Protein AF-A0A939W8M8-F1 (afdb_monomer)

Radius of gyration: 28.04 Å; Cα contacts (8 Å, |Δi|>4): 682; chains: 1; bounding box: 58×83×92 Å

Sequence (414 aa):
MNKRRRYRLLAVLLAALLLQGCGGKKEKKETLNTEDYGNVSAYEICMSVYFDTPDFTEGGSFGAGFEETSSYFESMFYDAEVAQCMTDFYIVGGEGVVADEVIVAVTDTKEKRDRIEKAFQTRLKARTETFTGYAPVEADKLRRGRVLAEGPYVIYLVSGNIEASCQSALAAIKKGYEPRFGTPENRITPSPDPSNQEPQYHTEGYESGFNPEIVRAYREQNRALLTDPLDLELYDCCSEILADILGDREVTLPEAEKAIYVYVAGQVKYDEKHYSLEGDRVNSDNAYGALVHGHAICTGYSSAFHLLCSMVEIECIDVVGQAHYERNPHGWNMVKIGPYWYQVDPCWGWDGKKEVYFDYFNETSEFFENTEHYWQKSDYPAADTVNYETRLKNGYPDDVEAFDDPEVPKKRTP

pLDDT: mean 70.33, std 20.16, range [26.69, 98.44]

Structure (mmCIF, N/CA/C/O backbone):
data_AF-A0A939W8M8-F1
#
_entry.id   AF-A0A939W8M8-F1
#
loop_
_atom_site.group_PDB
_atom_site.id
_atom_site.type_symbol
_atom_site.label_atom_id
_atom_site.label_alt_id
_atom_site.label_comp_id
_atom_site.label_asym_id
_atom_site.label_entity_id
_atom_site.label_seq_id
_atom_site.pdbx_PDB_ins_code
_atom_site.Cartn_x
_atom_site.Cartn_y
_atom_site.Cartn_z
_atom_site.occupancy
_atom_site.B_iso_or_equiv
_atom_site.auth_seq_id
_atom_site.auth_comp_id
_atom_site.auth_asym_id
_atom_site.auth_atom_id
_atom_site.pdbx_PDB_model_num
ATOM 1 N N . MET A 1 1 ? 2.666 -55.820 -60.320 1.00 53.38 1 MET A N 1
ATOM 2 C CA . MET A 1 1 ? 3.838 -55.132 -59.722 1.00 53.38 1 MET A CA 1
ATOM 3 C C . MET A 1 1 ? 4.274 -55.885 -58.461 1.00 53.38 1 MET A C 1
ATOM 5 O O . MET A 1 1 ? 3.465 -56.034 -57.556 1.00 53.38 1 MET A O 1
ATOM 9 N N . ASN A 1 2 ? 5.492 -56.439 -58.448 1.00 63.44 2 ASN A N 1
ATOM 10 C CA . ASN A 1 2 ? 6.000 -57.388 -57.440 1.00 63.44 2 ASN A CA 1
ATOM 11 C C . ASN A 1 2 ? 6.003 -56.782 -56.011 1.00 63.44 2 ASN A C 1
ATOM 13 O O . ASN A 1 2 ? 6.352 -55.608 -55.876 1.00 63.44 2 ASN A O 1
ATOM 17 N N . LYS A 1 3 ? 5.642 -57.534 -54.951 1.00 55.72 3 LYS A N 1
ATOM 18 C CA . LYS A 1 3 ? 5.535 -57.016 -53.558 1.00 55.72 3 LYS A CA 1
ATOM 19 C C . LYS A 1 3 ? 6.807 -56.270 -53.122 1.00 55.72 3 LYS A C 1
ATOM 21 O O . LYS A 1 3 ? 6.714 -55.190 -52.552 1.00 55.72 3 LYS A O 1
ATOM 26 N N . ARG A 1 4 ? 7.992 -56.752 -53.522 1.00 58.69 4 ARG A N 1
ATOM 27 C CA . ARG A 1 4 ? 9.286 -56.071 -53.296 1.00 58.69 4 ARG A CA 1
ATOM 28 C C . ARG A 1 4 ? 9.409 -54.695 -53.967 1.00 58.69 4 ARG A C 1
ATOM 30 O O . ARG A 1 4 ? 10.052 -53.813 -53.410 1.00 58.69 4 ARG A O 1
ATOM 37 N N . ARG A 1 5 ? 8.791 -54.479 -55.135 1.00 61.12 5 ARG A N 1
ATOM 38 C CA . ARG A 1 5 ? 8.743 -53.155 -55.786 1.00 61.12 5 ARG A CA 1
ATOM 39 C C . ARG A 1 5 ? 7.803 -52.197 -55.055 1.00 61.12 5 ARG A C 1
ATOM 41 O O . ARG A 1 5 ? 8.123 -51.021 -54.995 1.00 61.12 5 ARG A O 1
ATOM 48 N N . ARG A 1 6 ? 6.703 -52.684 -54.464 1.00 61.88 6 ARG A N 1
ATOM 49 C CA . ARG A 1 6 ? 5.790 -51.850 -53.657 1.00 61.88 6 ARG A CA 1
ATOM 50 C C . ARG A 1 6 ? 6.455 -51.350 -52.375 1.00 61.88 6 ARG A C 1
ATOM 52 O O . ARG A 1 6 ? 6.372 -50.163 -52.110 1.00 61.88 6 ARG A O 1
ATOM 59 N N . TYR A 1 7 ? 7.187 -52.204 -51.655 1.00 60.53 7 TYR A N 1
ATOM 60 C CA . TYR A 1 7 ? 7.934 -51.775 -50.463 1.00 60.53 7 TYR A CA 1
ATOM 61 C C . TYR A 1 7 ? 9.107 -50.845 -50.791 1.00 60.53 7 TYR A C 1
ATOM 63 O O . TYR A 1 7 ? 9.363 -49.917 -50.038 1.00 60.53 7 TYR A O 1
ATOM 71 N N . ARG A 1 8 ? 9.778 -51.027 -51.939 1.00 65.06 8 ARG A N 1
ATOM 72 C CA . ARG A 1 8 ? 10.809 -50.080 -52.401 1.00 65.06 8 ARG A CA 1
ATOM 73 C C . ARG A 1 8 ? 10.222 -48.727 -52.806 1.00 65.06 8 ARG A C 1
ATOM 75 O O . ARG A 1 8 ? 10.804 -47.711 -52.465 1.00 65.06 8 ARG A O 1
ATOM 82 N N . LEU A 1 9 ? 9.068 -48.703 -53.475 1.00 63.97 9 LEU A N 1
ATOM 83 C CA . LEU A 1 9 ? 8.362 -47.456 -53.793 1.00 63.97 9 LEU A CA 1
ATOM 84 C C . LEU A 1 9 ? 7.844 -46.754 -52.532 1.00 63.97 9 LEU A C 1
ATOM 86 O O . LEU A 1 9 ? 7.997 -45.545 -52.429 1.00 63.97 9 LEU A O 1
ATOM 90 N N . LEU A 1 10 ? 7.309 -47.499 -51.556 1.00 62.69 10 LEU A N 1
ATOM 91 C CA . LEU A 1 10 ? 6.887 -46.931 -50.271 1.00 62.69 10 LEU A CA 1
ATOM 92 C C . LEU A 1 10 ? 8.073 -46.392 -49.461 1.00 62.69 10 LEU A C 1
ATOM 94 O O . LEU A 1 10 ? 7.961 -45.318 -48.889 1.00 62.69 10 LEU A O 1
ATOM 98 N N . ALA A 1 11 ? 9.209 -47.095 -49.444 1.00 63.31 11 ALA A N 1
ATOM 99 C CA . ALA A 1 11 ? 10.412 -46.643 -48.747 1.00 63.31 11 ALA A CA 1
ATOM 100 C C . ALA A 1 11 ? 11.035 -45.400 -49.404 1.00 63.31 11 ALA A C 1
ATOM 102 O O . ALA A 1 11 ? 11.505 -44.514 -48.701 1.00 63.31 11 ALA A O 1
ATOM 103 N N . VAL A 1 12 ? 10.996 -45.300 -50.739 1.00 68.12 12 VAL A N 1
ATOM 104 C CA . VAL A 1 12 ? 11.453 -44.104 -51.469 1.00 68.12 12 VAL A CA 1
ATOM 105 C C . VAL A 1 12 ? 10.495 -42.926 -51.264 1.00 68.12 12 VAL A C 1
ATOM 107 O O . VAL A 1 12 ? 10.961 -41.805 -51.103 1.00 68.12 12 VAL A O 1
ATOM 110 N N . LEU A 1 13 ? 9.179 -43.160 -51.196 1.00 59.59 13 LEU A N 1
ATOM 111 C CA . LEU A 1 13 ? 8.193 -42.118 -50.875 1.00 59.59 13 LEU A CA 1
ATOM 112 C C . LEU A 1 13 ? 8.293 -41.644 -49.415 1.00 59.59 13 LEU A C 1
ATOM 114 O O . LEU A 1 13 ? 8.219 -40.445 -49.175 1.00 59.59 13 LEU A O 1
ATOM 118 N N . LEU A 1 14 ? 8.535 -42.544 -48.454 1.00 57.91 14 LEU A N 1
ATOM 119 C CA . LEU A 1 14 ? 8.808 -42.171 -47.059 1.00 57.91 14 LEU A CA 1
ATOM 120 C C . LEU A 1 14 ? 10.134 -41.411 -46.918 1.00 57.91 14 LEU A C 1
ATOM 122 O O . LEU A 1 14 ? 10.189 -40.427 -46.192 1.00 57.91 14 LEU A O 1
ATOM 126 N N . ALA A 1 15 ? 11.182 -41.809 -47.644 1.00 54.69 15 ALA A N 1
ATOM 127 C CA . ALA A 1 15 ? 12.447 -41.076 -47.664 1.00 54.69 15 ALA A CA 1
ATOM 128 C C . ALA A 1 15 ? 12.306 -39.694 -48.331 1.00 54.69 15 ALA A C 1
ATOM 130 O O . ALA A 1 15 ? 12.903 -38.732 -47.864 1.00 54.69 15 ALA A O 1
ATOM 131 N N . ALA A 1 16 ? 11.478 -39.565 -49.375 1.00 51.72 16 ALA A N 1
ATOM 132 C CA . ALA A 1 16 ? 11.190 -38.283 -50.020 1.00 51.72 16 ALA A CA 1
ATOM 133 C C . ALA A 1 16 ? 10.342 -37.347 -49.137 1.00 51.72 16 ALA A C 1
ATOM 135 O O . ALA A 1 16 ? 10.553 -36.138 -49.171 1.00 51.72 16 ALA A O 1
ATOM 136 N N . LEU A 1 17 ? 9.439 -37.892 -48.313 1.00 51.53 17 LEU A N 1
ATOM 137 C CA . LEU A 1 17 ? 8.678 -37.126 -47.316 1.00 51.53 17 LEU A CA 1
ATOM 138 C C . LEU A 1 17 ? 9.547 -36.706 -46.118 1.00 51.53 17 LEU A C 1
ATOM 140 O O . LEU A 1 17 ? 9.374 -35.609 -45.599 1.00 51.53 17 LEU A O 1
ATOM 144 N N . LEU A 1 18 ? 10.531 -37.521 -45.725 1.00 48.38 18 LEU A N 1
ATOM 145 C CA . LEU A 1 18 ? 11.503 -37.168 -44.680 1.00 48.38 18 LEU A CA 1
ATOM 146 C C . LEU A 1 18 ? 12.556 -36.150 -45.160 1.00 48.38 18 LEU A C 1
ATOM 148 O O . LEU A 1 18 ? 13.078 -35.382 -44.357 1.00 48.38 18 LEU A O 1
ATOM 152 N N . LEU A 1 19 ? 12.830 -36.077 -46.468 1.00 46.34 19 LEU A N 1
ATOM 153 C CA . LEU A 1 19 ? 13.755 -35.099 -47.060 1.00 46.34 19 LEU A CA 1
ATOM 154 C C . LEU A 1 19 ? 13.134 -33.712 -47.307 1.00 46.34 19 LEU A C 1
ATOM 156 O O . LEU A 1 19 ? 13.864 -32.776 -47.627 1.00 46.34 19 LEU A O 1
ATOM 160 N N . GLN A 1 20 ? 11.823 -33.538 -47.102 1.00 46.94 20 GLN A N 1
ATOM 161 C CA . GLN A 1 20 ? 11.190 -32.211 -47.048 1.00 46.94 20 GLN A CA 1
ATOM 162 C C . GLN A 1 20 ? 11.267 -31.562 -45.650 1.00 46.94 20 GLN A C 1
ATOM 164 O O . GLN A 1 20 ? 10.859 -30.415 -45.490 1.00 46.94 20 GLN A O 1
ATOM 169 N N . GLY A 1 21 ? 11.840 -32.253 -44.653 1.00 45.75 21 GLY A N 1
ATOM 170 C CA . GLY A 1 21 ? 11.968 -31.785 -43.266 1.00 45.75 21 GLY A CA 1
ATOM 171 C C . GLY A 1 21 ? 13.317 -31.166 -42.872 1.00 45.75 21 GLY A C 1
ATOM 172 O O . GLY A 1 21 ? 13.484 -30.774 -41.723 1.00 45.75 21 GLY A O 1
ATOM 173 N N . CYS A 1 22 ? 14.290 -31.047 -43.784 1.00 43.56 22 CYS A N 1
ATOM 174 C CA . CYS A 1 22 ? 15.608 -30.453 -43.489 1.00 43.56 22 CYS 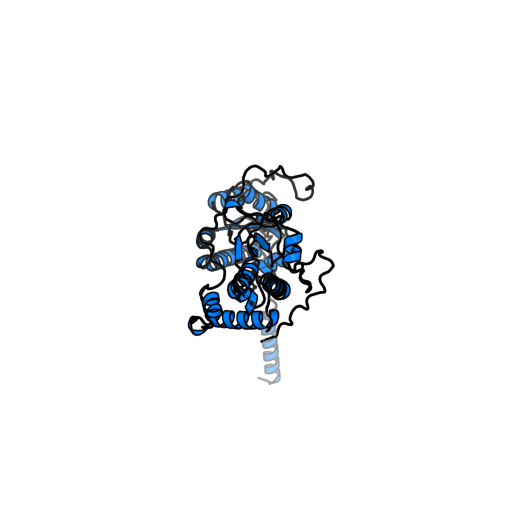A CA 1
ATOM 175 C C . CYS A 1 22 ? 15.962 -29.300 -44.439 1.00 43.56 22 CYS A C 1
ATOM 177 O O . CYS A 1 22 ? 17.097 -29.164 -44.887 1.00 43.56 22 CYS A O 1
ATOM 179 N N . GLY A 1 23 ? 14.970 -28.471 -44.756 1.00 38.22 23 GLY A N 1
ATOM 180 C CA . GLY A 1 23 ? 15.125 -27.242 -45.528 1.00 38.22 23 GLY A CA 1
ATOM 181 C C . GLY A 1 23 ? 14.693 -26.026 -44.722 1.00 38.22 23 GLY A C 1
ATOM 182 O O . GLY A 1 23 ? 13.900 -25.229 -45.213 1.00 38.22 23 GLY A O 1
ATOM 183 N N . GLY A 1 24 ? 15.168 -25.894 -43.480 1.00 36.38 24 GLY A N 1
ATOM 184 C CA . GLY A 1 24 ? 15.057 -24.634 -42.755 1.00 36.38 24 GLY A CA 1
ATOM 185 C C . GLY A 1 24 ? 15.800 -23.568 -43.550 1.00 36.38 24 GLY A C 1
ATOM 186 O O . GLY A 1 24 ? 17.028 -23.490 -43.492 1.00 36.38 24 GLY A O 1
ATOM 187 N N . LYS A 1 25 ? 15.073 -22.763 -44.333 1.00 36.59 25 LYS A N 1
ATOM 188 C CA . LYS A 1 25 ? 15.568 -21.448 -44.731 1.00 36.59 25 LYS A CA 1
ATOM 189 C C . LYS A 1 25 ? 15.920 -20.761 -43.418 1.00 36.59 25 LYS A C 1
ATOM 191 O O . LYS A 1 25 ? 15.024 -20.400 -42.668 1.00 36.59 25 LYS A O 1
ATOM 196 N N . LYS A 1 26 ? 17.214 -20.625 -43.120 1.00 39.97 26 LYS A N 1
ATOM 197 C CA . LYS A 1 26 ? 17.660 -19.595 -42.188 1.00 39.97 26 LYS A CA 1
ATOM 198 C C . LYS A 1 26 ? 17.156 -18.294 -42.795 1.00 39.97 26 LYS A C 1
ATOM 200 O O . LYS A 1 26 ? 17.706 -17.846 -43.803 1.00 39.97 26 LYS A O 1
ATOM 205 N N . GLU A 1 27 ? 16.057 -17.765 -42.270 1.00 39.44 27 GLU A N 1
ATOM 206 C CA . GLU A 1 27 ? 15.681 -16.386 -42.532 1.00 39.44 27 GLU A CA 1
ATOM 207 C C . GLU A 1 27 ? 16.921 -15.551 -42.220 1.00 39.44 27 GLU A C 1
ATOM 209 O O . GLU A 1 27 ? 17.513 -15.657 -41.142 1.00 39.44 27 GLU A O 1
ATOM 214 N N . LYS A 1 28 ? 17.415 -14.823 -43.224 1.00 41.72 28 LYS A N 1
ATOM 215 C CA . LYS A 1 28 ? 18.476 -13.848 -42.999 1.00 41.72 28 LYS A CA 1
ATOM 216 C C . LYS A 1 28 ? 17.874 -12.809 -42.062 1.00 41.72 28 LYS A C 1
ATOM 218 O O . LYS A 1 28 ? 17.055 -12.015 -42.512 1.00 41.72 28 LYS A O 1
ATOM 223 N N . LYS A 1 29 ? 18.254 -12.847 -40.785 1.00 52.44 29 LYS A N 1
ATOM 224 C CA . LYS A 1 29 ? 17.920 -11.791 -39.831 1.00 52.44 29 LYS A CA 1
ATOM 225 C C . LYS A 1 29 ? 18.444 -10.474 -40.397 1.00 52.44 29 LYS A C 1
ATOM 227 O O . LYS A 1 29 ? 19.643 -10.341 -40.636 1.00 52.44 29 LYS A O 1
ATOM 232 N N . GLU A 1 30 ? 17.530 -9.561 -40.703 1.00 72.62 30 GLU A N 1
ATOM 233 C CA . GLU A 1 30 ? 17.846 -8.225 -41.202 1.00 72.62 30 GLU A CA 1
ATOM 234 C C . GLU A 1 30 ? 18.459 -7.432 -40.038 1.00 72.62 30 GLU A C 1
ATOM 236 O O . GLU A 1 30 ? 17.779 -7.116 -39.057 1.00 72.62 30 GLU A O 1
ATOM 241 N N . THR A 1 31 ? 19.774 -7.215 -40.101 1.00 69.00 31 THR A N 1
ATOM 242 C CA . THR A 1 31 ? 20.534 -6.421 -39.129 1.00 69.00 31 THR A CA 1
ATOM 243 C C . THR A 1 31 ? 20.167 -4.950 -39.269 1.00 69.00 31 THR A C 1
ATOM 245 O O . THR A 1 31 ? 20.058 -4.450 -40.390 1.00 69.00 31 THR A O 1
ATOM 248 N N . LEU A 1 32 ? 19.974 -4.262 -38.146 1.00 71.62 32 LEU A N 1
ATOM 249 C CA . LEU A 1 32 ? 19.638 -2.838 -38.142 1.00 71.62 32 LEU A CA 1
ATOM 250 C C . LEU A 1 32 ? 20.880 -2.007 -38.499 1.00 71.62 32 LEU A C 1
ATOM 252 O O . LEU A 1 32 ? 21.983 -2.320 -38.058 1.00 71.62 32 LEU A O 1
ATOM 256 N N . ASN A 1 33 ? 20.710 -0.967 -39.324 1.00 64.06 33 ASN A N 1
ATOM 257 C CA . ASN A 1 33 ? 21.794 -0.031 -39.617 1.00 64.06 33 ASN A CA 1
ATOM 258 C C . ASN A 1 33 ? 22.005 0.884 -38.405 1.00 64.06 33 ASN A C 1
ATOM 260 O O . ASN A 1 33 ? 21.104 1.642 -38.053 1.00 64.06 33 ASN A O 1
ATOM 264 N N . THR A 1 34 ? 23.176 0.808 -37.778 1.00 61.56 34 THR A N 1
ATOM 265 C CA . THR A 1 34 ? 23.548 1.634 -36.622 1.00 61.56 34 THR A CA 1
ATOM 266 C C . THR A 1 34 ? 24.439 2.819 -37.003 1.00 61.56 34 THR A C 1
ATOM 268 O O . THR A 1 34 ? 24.698 3.661 -36.154 1.00 61.56 34 THR A O 1
ATOM 271 N N . GLU A 1 35 ? 24.905 2.911 -38.258 1.00 57.91 35 GLU A N 1
ATOM 272 C CA . GLU A 1 35 ? 25.875 3.932 -38.703 1.00 57.91 35 GLU A CA 1
ATOM 273 C C . GLU A 1 35 ? 25.304 5.362 -38.711 1.00 57.91 35 GLU A C 1
ATOM 275 O O . GLU A 1 35 ? 26.063 6.323 -38.607 1.00 57.91 35 GLU A O 1
ATOM 280 N N . ASP A 1 36 ? 23.977 5.505 -38.791 1.00 57.69 36 ASP A N 1
ATOM 281 C CA . ASP A 1 36 ? 23.276 6.798 -38.796 1.00 57.69 36 ASP A CA 1
ATOM 282 C C . ASP A 1 36 ? 22.921 7.310 -37.383 1.00 57.69 36 ASP A C 1
ATOM 284 O O . ASP A 1 36 ? 22.367 8.403 -37.238 1.00 57.69 36 ASP A O 1
ATOM 288 N N . TYR A 1 37 ? 23.219 6.532 -36.338 1.00 60.28 37 TYR A N 1
ATOM 289 C CA . TYR A 1 37 ? 22.838 6.826 -34.959 1.00 60.28 37 TYR A CA 1
ATOM 290 C C . TYR A 1 37 ? 24.072 7.142 -34.114 1.00 60.28 37 TYR A C 1
ATOM 292 O O . TYR A 1 37 ? 25.095 6.461 -34.203 1.00 60.28 37 TYR A O 1
ATOM 300 N N . GLY A 1 38 ? 23.974 8.170 -33.263 1.00 56.38 38 GLY A N 1
ATOM 301 C CA . GLY A 1 38 ? 24.945 8.336 -32.186 1.00 56.38 38 GLY A CA 1
ATOM 302 C C . GLY A 1 38 ? 24.900 7.057 -31.358 1.00 56.38 38 GLY A C 1
ATOM 303 O O . GLY A 1 38 ? 23.814 6.552 -31.087 1.00 56.38 38 GLY A O 1
ATOM 304 N N . ASN A 1 39 ? 26.044 6.472 -31.032 1.00 68.06 39 ASN A N 1
ATOM 305 C CA . ASN A 1 39 ? 26.125 5.260 -30.222 1.00 68.06 39 ASN A CA 1
ATOM 306 C C . ASN A 1 39 ? 25.712 5.584 -28.768 1.00 68.06 39 ASN A C 1
ATOM 308 O O . ASN A 1 39 ? 26.570 5.668 -27.896 1.00 68.06 39 ASN A O 1
ATOM 312 N N . VAL A 1 40 ? 24.425 5.883 -28.564 1.00 79.00 40 VAL A N 1
ATOM 313 C CA . VAL A 1 40 ? 23.813 6.392 -27.334 1.00 79.00 40 VAL A CA 1
ATOM 314 C C . VAL A 1 40 ? 23.223 5.218 -26.565 1.00 79.00 40 VAL A C 1
ATOM 316 O O . VAL A 1 40 ? 22.486 4.408 -27.119 1.00 79.00 40 VAL A O 1
ATOM 319 N N . SER A 1 41 ? 23.545 5.124 -25.284 1.00 80.00 41 SER A N 1
ATOM 320 C CA . SER A 1 41 ? 23.009 4.103 -24.386 1.00 80.00 41 SER A CA 1
ATOM 321 C C . SER A 1 41 ? 21.521 4.311 -24.094 1.00 80.00 41 SER A C 1
ATOM 323 O O . SER A 1 41 ? 20.988 5.424 -24.176 1.00 80.00 41 SER A O 1
ATOM 325 N N . ALA A 1 42 ? 20.845 3.240 -23.679 1.00 78.88 42 ALA A N 1
ATOM 326 C CA . ALA A 1 42 ? 19.475 3.321 -23.184 1.00 78.88 42 ALA A CA 1
ATOM 327 C C . ALA A 1 42 ? 19.353 4.305 -22.006 1.00 78.88 42 ALA A C 1
ATOM 329 O O . ALA A 1 42 ? 18.401 5.084 -21.947 1.00 78.88 42 ALA A O 1
ATOM 330 N N . TYR A 1 43 ? 20.360 4.326 -21.124 1.00 73.94 43 TYR A N 1
ATOM 331 C CA . TYR A 1 43 ? 20.464 5.264 -20.005 1.00 73.94 43 TYR A CA 1
ATOM 332 C C . TYR A 1 43 ? 20.426 6.722 -20.465 1.00 73.94 43 TYR A C 1
ATOM 334 O O . TYR A 1 43 ? 19.606 7.501 -19.988 1.00 73.94 43 TYR A O 1
ATOM 342 N N . GLU A 1 44 ? 21.282 7.099 -21.414 1.00 75.19 44 GLU A N 1
ATOM 343 C CA . GLU A 1 44 ? 21.373 8.476 -21.908 1.00 75.19 44 GLU A CA 1
ATOM 344 C C . GLU A 1 44 ? 20.059 8.945 -22.546 1.00 75.19 44 GLU A C 1
ATOM 346 O O . GLU A 1 44 ? 19.647 10.089 -22.349 1.00 75.19 44 GLU A O 1
ATOM 351 N N . ILE A 1 45 ? 19.354 8.058 -23.255 1.00 82.06 45 ILE A N 1
ATOM 352 C CA . ILE A 1 45 ? 18.043 8.375 -23.834 1.00 82.06 45 ILE A CA 1
ATOM 353 C C . ILE A 1 45 ? 16.999 8.552 -22.722 1.00 82.06 45 ILE A C 1
ATOM 355 O O . ILE A 1 45 ? 16.277 9.550 -22.739 1.00 82.06 45 ILE A O 1
ATOM 359 N N . CYS A 1 46 ? 16.943 7.659 -21.729 1.00 79.88 46 CYS A N 1
ATOM 360 C CA . CYS A 1 46 ? 16.045 7.814 -20.581 1.00 79.88 46 CYS A CA 1
ATOM 361 C C . CYS A 1 46 ? 16.319 9.110 -19.807 1.00 79.88 46 CYS A C 1
ATOM 363 O O . CYS A 1 46 ? 15.387 9.846 -19.493 1.00 79.88 46 CYS A O 1
ATOM 365 N N . MET A 1 47 ? 17.590 9.437 -19.561 1.00 73.12 47 MET A N 1
ATOM 366 C CA . MET A 1 47 ? 17.990 10.662 -18.865 1.00 73.12 47 MET A CA 1
ATOM 367 C C . MET A 1 47 ? 17.654 11.926 -19.656 1.00 73.12 47 MET A C 1
ATOM 369 O O . MET A 1 47 ? 17.257 12.922 -19.057 1.00 73.12 47 MET A O 1
ATOM 373 N N . SER A 1 48 ? 17.740 11.895 -20.989 1.00 81.06 48 SER A N 1
ATOM 374 C CA . SER A 1 48 ? 17.298 13.025 -21.818 1.00 81.06 48 SER A CA 1
ATOM 375 C C . SER A 1 48 ? 15.813 13.329 -21.634 1.00 81.06 48 SER A C 1
ATOM 377 O O . SER A 1 48 ? 15.405 14.487 -21.569 1.00 81.06 48 SER A O 1
ATOM 379 N N . VAL A 1 49 ? 14.987 12.294 -21.498 1.00 80.88 49 VAL A N 1
ATOM 380 C CA . VAL A 1 49 ? 13.560 12.463 -21.231 1.00 80.88 49 VAL A CA 1
ATOM 381 C C . VAL A 1 49 ? 13.362 12.945 -19.798 1.00 80.88 49 VAL A C 1
ATOM 383 O O . VAL A 1 49 ? 12.703 13.958 -19.589 1.00 80.88 49 VAL A O 1
ATOM 386 N N . TYR A 1 50 ? 13.991 12.279 -18.834 1.00 73.06 50 TYR A N 1
ATOM 387 C CA . TYR A 1 50 ? 13.861 12.583 -17.413 1.00 73.06 50 TYR A CA 1
ATOM 388 C C . TYR A 1 50 ? 14.259 14.026 -17.059 1.00 73.06 50 TYR A C 1
ATOM 390 O O . TYR A 1 50 ? 13.521 14.722 -16.372 1.00 73.06 50 TYR A O 1
ATOM 398 N N . PHE A 1 51 ? 15.403 14.511 -17.553 1.00 69.06 51 PHE A N 1
ATOM 399 C CA . PHE A 1 51 ? 15.915 15.836 -17.187 1.00 69.06 51 PHE A CA 1
ATOM 400 C C . PHE A 1 51 ? 15.386 16.980 -18.050 1.00 69.06 51 PHE A C 1
ATOM 402 O O . PHE A 1 51 ? 15.311 18.112 -17.569 1.00 69.06 51 PHE A O 1
ATOM 409 N N . ASP A 1 52 ? 15.069 16.728 -19.323 1.00 69.31 52 ASP A N 1
ATOM 410 C CA . ASP A 1 52 ? 14.616 17.790 -20.227 1.00 69.31 52 ASP A CA 1
ATOM 411 C C . ASP A 1 52 ? 13.083 17.859 -20.341 1.00 69.31 52 ASP A C 1
ATOM 413 O O . ASP A 1 52 ? 12.566 18.782 -20.978 1.00 69.31 52 ASP A O 1
ATOM 417 N N . THR A 1 53 ? 12.344 16.945 -19.693 1.00 66.25 53 THR A N 1
ATOM 418 C CA . THR A 1 53 ? 10.888 17.056 -19.518 1.00 66.25 53 THR A CA 1
ATOM 419 C C . THR A 1 53 ? 10.513 17.126 -18.029 1.00 66.25 53 THR A C 1
ATOM 421 O O . THR A 1 53 ? 10.670 16.139 -17.319 1.00 66.25 53 THR A O 1
ATOM 424 N N . PRO A 1 54 ? 10.027 18.281 -17.530 1.00 51.94 54 PRO A N 1
ATOM 425 C CA . PRO A 1 54 ? 9.845 18.550 -16.095 1.00 51.94 54 PRO A CA 1
ATOM 426 C C . PRO A 1 54 ? 8.694 17.778 -15.426 1.00 51.94 54 PRO A C 1
ATOM 428 O O . PRO A 1 54 ? 8.413 17.998 -14.256 1.00 51.94 54 PRO A O 1
ATOM 431 N N . ASP A 1 55 ? 8.022 16.874 -16.139 1.00 53.59 55 ASP A N 1
ATOM 432 C CA . ASP A 1 55 ? 6.902 16.106 -15.581 1.00 53.59 55 ASP A CA 1
ATOM 433 C C . ASP A 1 55 ? 7.370 14.907 -14.738 1.00 53.59 55 ASP A C 1
ATOM 435 O O . ASP A 1 55 ? 6.609 14.396 -13.926 1.00 53.59 55 ASP A O 1
ATOM 439 N N . PHE A 1 56 ? 8.627 14.472 -14.890 1.00 52.50 56 PHE A N 1
ATOM 440 C CA . PHE A 1 56 ? 9.194 13.360 -14.116 1.00 52.50 56 PHE A CA 1
ATOM 441 C C . PHE A 1 56 ? 9.715 13.780 -12.725 1.00 52.50 56 PHE A C 1
ATOM 443 O O . PHE A 1 56 ? 10.208 12.941 -11.978 1.00 52.50 56 PHE A O 1
ATOM 450 N N . THR A 1 57 ? 9.633 15.068 -12.361 1.00 41.84 57 THR A N 1
ATOM 451 C CA . THR A 1 57 ? 10.281 15.619 -11.153 1.00 41.84 57 THR A CA 1
ATOM 452 C C . THR A 1 57 ? 9.379 15.806 -9.926 1.00 41.84 57 THR A C 1
ATOM 454 O O . THR A 1 57 ? 9.864 16.313 -8.920 1.00 41.84 57 THR A O 1
ATOM 457 N N . GLU A 1 58 ? 8.106 15.393 -9.956 1.00 38.56 58 GLU A N 1
ATOM 458 C CA . GLU A 1 58 ? 7.184 15.549 -8.804 1.00 38.56 58 GLU A CA 1
ATOM 459 C C . GLU A 1 58 ? 6.756 14.234 -8.116 1.00 38.56 58 GLU A C 1
ATOM 461 O O . GLU A 1 58 ? 6.047 14.263 -7.110 1.00 38.56 58 GLU A O 1
ATOM 466 N N . GLY A 1 59 ? 7.266 13.085 -8.562 1.00 37.12 59 GLY A N 1
ATOM 467 C CA . GLY A 1 59 ? 7.098 11.793 -7.892 1.00 37.12 59 GLY A CA 1
ATOM 468 C C . GLY A 1 59 ? 8.345 10.944 -8.095 1.00 37.12 59 GLY A C 1
ATOM 469 O O . GLY A 1 59 ? 8.852 10.883 -9.216 1.00 37.12 59 GLY A O 1
ATOM 470 N N . GLY A 1 60 ? 8.860 10.355 -7.010 1.00 40.34 60 GLY A N 1
ATOM 471 C CA . GLY A 1 60 ? 10.078 9.542 -6.986 1.00 40.34 60 GLY A CA 1
ATOM 472 C C . GLY A 1 60 ? 10.194 8.652 -8.222 1.00 40.34 60 GLY A C 1
ATOM 473 O O . GLY A 1 60 ? 9.265 7.924 -8.571 1.00 40.34 60 GLY A O 1
ATOM 474 N N . SER A 1 61 ? 11.308 8.802 -8.936 1.00 42.00 61 SER A N 1
ATOM 475 C CA . SER A 1 61 ? 11.593 8.036 -10.141 1.00 42.00 61 SER A CA 1
ATOM 476 C C . SER A 1 61 ? 12.637 6.977 -9.830 1.00 42.00 61 SER A C 1
ATOM 478 O O . SER A 1 61 ? 13.784 7.310 -9.532 1.00 42.00 61 SER A O 1
ATOM 480 N N . PHE A 1 62 ? 12.251 5.710 -9.946 1.00 43.78 62 PHE A N 1
ATOM 481 C CA . PHE A 1 62 ? 13.181 4.588 -9.897 1.00 43.78 62 PHE A CA 1
ATOM 482 C C . PHE A 1 62 ? 13.927 4.495 -11.230 1.00 43.78 62 PHE A C 1
ATOM 484 O O . PHE A 1 62 ? 13.304 4.569 -12.291 1.00 43.78 62 PHE A O 1
ATOM 491 N N . GLY A 1 63 ? 15.254 4.348 -11.194 1.00 45.44 63 GLY A N 1
ATOM 492 C CA . GLY A 1 63 ? 16.100 4.223 -12.381 1.00 45.44 63 GLY A CA 1
ATOM 493 C C . GLY A 1 63 ? 16.988 2.992 -12.291 1.00 45.44 63 GLY A C 1
ATOM 494 O O . GLY A 1 63 ? 17.808 2.911 -11.382 1.00 45.44 63 GLY A O 1
ATOM 495 N N . ALA A 1 64 ? 16.865 2.050 -13.230 1.00 47.09 64 ALA A N 1
ATOM 496 C CA . ALA A 1 64 ? 17.626 0.804 -13.157 1.00 47.09 64 ALA A CA 1
ATOM 497 C C . ALA A 1 64 ? 18.055 0.252 -14.525 1.00 47.09 64 ALA A C 1
ATOM 499 O O . ALA A 1 64 ? 17.348 0.381 -15.531 1.00 47.09 64 ALA A O 1
ATOM 500 N N . GLY A 1 65 ? 19.260 -0.331 -14.553 1.00 43.19 65 GLY A N 1
ATOM 501 C CA . GLY A 1 65 ? 19.957 -0.782 -15.764 1.00 43.19 65 GLY A CA 1
ATOM 502 C C . GLY A 1 65 ? 20.013 -2.304 -15.948 1.00 43.19 65 GLY A C 1
ATOM 503 O O . GLY A 1 65 ? 19.595 -3.074 -15.084 1.00 43.19 65 GLY A O 1
ATOM 504 N N . PHE A 1 66 ? 20.549 -2.734 -17.096 1.00 39.22 66 PHE A N 1
ATOM 505 C CA . PHE A 1 66 ? 20.522 -4.117 -17.608 1.00 39.22 66 PHE A CA 1
ATOM 506 C C . PHE A 1 66 ? 21.077 -5.199 -16.650 1.00 39.22 66 PHE A C 1
ATOM 508 O O . PHE A 1 66 ? 20.558 -6.313 -16.635 1.00 39.22 66 PHE A O 1
ATOM 515 N N . GLU A 1 67 ? 22.094 -4.902 -15.829 1.00 38.31 67 GLU A N 1
ATOM 516 C CA . GLU A 1 67 ? 22.686 -5.882 -14.891 1.00 38.31 67 GLU A CA 1
ATOM 517 C C . GLU A 1 67 ? 21.943 -5.983 -13.544 1.00 38.31 67 GLU A C 1
ATOM 519 O O . GLU A 1 67 ? 21.989 -7.029 -12.899 1.00 38.31 67 GLU A O 1
ATOM 524 N N . GLU A 1 68 ? 21.193 -4.949 -13.148 1.00 38.34 68 GLU A N 1
ATOM 525 C CA . GLU A 1 68 ? 20.496 -4.872 -11.850 1.00 38.34 68 GLU A CA 1
ATOM 526 C C . GLU A 1 68 ? 19.033 -5.356 -11.914 1.00 38.34 68 GLU A C 1
ATOM 528 O O . GLU A 1 68 ? 18.389 -5.516 -10.882 1.00 38.34 68 GLU A O 1
ATOM 533 N N . THR A 1 69 ? 18.492 -5.626 -13.112 1.00 46.28 69 THR A N 1
ATOM 534 C CA . THR A 1 69 ? 17.032 -5.746 -13.327 1.00 46.28 69 THR A CA 1
ATOM 535 C C . THR A 1 69 ? 16.560 -6.974 -14.099 1.00 46.28 69 THR A C 1
ATOM 537 O O . THR A 1 69 ? 15.388 -7.042 -14.456 1.00 46.28 69 THR A O 1
ATOM 540 N N . SER A 1 70 ? 17.405 -7.978 -14.350 1.00 41.72 70 SER A N 1
ATOM 541 C CA . SER A 1 70 ? 16.992 -9.161 -15.137 1.00 41.72 70 SER A CA 1
ATOM 542 C C . SER A 1 70 ? 15.713 -9.843 -14.608 1.00 41.72 70 SER A C 1
ATOM 544 O O . SER A 1 70 ? 14.826 -10.168 -15.396 1.00 41.72 70 SER A O 1
ATOM 546 N N . SER A 1 71 ? 15.543 -9.946 -13.285 1.00 42.94 71 SER A N 1
ATOM 547 C CA . SER A 1 71 ? 14.319 -10.450 -12.638 1.00 42.94 71 SER A CA 1
ATOM 548 C C . SER A 1 71 ? 13.126 -9.483 -12.715 1.00 42.94 71 SER A C 1
ATOM 550 O O . SER A 1 71 ? 11.984 -9.922 -12.845 1.00 42.94 71 SER A O 1
ATOM 552 N N . TYR A 1 72 ? 13.375 -8.171 -12.664 1.00 41.50 72 TYR A N 1
ATOM 553 C CA . TYR A 1 72 ? 12.364 -7.113 -12.792 1.00 41.50 72 TYR A CA 1
ATOM 554 C C . TYR A 1 72 ? 11.844 -6.991 -14.235 1.00 41.50 72 TYR A C 1
ATOM 556 O O . TYR A 1 72 ? 10.667 -6.749 -14.476 1.00 41.50 72 TYR A O 1
ATOM 564 N N . PHE A 1 73 ? 12.701 -7.241 -15.225 1.00 49.22 73 PHE A N 1
ATOM 565 C CA . PHE A 1 73 ? 12.330 -7.255 -16.635 1.00 49.22 73 PHE A CA 1
ATOM 566 C C . PHE A 1 73 ? 11.483 -8.487 -16.995 1.00 49.22 73 PHE A C 1
ATOM 568 O O . PHE A 1 73 ? 10.446 -8.356 -17.653 1.00 49.22 73 PHE A O 1
ATOM 575 N N . GLU A 1 74 ? 11.896 -9.683 -16.552 1.00 47.59 74 GLU A N 1
ATOM 576 C CA . GLU A 1 74 ? 11.118 -10.921 -16.727 1.00 47.59 74 GLU A CA 1
ATOM 577 C C . GLU A 1 74 ? 9.713 -10.775 -16.127 1.00 47.59 74 GLU A C 1
ATOM 579 O O . GLU A 1 74 ? 8.721 -11.164 -16.750 1.00 47.59 74 GLU A O 1
ATOM 584 N N . SER A 1 75 ? 9.621 -10.101 -14.978 1.00 47.44 75 SER A N 1
ATOM 585 C CA . SER A 1 75 ? 8.358 -9.793 -14.316 1.00 47.44 75 SER A CA 1
ATOM 586 C C . SER A 1 75 ? 7.589 -8.616 -14.936 1.00 47.44 75 SER A C 1
ATOM 588 O O . SER A 1 75 ? 6.408 -8.470 -14.645 1.00 47.44 75 SER A O 1
ATOM 590 N N . MET A 1 76 ? 8.176 -7.798 -15.818 1.00 50.97 76 MET A N 1
ATOM 591 C CA . MET A 1 76 ? 7.521 -6.637 -16.447 1.00 50.97 76 MET A CA 1
ATOM 592 C C . MET A 1 76 ? 6.884 -6.904 -17.816 1.00 50.97 76 MET A C 1
ATOM 594 O O . MET A 1 76 ? 6.037 -6.112 -18.244 1.00 50.97 76 MET A O 1
ATOM 598 N N . PHE A 1 77 ? 7.303 -7.954 -18.528 1.00 52.31 77 PHE A N 1
ATOM 599 C CA . PHE A 1 77 ? 6.882 -8.202 -19.917 1.00 52.31 77 PHE A CA 1
ATOM 600 C C . PHE A 1 77 ? 6.324 -9.606 -20.188 1.00 52.31 77 PHE A C 1
ATOM 602 O O . PHE A 1 77 ? 5.830 -9.840 -21.290 1.00 52.31 77 PHE A O 1
ATOM 609 N N . TYR A 1 78 ? 6.368 -10.525 -19.218 1.00 47.50 78 TYR A N 1
ATOM 610 C CA . TYR A 1 78 ? 5.944 -11.935 -19.370 1.00 47.50 78 TYR A CA 1
ATOM 611 C C . TYR A 1 78 ? 6.533 -12.706 -20.506 1.00 47.50 78 TYR A C 1
ATOM 613 O O . TYR A 1 78 ? 5.941 -13.660 -21.014 1.00 47.50 78 TYR A O 1
ATOM 621 N N . ASP A 1 79 ? 7.725 -12.301 -20.897 1.00 61.62 79 ASP A N 1
ATOM 622 C CA . ASP A 1 79 ? 8.369 -12.929 -22.010 1.00 61.62 79 ASP A CA 1
ATOM 623 C C . ASP A 1 79 ? 9.877 -12.845 -21.820 1.00 61.62 79 ASP A C 1
ATOM 625 O O . ASP A 1 79 ? 10.542 -11.883 -22.212 1.00 61.62 79 ASP A O 1
ATOM 629 N N . ALA A 1 80 ? 10.422 -13.892 -21.200 1.00 61.59 80 ALA A N 1
ATOM 630 C CA . ALA A 1 80 ? 11.861 -14.092 -21.103 1.00 61.59 80 ALA A CA 1
ATOM 631 C C . ALA A 1 80 ? 12.524 -14.123 -22.498 1.00 61.59 80 ALA A C 1
ATOM 633 O O . ALA A 1 80 ? 13.716 -13.836 -22.614 1.00 61.59 80 ALA A O 1
ATOM 634 N N . GLU A 1 81 ? 11.778 -14.410 -23.578 1.00 68.75 81 GLU A N 1
ATOM 635 C CA . GLU A 1 81 ? 12.298 -14.297 -24.945 1.00 68.75 81 GLU A CA 1
ATOM 636 C C . GLU A 1 81 ? 12.423 -12.834 -25.398 1.00 68.75 81 GLU A C 1
ATOM 638 O O . GLU A 1 81 ? 13.317 -12.523 -26.187 1.00 68.75 81 GLU A O 1
ATOM 643 N N . VAL A 1 82 ? 11.588 -11.914 -24.897 1.00 74.81 82 VAL A N 1
ATOM 644 C CA . VAL A 1 82 ? 11.710 -10.469 -25.175 1.00 74.81 82 VAL A CA 1
ATOM 645 C C . VAL A 1 82 ? 12.939 -9.884 -24.478 1.00 74.81 82 VAL A C 1
ATOM 647 O O . VAL A 1 82 ? 13.635 -9.074 -25.083 1.00 74.81 82 VAL A O 1
ATOM 650 N N . ALA A 1 83 ? 13.286 -10.346 -23.273 1.00 68.56 83 ALA A N 1
ATOM 651 C CA . ALA A 1 83 ? 14.523 -9.936 -22.594 1.00 68.56 83 ALA A CA 1
ATOM 652 C C . ALA A 1 83 ? 15.763 -10.282 -23.437 1.00 68.56 83 ALA A C 1
ATOM 654 O O . ALA A 1 83 ? 16.643 -9.457 -23.672 1.00 68.56 83 ALA A O 1
ATOM 655 N N . GLN A 1 84 ? 15.773 -11.492 -24.006 1.00 77.06 84 GLN A N 1
ATOM 656 C CA . GLN A 1 84 ? 16.831 -11.983 -24.898 1.00 77.06 84 GLN A CA 1
ATOM 657 C C . GLN A 1 84 ? 16.895 -11.237 -26.244 1.00 77.06 84 GLN A C 1
ATOM 659 O O . GLN A 1 84 ? 17.840 -11.415 -27.023 1.00 77.06 84 GLN A O 1
ATOM 664 N N . CYS A 1 85 ? 15.887 -10.418 -26.555 1.00 81.56 85 CYS A N 1
ATOM 665 C CA . CYS A 1 85 ? 15.890 -9.562 -27.732 1.00 81.56 85 CYS A CA 1
ATOM 666 C C . CYS A 1 85 ? 16.715 -8.281 -27.523 1.00 81.56 85 CYS A C 1
ATOM 668 O O . CYS A 1 85 ? 17.048 -7.629 -28.514 1.00 81.56 85 CYS A O 1
ATOM 670 N N . MET A 1 86 ? 17.059 -7.923 -26.286 1.00 83.19 86 MET A N 1
ATOM 671 C CA . MET A 1 86 ? 17.712 -6.658 -25.951 1.00 83.19 86 MET A CA 1
ATOM 672 C C . MET A 1 86 ? 19.227 -6.814 -25.813 1.00 83.19 86 MET A C 1
ATOM 674 O O . MET A 1 86 ? 19.727 -7.841 -25.362 1.00 83.19 86 MET A O 1
ATOM 678 N N . THR A 1 87 ? 19.959 -5.787 -26.227 1.00 80.88 87 THR A N 1
ATOM 679 C CA . THR A 1 87 ? 21.414 -5.667 -26.057 1.00 80.88 87 THR A CA 1
ATOM 680 C C . THR A 1 87 ? 21.796 -4.597 -25.039 1.00 80.88 87 THR A C 1
ATOM 682 O O . THR A 1 87 ? 22.911 -4.629 -24.538 1.00 80.88 87 THR A O 1
ATOM 685 N N . ASP A 1 88 ? 20.892 -3.655 -24.768 1.00 76.06 88 ASP A N 1
ATOM 686 C CA . ASP A 1 88 ? 20.992 -2.635 -23.722 1.00 76.06 88 ASP A CA 1
ATOM 687 C C . ASP A 1 88 ? 19.566 -2.221 -23.313 1.00 76.06 88 ASP A C 1
ATOM 689 O O . ASP A 1 88 ? 18.625 -2.348 -24.108 1.00 76.06 88 ASP A O 1
ATOM 693 N N . PHE A 1 89 ? 19.398 -1.780 -22.071 1.00 79.50 89 PHE A N 1
ATOM 694 C CA . PHE A 1 89 ? 18.107 -1.456 -21.475 1.00 79.50 89 PHE A CA 1
ATOM 695 C C . PHE A 1 89 ? 18.266 -0.462 -20.333 1.00 79.50 89 PHE A C 1
ATOM 697 O O . PHE A 1 89 ? 19.171 -0.582 -19.504 1.00 79.50 89 PHE A O 1
ATOM 704 N N . TYR A 1 90 ? 17.318 0.462 -20.244 1.00 72.12 90 TYR A N 1
ATOM 705 C CA . TYR A 1 90 ? 17.160 1.300 -19.073 1.00 72.12 90 TYR A CA 1
ATOM 706 C C . TYR A 1 90 ? 15.699 1.689 -18.903 1.00 72.12 90 TYR A C 1
ATOM 708 O O . TYR A 1 90 ? 14.990 1.941 -19.883 1.00 72.12 90 TYR A O 1
ATOM 716 N N . ILE A 1 91 ? 15.261 1.775 -17.656 1.00 72.19 91 ILE A N 1
ATOM 717 C CA . ILE A 1 91 ? 13.931 2.245 -17.290 1.00 72.19 91 ILE A CA 1
ATOM 718 C C . ILE A 1 91 ? 14.049 3.382 -16.289 1.00 72.19 91 ILE A C 1
ATOM 720 O O . ILE A 1 91 ? 14.891 3.339 -15.396 1.00 72.19 91 ILE A O 1
ATOM 724 N N . VAL A 1 92 ? 13.197 4.386 -16.460 1.00 69.75 92 VAL A N 1
ATOM 725 C CA . VAL A 1 92 ? 12.885 5.379 -15.438 1.00 69.75 92 VAL A CA 1
ATOM 726 C C . VAL A 1 92 ? 11.377 5.466 -15.335 1.00 69.75 92 VAL A C 1
ATOM 728 O O . VAL A 1 92 ? 10.715 5.678 -16.347 1.00 69.75 92 VAL A O 1
ATOM 731 N N . GLY A 1 93 ? 10.812 5.308 -14.149 1.00 65.12 93 GLY A N 1
ATOM 732 C CA . GLY A 1 93 ? 9.369 5.424 -13.972 1.00 65.12 93 GLY A CA 1
ATOM 733 C C . GLY A 1 93 ? 8.990 5.861 -12.573 1.00 65.12 93 GLY A C 1
ATOM 734 O O . GLY A 1 93 ? 9.767 5.685 -11.639 1.00 65.12 93 GLY A O 1
ATOM 735 N N . GLY A 1 94 ? 7.803 6.448 -12.465 1.00 51.91 94 GLY A N 1
ATOM 736 C CA . GLY A 1 94 ? 7.178 6.761 -11.191 1.00 51.91 94 GLY A CA 1
ATOM 737 C C . GLY A 1 94 ? 6.673 5.499 -10.497 1.00 51.91 94 GLY A C 1
ATOM 738 O O . GLY A 1 94 ? 6.301 4.516 -11.144 1.00 51.91 94 GLY A O 1
ATOM 739 N N . GLU A 1 95 ? 6.658 5.535 -9.172 1.00 46.47 95 GLU A N 1
ATOM 740 C CA . GLU A 1 95 ? 6.151 4.445 -8.340 1.00 46.47 95 GLU A CA 1
ATOM 741 C C . GLU A 1 95 ? 4.671 4.631 -7.947 1.00 46.47 95 GLU A C 1
ATOM 743 O O . GLU A 1 95 ? 4.080 5.706 -8.095 1.00 46.47 95 GLU A O 1
ATOM 748 N N . GLY A 1 96 ? 4.042 3.562 -7.446 1.00 50.91 96 GLY A N 1
ATOM 749 C CA . GLY A 1 96 ? 2.652 3.582 -6.982 1.00 50.91 96 GLY A CA 1
ATOM 750 C C . GLY A 1 96 ? 1.642 3.866 -8.101 1.00 50.91 96 GLY A C 1
ATOM 751 O O . GLY A 1 96 ? 1.575 3.148 -9.101 1.00 50.91 96 GLY A O 1
ATOM 752 N N . VAL A 1 97 ? 0.822 4.908 -7.924 1.00 54.09 97 VAL A N 1
ATOM 753 C CA . VAL A 1 97 ? -0.244 5.280 -8.874 1.00 54.09 97 VAL A CA 1
ATOM 754 C C . VAL A 1 97 ? 0.240 6.164 -10.023 1.00 54.09 97 VAL A C 1
ATOM 756 O O . VAL A 1 97 ? -0.566 6.542 -10.865 1.00 54.09 97 VAL A O 1
ATOM 759 N N . VAL A 1 98 ? 1.530 6.491 -10.098 1.00 64.00 98 VAL A N 1
ATOM 760 C CA . VAL A 1 98 ? 2.082 7.354 -11.149 1.00 64.00 98 VAL A CA 1
ATOM 761 C C . VAL A 1 98 ? 2.335 6.538 -12.417 1.00 64.00 98 VAL A C 1
ATOM 763 O O . VAL A 1 98 ? 3.041 5.530 -12.414 1.00 64.00 98 VAL A O 1
ATOM 766 N N . ALA A 1 99 ? 1.742 6.947 -13.540 1.00 72.88 99 ALA A N 1
ATOM 767 C CA . ALA A 1 99 ? 1.916 6.230 -14.795 1.00 72.88 99 ALA A CA 1
ATOM 768 C C . ALA A 1 99 ? 3.172 6.634 -15.579 1.00 72.88 99 ALA A C 1
ATOM 770 O O . ALA A 1 99 ? 3.540 5.887 -16.493 1.00 72.88 99 ALA A O 1
ATOM 771 N N . ASP A 1 100 ? 3.796 7.773 -15.246 1.00 82.06 100 ASP A N 1
ATOM 772 C CA . ASP A 1 100 ? 4.989 8.303 -15.911 1.00 82.06 100 ASP A CA 1
ATOM 773 C C . ASP A 1 100 ? 6.094 7.250 -15.950 1.00 82.06 100 ASP A C 1
ATOM 775 O O . ASP A 1 100 ? 6.488 6.683 -14.937 1.00 82.06 100 ASP A O 1
ATOM 779 N N . GLU A 1 101 ? 6.555 6.928 -17.150 1.00 83.31 101 GLU A N 1
ATOM 780 C CA . GLU A 1 101 ? 7.487 5.833 -17.379 1.00 83.31 101 GLU A CA 1
ATOM 781 C C . GLU A 1 101 ? 8.148 6.038 -18.745 1.00 83.31 101 GLU A C 1
ATOM 783 O O . GLU A 1 101 ? 7.476 6.186 -19.770 1.00 83.31 101 GLU A O 1
ATOM 788 N N . VAL A 1 102 ? 9.476 6.030 -18.765 1.00 86.75 102 VAL A N 1
ATOM 789 C CA . VAL A 1 102 ? 10.301 5.919 -19.960 1.00 86.75 102 VAL A CA 1
ATOM 790 C C . VAL A 1 102 ? 11.089 4.620 -19.893 1.00 86.75 102 VAL A C 1
ATOM 792 O O . VAL A 1 102 ? 11.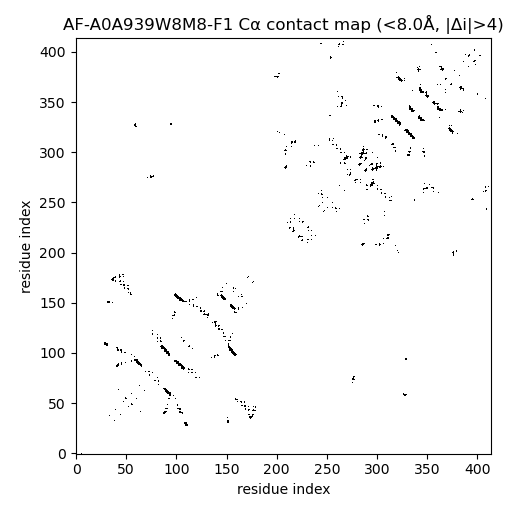857 4.377 -18.968 1.00 86.75 102 VAL A O 1
ATOM 795 N N . ILE A 1 103 ? 10.902 3.776 -20.901 1.00 86.94 103 ILE A N 1
ATOM 796 C CA . ILE A 1 103 ? 11.662 2.538 -21.063 1.00 86.94 103 ILE A CA 1
ATOM 797 C C . ILE A 1 103 ? 12.365 2.611 -22.401 1.00 86.94 103 ILE A C 1
ATOM 799 O O . ILE A 1 103 ? 11.713 2.812 -23.426 1.00 86.94 103 ILE A O 1
ATOM 803 N N . VAL A 1 104 ? 13.676 2.412 -22.410 1.00 88.69 104 VAL A N 1
ATOM 804 C CA . VAL A 1 104 ? 14.462 2.332 -23.638 1.00 88.69 104 VAL A CA 1
ATOM 805 C C . VAL A 1 104 ? 15.090 0.955 -23.723 1.00 88.69 104 VAL A C 1
ATOM 807 O O . VAL A 1 104 ? 15.778 0.513 -22.808 1.00 88.69 104 VAL A O 1
ATOM 810 N N . ALA A 1 105 ? 14.864 0.287 -24.848 1.00 88.31 105 ALA A N 1
ATOM 811 C CA . ALA A 1 105 ? 15.485 -0.979 -25.192 1.00 88.31 105 ALA A CA 1
ATOM 812 C C . ALA A 1 105 ? 16.268 -0.841 -26.499 1.00 88.31 105 ALA A C 1
ATOM 814 O O . ALA A 1 105 ? 15.767 -0.278 -27.475 1.00 88.31 105 ALA A O 1
ATOM 815 N N . VAL A 1 106 ? 17.476 -1.395 -26.530 1.00 88.06 106 VAL A N 1
ATOM 816 C CA . VAL A 1 106 ? 18.341 -1.442 -27.715 1.00 88.06 106 VAL A CA 1
ATOM 817 C C . VAL A 1 106 ? 18.395 -2.870 -28.240 1.00 88.06 106 VAL A C 1
ATOM 819 O O . VAL A 1 106 ? 18.418 -3.820 -27.460 1.00 88.06 106 VAL A O 1
ATOM 822 N N . THR A 1 107 ? 18.412 -3.051 -29.559 1.00 89.38 107 THR A N 1
ATOM 823 C CA . THR A 1 107 ? 18.483 -4.371 -30.199 1.00 89.38 107 THR A CA 1
ATOM 824 C C . THR A 1 107 ? 19.293 -4.358 -31.499 1.00 89.38 107 THR A C 1
ATOM 826 O O . THR A 1 107 ? 19.592 -3.310 -32.063 1.00 89.38 107 THR A O 1
ATOM 829 N N . ASP A 1 108 ? 19.645 -5.541 -32.003 1.00 86.00 108 ASP A N 1
ATOM 830 C CA . ASP A 1 108 ? 20.547 -5.739 -33.147 1.00 86.00 108 ASP A CA 1
ATOM 831 C C . ASP A 1 108 ? 19.826 -6.100 -34.463 1.00 86.00 108 ASP A C 1
ATOM 833 O O . ASP A 1 108 ? 20.390 -5.974 -35.556 1.00 86.00 108 ASP A O 1
ATOM 837 N N . THR A 1 109 ? 18.575 -6.561 -34.395 1.00 86.88 109 THR A N 1
ATOM 838 C CA . THR A 1 109 ? 17.836 -7.061 -35.563 1.00 86.88 109 THR A CA 1
ATOM 839 C C . THR A 1 109 ? 16.401 -6.577 -35.574 1.00 86.88 109 THR A C 1
ATOM 841 O O . THR A 1 109 ? 15.759 -6.420 -34.536 1.00 86.88 109 THR A O 1
ATOM 844 N N . LYS A 1 110 ? 15.862 -6.399 -36.780 1.00 88.44 110 LYS A N 1
ATOM 845 C CA . LYS A 1 110 ? 14.483 -5.946 -36.970 1.00 88.44 110 LYS A CA 1
ATOM 846 C C . LYS A 1 110 ? 13.453 -6.893 -36.350 1.00 88.44 110 LYS A C 1
ATOM 848 O O . LYS A 1 110 ? 12.511 -6.433 -35.727 1.00 88.44 110 LYS A O 1
ATOM 853 N N . GLU A 1 111 ? 13.668 -8.206 -36.450 1.00 89.62 111 GLU A N 1
ATOM 854 C CA . GLU A 1 111 ? 12.773 -9.208 -35.851 1.00 89.62 111 GLU A CA 1
ATOM 855 C C . GLU A 1 111 ? 12.662 -9.034 -34.328 1.00 89.62 111 GLU A C 1
ATOM 857 O O . GLU A 1 111 ? 11.564 -9.038 -33.777 1.00 89.62 111 GLU A O 1
ATOM 862 N N . LYS A 1 112 ? 13.798 -8.853 -33.644 1.00 89.38 112 LYS A N 1
ATOM 863 C CA . LYS A 1 112 ? 13.835 -8.616 -32.198 1.00 89.38 112 LYS A CA 1
ATOM 864 C C . LYS A 1 112 ? 13.202 -7.272 -31.833 1.00 89.38 112 LYS A C 1
ATOM 866 O O . LYS A 1 112 ? 12.439 -7.207 -30.877 1.00 89.38 112 LYS A O 1
ATOM 871 N N . ARG A 1 113 ? 13.450 -6.229 -32.629 1.00 91.81 113 ARG A N 1
ATOM 872 C CA . ARG A 1 113 ? 12.823 -4.911 -32.459 1.00 91.81 113 ARG A CA 1
ATOM 873 C C . ARG A 1 113 ? 11.302 -4.983 -32.540 1.00 91.81 113 ARG A C 1
ATOM 875 O O . ARG A 1 113 ? 10.631 -4.482 -31.649 1.00 91.81 113 ARG A O 1
ATOM 882 N N . ASP A 1 114 ? 10.772 -5.653 -33.560 1.00 90.25 114 ASP A N 1
ATOM 883 C CA . ASP A 1 114 ? 9.329 -5.793 -33.767 1.00 90.25 114 ASP A CA 1
ATOM 884 C C . ASP A 1 114 ? 8.677 -6.593 -32.613 1.00 90.25 114 ASP A C 1
ATOM 886 O O . ASP A 1 114 ? 7.548 -6.305 -32.208 1.00 90.25 114 ASP A O 1
ATOM 890 N N . ARG A 1 115 ? 9.395 -7.570 -32.027 1.00 87.69 115 ARG A N 1
ATOM 891 C CA . ARG A 1 115 ? 8.954 -8.271 -30.804 1.00 87.69 115 ARG A CA 1
ATOM 892 C C . ARG A 1 115 ? 8.901 -7.341 -29.591 1.00 87.69 115 ARG A C 1
ATOM 894 O O . ARG A 1 115 ? 7.889 -7.336 -28.892 1.00 87.69 115 ARG A O 1
ATOM 901 N N . ILE A 1 116 ? 9.951 -6.551 -29.361 1.00 87.81 116 ILE A N 1
ATOM 902 C CA . ILE A 1 116 ? 10.012 -5.588 -28.251 1.00 87.81 116 ILE A CA 1
ATOM 903 C C . ILE A 1 116 ? 8.910 -4.530 -28.399 1.00 87.81 116 ILE A C 1
ATOM 905 O O . ILE A 1 116 ? 8.179 -4.268 -27.449 1.00 87.81 116 ILE A O 1
ATOM 909 N N . GLU A 1 117 ? 8.727 -3.973 -29.599 1.00 92.69 117 GLU A N 1
ATOM 910 C CA . GLU A 1 117 ? 7.683 -2.981 -29.880 1.00 92.69 117 GLU A CA 1
ATOM 911 C C . GLU A 1 117 ? 6.289 -3.532 -29.557 1.00 92.69 117 GLU A C 1
ATOM 913 O O . GLU A 1 117 ? 5.498 -2.883 -28.867 1.00 92.69 117 GLU A O 1
ATOM 918 N N . LYS A 1 118 ? 6.001 -4.769 -29.977 1.00 87.81 118 LYS A N 1
ATOM 919 C CA . LYS A 1 118 ? 4.741 -5.443 -29.653 1.00 87.81 118 LYS A CA 1
ATOM 920 C C . LYS A 1 118 ? 4.564 -5.651 -28.144 1.00 87.81 118 LYS A C 1
ATOM 922 O O . LYS A 1 118 ? 3.452 -5.476 -27.637 1.00 87.81 118 LYS A O 1
ATOM 927 N N . ALA A 1 119 ? 5.625 -6.020 -27.427 1.00 84.31 119 ALA A N 1
ATOM 928 C CA . ALA A 1 119 ? 5.585 -6.184 -25.975 1.00 84.31 119 ALA A CA 1
ATOM 929 C C . ALA A 1 119 ? 5.278 -4.849 -25.276 1.00 84.31 119 ALA A C 1
ATOM 931 O O . ALA A 1 119 ? 4.384 -4.779 -24.433 1.00 84.31 119 ALA A O 1
ATOM 932 N N . PHE A 1 120 ? 5.928 -3.765 -25.701 1.00 89.75 120 PHE A N 1
ATOM 933 C CA . PHE A 1 120 ? 5.714 -2.421 -25.162 1.00 89.75 120 PHE A CA 1
ATOM 934 C C . PHE A 1 120 ? 4.290 -1.916 -25.442 1.00 89.75 120 PHE A C 1
ATOM 936 O O . PHE A 1 120 ? 3.641 -1.368 -24.553 1.00 89.75 120 PHE A O 1
ATOM 943 N N . GLN A 1 121 ? 3.750 -2.163 -26.641 1.00 89.69 121 GLN A N 1
ATOM 944 C CA . GLN A 1 121 ? 2.358 -1.828 -26.978 1.00 89.69 121 GLN A CA 1
ATOM 945 C C . GLN A 1 121 ? 1.354 -2.625 -26.134 1.00 89.69 121 GLN A C 1
ATOM 947 O O . GLN A 1 121 ? 0.337 -2.088 -25.691 1.00 89.69 121 GLN A O 1
ATOM 952 N N . THR A 1 122 ? 1.648 -3.905 -25.889 1.00 82.69 122 THR A N 1
ATOM 953 C CA . THR A 1 122 ? 0.824 -4.772 -25.037 1.00 82.69 122 THR A CA 1
ATOM 954 C C . THR A 1 122 ? 0.818 -4.263 -23.597 1.00 82.69 122 THR A C 1
ATOM 956 O O . THR A 1 122 ? -0.257 -4.129 -23.011 1.00 82.69 122 THR A O 1
ATOM 959 N N . ARG A 1 123 ? 1.988 -3.887 -23.060 1.00 81.50 123 ARG A N 1
ATOM 960 C CA . ARG A 1 123 ? 2.121 -3.258 -21.737 1.00 81.50 123 ARG A CA 1
ATOM 961 C C . ARG A 1 123 ? 1.314 -1.967 -21.647 1.00 81.50 123 ARG A C 1
ATOM 963 O O . ARG A 1 123 ? 0.528 -1.822 -20.716 1.00 81.50 123 ARG A O 1
ATOM 970 N N . LEU A 1 124 ? 1.454 -1.066 -22.622 1.00 84.81 124 LEU A N 1
ATOM 971 C CA . LEU A 1 124 ? 0.757 0.224 -22.615 1.00 84.81 124 LEU A CA 1
ATOM 972 C C . LEU A 1 124 ? -0.763 0.035 -22.541 1.00 84.81 124 LEU A C 1
ATOM 974 O O . LEU A 1 124 ? -1.447 0.681 -21.743 1.00 84.81 124 LEU A O 1
ATOM 978 N N . LYS A 1 125 ? -1.290 -0.902 -23.337 1.00 83.38 125 LYS A N 1
ATOM 979 C CA . LYS A 1 125 ? -2.709 -1.259 -23.325 1.00 83.38 125 LYS A CA 1
ATOM 980 C C . LYS A 1 125 ? -3.135 -1.858 -21.980 1.00 83.38 125 LYS A C 1
ATOM 982 O O . LYS A 1 125 ? -4.113 -1.394 -21.403 1.00 83.38 125 LYS A O 1
ATOM 987 N N . ALA A 1 126 ? -2.397 -2.843 -21.469 1.00 74.81 126 ALA A N 1
ATOM 988 C CA . ALA A 1 126 ? -2.719 -3.511 -20.208 1.00 74.81 126 ALA A CA 1
ATOM 989 C C . ALA A 1 126 ? -2.694 -2.544 -19.010 1.00 74.81 126 ALA A C 1
ATOM 991 O O . ALA A 1 126 ? -3.593 -2.576 -18.167 1.00 74.81 126 ALA A O 1
ATOM 992 N N . ARG A 1 127 ? -1.706 -1.638 -18.955 1.00 77.06 127 ARG A N 1
ATOM 993 C CA . ARG A 1 127 ? -1.648 -0.577 -17.938 1.00 77.06 127 ARG A CA 1
ATOM 994 C C . ARG A 1 127 ? -2.826 0.384 -18.081 1.00 77.06 127 ARG A C 1
ATOM 996 O O . ARG A 1 127 ? -3.475 0.676 -17.085 1.00 77.06 127 ARG A O 1
ATOM 1003 N N . THR A 1 128 ? -3.168 0.807 -19.302 1.00 77.38 128 THR A N 1
ATOM 1004 C CA . THR A 1 128 ? -4.341 1.670 -19.550 1.00 77.38 128 THR A CA 1
ATOM 1005 C C . THR A 1 128 ? -5.634 1.051 -19.008 1.00 77.38 128 THR A C 1
ATOM 1007 O O . THR A 1 128 ? -6.432 1.734 -18.365 1.00 77.38 128 THR A O 1
ATOM 1010 N N . GLU A 1 129 ? -5.850 -0.241 -19.264 1.00 71.50 129 GLU A N 1
ATOM 1011 C CA . GLU A 1 129 ? -7.027 -0.975 -18.785 1.00 71.50 129 GLU A CA 1
ATOM 1012 C C . GLU A 1 129 ? -7.036 -1.068 -17.254 1.00 71.50 129 GLU A C 1
ATOM 1014 O O . GLU A 1 129 ? -8.049 -0.746 -16.638 1.00 71.50 129 GLU A O 1
ATOM 1019 N N . THR A 1 130 ? -5.890 -1.399 -16.648 1.00 66.38 130 THR A N 1
ATOM 1020 C CA . THR A 1 130 ? -5.728 -1.497 -15.185 1.00 66.38 130 THR A CA 1
ATOM 1021 C C . THR A 1 130 ? -6.046 -0.166 -14.493 1.00 66.38 130 THR A C 1
ATOM 1023 O O . THR A 1 130 ? -6.811 -0.119 -13.537 1.00 66.38 130 THR A O 1
ATOM 1026 N N . PHE A 1 131 ? -5.517 0.942 -15.014 1.00 66.56 131 PHE A N 1
ATOM 1027 C CA . PHE A 1 131 ? -5.648 2.255 -14.385 1.00 66.56 131 PHE A CA 1
ATOM 1028 C C . PHE A 1 131 ? -7.044 2.868 -14.557 1.00 66.56 131 PHE A C 1
ATOM 1030 O O . PHE A 1 131 ? -7.429 3.746 -13.794 1.00 66.56 131 PHE A O 1
ATOM 1037 N N . THR A 1 132 ? -7.838 2.415 -15.534 1.00 64.56 132 THR A N 1
ATOM 1038 C CA . THR A 1 132 ? -9.146 3.023 -15.840 1.00 64.56 132 THR A CA 1
ATOM 1039 C C . THR A 1 132 ? -10.137 2.942 -14.668 1.00 64.56 132 THR A C 1
ATOM 1041 O O . THR A 1 132 ? -10.966 3.839 -14.534 1.00 64.56 132 THR A O 1
ATOM 1044 N N . GLY A 1 133 ? -10.062 1.898 -13.836 1.00 48.41 133 GLY A N 1
ATOM 1045 C CA . GLY A 1 133 ? -10.971 1.704 -12.698 1.00 48.41 133 GLY A CA 1
ATOM 1046 C C . GLY A 1 133 ? -10.511 2.330 -11.379 1.00 48.41 133 GLY A C 1
ATOM 1047 O O . GLY A 1 133 ? -11.343 2.539 -10.506 1.00 48.41 133 GLY A O 1
ATOM 1048 N N . TYR A 1 134 ? -9.217 2.631 -11.247 1.00 48.81 134 TYR A N 1
ATOM 1049 C CA . TYR A 1 134 ? -8.576 2.970 -9.969 1.00 48.81 134 TYR A CA 1
ATOM 1050 C C . TYR A 1 134 ? -7.836 4.322 -9.996 1.00 48.81 134 TYR A C 1
ATOM 1052 O O . TYR A 1 134 ? -7.878 5.067 -9.026 1.00 48.81 134 TYR A O 1
ATOM 1060 N N . ALA A 1 135 ? -7.234 4.699 -11.130 1.00 57.22 135 ALA A N 1
ATOM 1061 C CA . ALA A 1 135 ? -6.498 5.953 -11.308 1.00 57.22 135 ALA A CA 1
ATOM 1062 C C . ALA A 1 135 ? -6.822 6.592 -12.680 1.00 57.22 135 ALA A C 1
ATOM 1064 O O . ALA A 1 135 ? -5.998 6.582 -13.599 1.00 57.22 135 ALA A O 1
ATOM 1065 N N . PRO A 1 136 ? -8.039 7.139 -12.875 1.00 70.19 136 PRO A N 1
ATOM 1066 C CA . PRO A 1 136 ? -8.526 7.573 -14.188 1.00 70.19 136 PRO A CA 1
ATOM 1067 C C . PRO A 1 136 ? -7.715 8.715 -14.828 1.00 70.19 136 PRO A C 1
ATOM 1069 O O . PRO A 1 136 ? -7.575 8.734 -16.052 1.00 70.19 136 PRO A O 1
ATOM 1072 N N . VAL A 1 137 ? -7.129 9.619 -14.031 1.00 72.81 137 VAL A N 1
ATOM 1073 C CA . VAL A 1 137 ? -6.218 10.680 -14.519 1.00 72.81 137 VAL A CA 1
ATOM 1074 C C . VAL A 1 137 ? -4.956 10.078 -15.150 1.00 72.81 137 VAL A C 1
ATOM 1076 O O . VAL A 1 137 ? -4.503 10.487 -16.221 1.00 72.81 137 VAL A O 1
ATOM 1079 N N . GLU A 1 138 ? -4.427 9.038 -14.522 1.00 77.75 138 GLU A N 1
ATOM 1080 C CA . GLU A 1 138 ? -3.229 8.325 -14.953 1.00 77.75 138 GLU A CA 1
ATOM 1081 C C . GLU A 1 138 ? -3.549 7.365 -16.113 1.00 77.75 138 GLU A C 1
ATOM 1083 O O . GLU A 1 138 ? -2.770 7.228 -17.057 1.00 77.75 138 GLU A O 1
ATOM 1088 N N . ALA A 1 139 ? -4.767 6.815 -16.158 1.00 73.31 139 ALA A N 1
ATOM 1089 C CA . ALA A 1 139 ? -5.290 6.105 -17.325 1.00 73.31 139 ALA A CA 1
ATOM 1090 C C . ALA A 1 139 ? -5.361 7.007 -18.570 1.00 73.31 139 ALA A C 1
ATOM 1092 O O . ALA A 1 139 ? -5.025 6.566 -19.669 1.00 73.31 139 ALA A O 1
ATOM 1093 N N . ASP A 1 140 ? -5.759 8.275 -18.425 1.00 83.44 140 ASP A N 1
ATOM 1094 C CA . ASP A 1 140 ? -5.744 9.253 -19.521 1.00 83.44 140 ASP A CA 1
ATOM 1095 C C . ASP A 1 140 ? -4.323 9.604 -19.982 1.00 83.44 140 ASP A C 1
ATOM 1097 O O . ASP A 1 140 ? -4.091 9.856 -21.171 1.00 83.44 140 ASP A O 1
ATOM 1101 N N . LYS A 1 141 ? -3.347 9.583 -19.070 1.00 85.50 141 LYS A N 1
ATOM 1102 C CA . LYS A 1 141 ? -1.921 9.686 -19.408 1.00 85.50 141 LYS A CA 1
ATOM 1103 C C . LYS A 1 141 ? -1.464 8.468 -20.219 1.00 85.50 141 LYS A C 1
ATOM 1105 O O . LYS A 1 141 ? -0.895 8.635 -21.297 1.00 85.50 141 LYS A O 1
ATOM 1110 N N . LEU A 1 142 ? -1.827 7.258 -19.794 1.00 85.69 142 LEU A N 1
ATOM 1111 C CA . LEU A 1 142 ? -1.520 6.001 -20.489 1.00 85.69 142 LEU A CA 1
ATOM 1112 C C . LEU A 1 142 ? -2.165 5.902 -21.879 1.00 85.69 142 LEU A C 1
ATOM 1114 O O . LEU A 1 142 ? -1.497 5.516 -22.836 1.00 85.69 142 LEU A O 1
ATOM 1118 N N . ARG A 1 143 ? -3.417 6.354 -22.050 1.00 89.06 143 ARG A N 1
ATOM 1119 C CA . ARG A 1 143 ? -4.080 6.447 -23.373 1.00 89.06 143 ARG A CA 1
ATOM 1120 C C . ARG A 1 143 ? -3.308 7.330 -24.351 1.00 89.06 143 ARG A C 1
ATOM 1122 O O . ARG A 1 143 ? -3.358 7.115 -25.564 1.00 89.06 143 ARG A O 1
ATOM 1129 N N . ARG A 1 144 ? -2.614 8.345 -23.831 1.00 92.12 144 ARG A N 1
ATOM 1130 C CA . ARG A 1 144 ? -1.761 9.250 -24.606 1.00 92.12 144 ARG A CA 1
ATOM 1131 C C . ARG A 1 144 ? -0.328 8.752 -24.740 1.00 92.12 144 ARG A C 1
ATOM 1133 O O . ARG A 1 144 ? 0.388 9.342 -25.543 1.00 92.12 144 ARG A O 1
ATOM 1140 N N . GLY A 1 145 ? 0.071 7.692 -24.040 1.00 92.75 145 GLY A N 1
ATOM 1141 C CA . GLY A 1 145 ? 1.407 7.116 -24.131 1.00 92.75 145 GLY A CA 1
ATOM 1142 C C . GLY A 1 145 ? 1.780 6.690 -25.553 1.00 92.75 145 GLY A C 1
ATOM 1143 O O . GLY A 1 145 ? 0.941 6.585 -26.461 1.00 92.75 145 GLY A O 1
ATOM 1144 N N . ARG A 1 146 ? 3.077 6.500 -25.781 1.00 95.31 146 ARG A N 1
ATOM 1145 C CA . ARG A 1 146 ? 3.643 6.185 -27.094 1.00 95.31 146 ARG A CA 1
ATOM 1146 C C . ARG A 1 146 ? 4.647 5.056 -26.986 1.00 95.31 146 ARG A C 1
ATOM 1148 O O . ARG A 1 146 ? 5.407 4.972 -26.031 1.00 95.31 146 ARG A O 1
ATOM 1155 N N . VAL A 1 147 ? 4.668 4.230 -28.025 1.00 95.75 147 VAL A N 1
ATOM 1156 C CA . VAL A 1 147 ? 5.772 3.318 -28.302 1.00 95.75 147 VAL A CA 1
ATOM 1157 C C . VAL A 1 147 ? 6.390 3.765 -29.617 1.00 95.75 147 VAL A C 1
ATOM 1159 O O . VAL A 1 147 ? 5.679 3.905 -30.612 1.00 95.75 147 VAL A O 1
ATOM 1162 N N . LEU A 1 148 ? 7.686 4.054 -29.603 1.00 94.50 148 LEU A N 1
ATOM 1163 C CA . LEU A 1 148 ? 8.448 4.522 -30.755 1.00 94.50 148 LEU A CA 1
ATOM 1164 C C . LEU A 1 148 ? 9.501 3.478 -31.121 1.00 94.50 148 LEU A C 1
ATOM 1166 O O . LEU A 1 148 ? 10.120 2.895 -30.235 1.00 94.50 148 LEU A O 1
ATOM 1170 N N . ALA A 1 149 ? 9.741 3.290 -32.414 1.00 92.88 149 ALA A N 1
ATOM 1171 C CA . ALA A 1 149 ? 10.843 2.483 -32.921 1.00 92.88 149 ALA A CA 1
ATOM 1172 C C . ALA A 1 149 ? 11.680 3.331 -33.885 1.00 92.88 149 ALA A C 1
ATOM 1174 O O . ALA A 1 149 ? 11.183 3.776 -34.919 1.00 92.88 149 ALA A O 1
ATOM 1175 N N . GLU A 1 150 ? 12.949 3.551 -33.550 1.00 89.81 150 GLU A N 1
ATOM 1176 C CA . GLU A 1 150 ? 13.881 4.371 -34.327 1.00 89.81 150 GLU A CA 1
ATOM 1177 C C . GLU A 1 150 ? 15.238 3.664 -34.349 1.00 89.81 150 GLU A C 1
ATOM 1179 O O . GLU A 1 150 ? 15.872 3.481 -33.313 1.00 89.81 150 GLU A O 1
ATOM 1184 N N . GLY A 1 151 ? 15.679 3.213 -35.525 1.00 88.50 151 GLY A N 1
ATOM 1185 C CA . GLY A 1 151 ? 16.923 2.450 -35.639 1.00 88.50 151 GLY A CA 1
ATOM 1186 C C . GLY A 1 151 ? 16.930 1.191 -34.755 1.00 88.50 151 GLY A C 1
ATOM 1187 O O . GLY A 1 151 ? 15.988 0.392 -34.871 1.00 88.50 151 GLY A O 1
ATOM 1188 N N . PRO A 1 152 ? 17.967 1.000 -33.909 1.00 90.12 152 PRO A N 1
ATOM 1189 C CA . PRO A 1 152 ? 18.055 -0.088 -32.932 1.00 90.12 152 PRO A CA 1
ATOM 1190 C C . PRO A 1 152 ? 17.228 0.141 -31.659 1.00 90.12 152 PRO A C 1
ATOM 1192 O O . PRO A 1 152 ? 17.160 -0.761 -30.830 1.00 90.12 152 PRO A O 1
ATOM 1195 N N . TYR A 1 153 ? 16.608 1.310 -31.491 1.00 92.31 153 TYR A N 1
ATOM 1196 C CA . TYR A 1 153 ? 15.931 1.699 -30.259 1.00 92.31 153 TYR A CA 1
ATOM 1197 C C . TYR A 1 153 ? 14.429 1.425 -30.330 1.00 92.31 153 TYR A C 1
ATOM 1199 O O . TYR A 1 153 ? 13.768 1.747 -31.324 1.00 92.31 153 TYR A O 1
ATOM 1207 N N . VAL A 1 154 ? 13.880 0.887 -29.243 1.00 94.25 154 VAL A N 1
ATOM 1208 C CA . VAL A 1 154 ? 12.444 0.865 -28.956 1.00 94.25 154 VAL A CA 1
ATOM 1209 C C . VAL A 1 154 ? 12.211 1.617 -27.656 1.00 94.25 154 VAL A C 1
ATOM 1211 O O . VAL A 1 154 ? 12.840 1.315 -26.645 1.00 94.25 154 VAL A O 1
ATOM 1214 N N . ILE A 1 155 ? 11.322 2.604 -27.692 1.00 94.06 155 ILE A N 1
ATOM 1215 C CA . ILE A 1 155 ? 11.083 3.526 -26.584 1.00 94.06 155 ILE A CA 1
ATOM 1216 C C . ILE A 1 155 ? 9.616 3.434 -26.181 1.00 94.06 155 ILE A C 1
ATOM 1218 O O . ILE A 1 155 ? 8.736 3.687 -27.000 1.00 94.06 155 ILE A O 1
ATOM 1222 N N . TYR A 1 156 ? 9.351 3.094 -24.927 1.00 93.06 156 TYR A N 1
ATOM 1223 C CA . TYR A 1 156 ? 8.054 3.246 -24.277 1.00 93.06 156 TYR A CA 1
ATOM 1224 C C . TYR A 1 156 ? 8.037 4.587 -23.548 1.00 93.06 156 TYR A C 1
ATOM 1226 O O . TYR A 1 156 ? 8.973 4.881 -22.811 1.00 93.06 156 TYR A O 1
ATOM 1234 N N . LEU A 1 157 ? 6.996 5.391 -23.747 1.00 92.25 157 LEU A N 1
ATOM 1235 C CA . LEU A 1 157 ? 6.847 6.697 -23.113 1.00 92.25 157 LEU A CA 1
ATOM 1236 C C . LEU A 1 157 ? 5.434 6.892 -22.584 1.00 92.25 157 LEU A C 1
ATOM 1238 O O . LEU A 1 157 ? 4.455 6.838 -23.333 1.00 92.25 157 LEU A O 1
ATOM 1242 N N . VAL A 1 158 ? 5.353 7.224 -21.307 1.00 88.88 158 VAL A N 1
ATOM 1243 C CA . VAL A 1 158 ? 4.174 7.762 -20.642 1.00 88.88 158 VAL A CA 1
ATOM 1244 C C . VAL A 1 158 ? 4.653 8.970 -19.858 1.00 88.88 158 VAL A C 1
ATOM 1246 O O . VAL A 1 158 ? 5.591 8.860 -19.077 1.00 88.88 158 VAL A O 1
ATOM 1249 N N . SER A 1 159 ? 4.060 10.130 -20.116 1.00 85.38 159 SER A N 1
ATOM 1250 C CA . SER A 1 159 ? 4.384 11.362 -19.400 1.00 85.38 159 SER A CA 1
ATOM 1251 C C . SER A 1 159 ? 3.242 12.371 -19.496 1.00 85.38 159 SER A C 1
ATOM 1253 O O . SER A 1 159 ? 2.370 12.260 -20.372 1.00 85.38 159 SER A O 1
ATOM 1255 N N . GLY A 1 160 ? 3.244 13.376 -18.615 1.00 77.81 160 GLY A N 1
ATOM 1256 C CA . GLY A 1 160 ? 2.341 14.532 -18.695 1.00 77.81 160 GLY A CA 1
ATOM 1257 C C . GLY A 1 160 ? 2.341 15.193 -20.083 1.00 77.81 160 GLY A C 1
ATOM 1258 O O . GLY A 1 160 ? 1.276 15.370 -20.695 1.00 77.81 160 GLY A O 1
ATOM 1259 N N . ASN A 1 161 ? 3.535 15.454 -20.619 1.00 83.69 161 ASN A N 1
ATOM 1260 C CA . ASN A 1 161 ? 3.809 16.063 -21.914 1.00 83.69 161 ASN A CA 1
ATOM 1261 C C . ASN A 1 161 ? 4.496 15.083 -22.877 1.00 83.69 161 ASN A C 1
ATOM 1263 O O . ASN A 1 161 ? 5.683 15.183 -23.205 1.00 83.69 161 ASN A O 1
ATOM 1267 N N . ILE A 1 162 ? 3.694 14.150 -23.390 1.00 89.12 162 ILE A N 1
ATOM 1268 C CA . ILE A 1 162 ? 4.169 13.086 -24.276 1.00 89.12 162 ILE A CA 1
ATOM 1269 C C . ILE A 1 162 ? 4.881 13.594 -25.538 1.00 89.12 162 ILE A C 1
ATOM 1271 O O . ILE A 1 162 ? 5.813 12.954 -26.024 1.00 89.12 162 ILE A O 1
ATOM 1275 N N . GLU A 1 163 ? 4.474 14.743 -26.080 1.00 88.50 163 GLU A N 1
ATOM 1276 C CA . GLU A 1 163 ? 5.076 15.305 -27.292 1.00 88.50 163 GLU A CA 1
ATOM 1277 C C . GLU A 1 163 ? 6.502 15.793 -27.032 1.00 88.50 163 GLU A C 1
ATOM 1279 O O . GLU A 1 163 ? 7.404 15.476 -27.813 1.00 88.50 163 GLU A O 1
ATOM 1284 N N . ALA A 1 164 ? 6.722 16.501 -25.920 1.00 83.81 164 ALA A N 1
ATOM 1285 C CA . ALA A 1 164 ? 8.053 16.933 -25.508 1.00 83.81 164 ALA A CA 1
A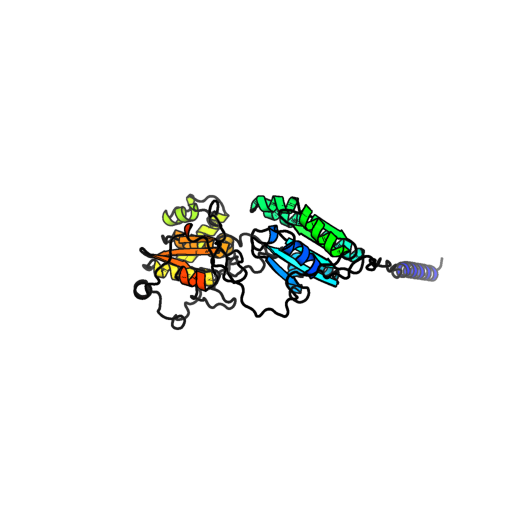TOM 1286 C C . ALA A 1 164 ? 8.960 15.733 -25.200 1.00 83.81 164 ALA A C 1
ATOM 1288 O O . ALA A 1 164 ? 10.101 15.699 -25.663 1.00 83.81 164 ALA A O 1
ATOM 1289 N N . SER A 1 165 ? 8.446 14.708 -24.509 1.00 88.38 165 SER A N 1
ATOM 1290 C CA . SER A 1 165 ? 9.223 13.501 -24.189 1.00 88.38 165 SER A CA 1
ATOM 1291 C C . SER A 1 165 ? 9.628 12.729 -25.449 1.00 88.38 165 SER A C 1
ATOM 1293 O O . SER A 1 165 ? 10.787 12.338 -25.585 1.00 88.38 165 SER A O 1
ATOM 1295 N N . CYS A 1 166 ? 8.724 12.589 -26.428 1.00 90.19 166 CYS A N 1
ATOM 1296 C CA . CYS A 1 166 ? 9.051 11.988 -27.725 1.00 90.19 166 CYS A CA 1
ATOM 1297 C C . CYS A 1 166 ? 10.129 12.793 -28.468 1.00 90.19 166 CYS A C 1
ATOM 1299 O O . CYS A 1 166 ? 11.047 12.215 -29.051 1.00 90.19 166 CYS A O 1
ATOM 1301 N N . GLN A 1 167 ? 10.028 14.126 -28.462 1.00 88.88 167 GLN A N 1
ATOM 1302 C CA . GLN A 1 167 ? 11.014 14.994 -29.109 1.00 88.88 167 GLN A CA 1
ATOM 1303 C C . GLN A 1 167 ? 12.389 14.893 -28.446 1.00 88.88 167 GLN A C 1
ATOM 1305 O O . GLN A 1 167 ? 13.383 14.815 -29.170 1.00 88.88 167 GLN A O 1
ATOM 1310 N N . SER A 1 168 ? 12.445 14.855 -27.111 1.00 86.94 168 SER A N 1
ATOM 1311 C CA . SER A 1 168 ? 13.698 14.717 -26.362 1.00 86.94 168 SER A CA 1
ATOM 1312 C C . SER A 1 168 ? 14.392 13.392 -26.689 1.00 86.94 168 SER A C 1
ATOM 1314 O O . SER A 1 168 ? 15.520 13.393 -27.187 1.00 86.94 168 SER A O 1
ATOM 1316 N N . ALA A 1 169 ? 13.670 12.271 -26.575 1.00 89.31 169 ALA A N 1
ATOM 1317 C CA . ALA A 1 169 ? 14.212 10.943 -26.860 1.00 89.31 169 ALA A CA 1
ATOM 1318 C C . ALA A 1 169 ? 14.744 10.817 -28.302 1.00 89.31 169 ALA A C 1
ATOM 1320 O O . ALA A 1 169 ? 15.861 10.354 -28.536 1.00 89.31 169 ALA A O 1
ATOM 1321 N N . LEU A 1 170 ? 13.973 11.281 -29.295 1.00 90.31 170 LEU A N 1
ATOM 1322 C CA . LEU A 1 170 ? 14.385 11.238 -30.703 1.00 90.31 170 LEU A CA 1
ATOM 1323 C C . LEU A 1 170 ? 15.546 12.196 -31.012 1.00 90.31 170 LEU A C 1
ATOM 1325 O O . LEU A 1 170 ? 16.333 11.935 -31.926 1.00 90.31 170 LEU A O 1
ATOM 1329 N N . ALA A 1 171 ? 15.656 13.316 -30.293 1.00 87.19 171 ALA A N 1
ATOM 1330 C CA . ALA A 1 171 ? 16.786 14.228 -30.423 1.00 87.19 171 ALA A CA 1
ATOM 1331 C C . ALA A 1 171 ? 18.068 13.609 -29.851 1.00 87.19 171 ALA A C 1
ATOM 1333 O O . ALA A 1 171 ? 19.098 13.683 -30.523 1.00 87.19 171 ALA A O 1
ATOM 1334 N N . ALA A 1 172 ? 17.986 12.958 -28.685 1.00 86.75 172 ALA A N 1
ATOM 1335 C CA . ALA A 1 172 ? 19.097 12.244 -28.060 1.00 86.75 172 ALA A CA 1
ATOM 1336 C C . ALA A 1 172 ? 19.648 11.150 -28.983 1.00 86.75 172 ALA A C 1
ATOM 1338 O O . ALA A 1 172 ? 20.842 11.137 -29.272 1.00 86.75 172 ALA A O 1
ATOM 1339 N N . ILE A 1 173 ? 18.772 10.327 -29.571 1.00 86.56 173 ILE A N 1
ATOM 1340 C CA . ILE A 1 173 ? 19.149 9.288 -30.550 1.00 86.56 173 ILE A CA 1
ATOM 1341 C C . ILE A 1 173 ? 19.973 9.854 -31.722 1.00 86.56 173 ILE A C 1
ATOM 1343 O O . ILE A 1 173 ? 20.914 9.222 -32.205 1.00 86.56 173 ILE A O 1
ATOM 1347 N N . LYS A 1 174 ? 19.624 11.052 -32.203 1.00 83.19 174 LYS A N 1
ATOM 1348 C CA . LYS A 1 174 ? 20.251 11.659 -33.389 1.00 83.19 174 LYS A CA 1
ATOM 1349 C C . LYS A 1 174 ? 21.512 12.456 -33.082 1.00 83.19 174 LYS A C 1
ATOM 1351 O O . LYS A 1 174 ? 22.365 12.587 -33.955 1.00 83.19 174 LYS A O 1
ATOM 1356 N N . LYS A 1 175 ? 21.593 13.070 -31.903 1.00 79.44 175 LYS A N 1
ATOM 1357 C CA . LYS A 1 175 ? 22.624 14.068 -31.575 1.00 79.44 175 LYS A CA 1
ATOM 1358 C C . LYS A 1 175 ? 23.568 13.630 -30.458 1.00 79.44 175 LYS A C 1
ATOM 1360 O O . LYS A 1 175 ? 24.546 14.332 -30.221 1.00 79.44 175 LYS A O 1
ATOM 1365 N N . GLY A 1 176 ? 23.296 12.502 -29.805 1.00 72.50 176 GLY A N 1
ATOM 1366 C CA . GLY A 1 176 ? 23.877 12.205 -28.502 1.00 72.50 176 GLY A CA 1
ATOM 1367 C C . GLY A 1 176 ? 23.175 12.982 -27.391 1.00 72.50 176 GLY A C 1
ATOM 1368 O O . GLY A 1 176 ? 22.407 13.915 -27.644 1.00 72.50 176 GLY A O 1
ATOM 1369 N N . TYR A 1 177 ? 23.456 12.598 -26.154 1.00 68.56 177 TYR A N 1
ATOM 1370 C CA . TYR A 1 177 ? 23.017 13.310 -24.965 1.00 68.56 177 TYR A CA 1
ATOM 1371 C C . TYR A 1 177 ? 24.192 13.397 -23.996 1.00 68.56 177 TYR A C 1
ATOM 1373 O O . TYR A 1 177 ? 24.802 12.379 -23.692 1.00 68.56 177 TYR A O 1
ATOM 1381 N N . GLU A 1 178 ? 24.524 14.603 -23.532 1.00 58.31 178 GLU A N 1
ATOM 1382 C CA . GLU A 1 178 ? 25.478 14.776 -22.435 1.00 58.31 178 GLU A CA 1
ATOM 1383 C C . GLU A 1 178 ? 24.695 14.977 -21.129 1.00 58.31 178 GLU A C 1
ATOM 1385 O O . GLU A 1 178 ? 23.999 15.990 -20.989 1.00 58.31 178 GLU A O 1
ATOM 1390 N N . PRO A 1 179 ? 24.777 14.036 -20.171 1.00 51.59 179 PRO A N 1
ATOM 1391 C CA . PRO A 1 179 ? 24.079 14.153 -18.898 1.00 51.59 179 PRO A CA 1
ATOM 1392 C C . PRO A 1 179 ? 24.529 15.395 -18.127 1.00 51.59 179 PRO A C 1
ATOM 1394 O O . PRO A 1 179 ? 25.724 15.629 -17.944 1.00 51.59 179 PRO A O 1
ATOM 1397 N N . ARG A 1 180 ? 23.574 16.175 -17.601 1.00 46.38 180 ARG A N 1
ATOM 1398 C CA . ARG A 1 180 ? 23.882 17.344 -16.749 1.00 46.38 180 ARG A CA 1
ATOM 1399 C C . ARG A 1 180 ? 24.556 16.957 -15.423 1.00 46.38 180 ARG A C 1
ATOM 1401 O O . ARG A 1 180 ? 25.189 17.802 -14.795 1.00 46.38 180 ARG A O 1
ATOM 1408 N N . PHE A 1 181 ? 24.451 15.687 -15.028 1.00 38.50 181 PHE A N 1
ATOM 1409 C CA . PHE A 1 181 ? 25.067 15.084 -13.848 1.00 38.50 181 PHE A CA 1
ATOM 1410 C C . PHE A 1 181 ? 25.682 13.738 -14.276 1.00 38.50 181 PHE A C 1
ATOM 1412 O O . PHE A 1 181 ? 25.011 12.967 -14.956 1.00 38.50 181 PHE A O 1
ATOM 1419 N N . GLY A 1 182 ? 26.963 13.499 -13.968 1.00 38.44 182 GLY A N 1
ATOM 1420 C CA . GLY A 1 182 ? 27.767 12.386 -14.511 1.00 38.44 182 GLY A CA 1
ATOM 1421 C C . GLY A 1 182 ? 27.279 10.961 -14.183 1.00 38.44 182 GLY A C 1
ATOM 1422 O O . GLY A 1 182 ? 26.212 10.759 -13.610 1.00 38.44 182 GLY A O 1
ATOM 1423 N N . THR A 1 183 ? 28.073 9.952 -14.562 1.00 36.84 183 THR A N 1
ATOM 1424 C CA . THR A 1 183 ? 27.742 8.521 -14.404 1.00 36.84 183 THR A CA 1
ATOM 1425 C C . THR A 1 183 ? 27.606 8.073 -12.932 1.00 36.84 183 THR A C 1
ATOM 1427 O O . THR A 1 183 ? 28.180 8.710 -12.042 1.00 36.84 183 THR A O 1
ATOM 1430 N N . PRO A 1 184 ? 26.878 6.968 -12.648 1.00 36.97 184 PRO A N 1
ATOM 1431 C CA . PRO A 1 184 ? 26.517 6.541 -11.284 1.00 36.97 184 PRO A CA 1
ATOM 1432 C C . PRO A 1 184 ? 27.685 6.236 -10.325 1.00 36.97 184 PRO A C 1
ATOM 1434 O O . PRO A 1 184 ? 27.489 6.229 -9.114 1.00 36.97 184 PRO A O 1
ATOM 1437 N N . GLU A 1 185 ? 28.905 6.032 -10.827 1.00 32.06 185 GLU A N 1
ATOM 1438 C CA . GLU A 1 185 ? 30.059 5.549 -10.045 1.00 32.06 185 GLU A CA 1
ATOM 1439 C C . GLU A 1 185 ? 30.668 6.575 -9.064 1.00 32.06 185 GLU A C 1
ATOM 1441 O O . GLU A 1 185 ? 31.558 6.228 -8.294 1.00 32.06 185 GLU A O 1
ATOM 1446 N N . ASN A 1 186 ? 30.197 7.828 -9.040 1.00 30.11 186 ASN A N 1
ATOM 1447 C CA . ASN A 1 186 ? 30.755 8.893 -8.190 1.00 30.11 186 ASN A CA 1
ATOM 1448 C C . ASN A 1 186 ? 29.723 9.573 -7.270 1.00 30.11 186 ASN A C 1
ATOM 1450 O O . ASN A 1 186 ? 29.739 10.793 -7.099 1.00 30.11 186 ASN A O 1
ATOM 1454 N N . ARG A 1 187 ? 28.836 8.807 -6.624 1.00 29.95 187 ARG A N 1
ATOM 1455 C CA . ARG A 1 187 ? 27.936 9.341 -5.583 1.00 29.95 187 ARG A CA 1
ATOM 1456 C C . ARG A 1 187 ? 28.468 9.105 -4.164 1.00 29.95 187 ARG A C 1
ATOM 1458 O O . ARG A 1 187 ? 28.009 8.217 -3.462 1.00 29.95 187 ARG A O 1
ATOM 1465 N N . ILE A 1 188 ? 29.391 9.961 -3.718 1.00 31.70 188 ILE A N 1
ATOM 1466 C CA . ILE A 1 188 ? 29.450 10.411 -2.314 1.00 31.70 188 ILE A CA 1
ATOM 1467 C C . ILE A 1 188 ? 29.694 11.921 -2.328 1.00 31.70 188 ILE A C 1
ATOM 1469 O O . ILE A 1 188 ? 30.836 12.366 -2.265 1.00 31.70 188 ILE A O 1
ATOM 1473 N N . THR A 1 189 ? 28.623 12.710 -2.388 1.00 26.69 189 THR A N 1
ATOM 1474 C CA . THR A 1 189 ? 28.585 14.071 -1.830 1.00 26.69 189 THR A CA 1
ATOM 1475 C C . THR A 1 189 ? 27.149 14.429 -1.431 1.00 26.69 189 THR A C 1
ATOM 1477 O O . THR A 1 189 ? 26.204 13.941 -2.050 1.00 26.69 189 THR A O 1
ATOM 1480 N N . PRO A 1 190 ? 26.972 15.239 -0.370 1.00 29.67 190 PRO A N 1
ATOM 1481 C CA . PRO A 1 190 ? 25.676 15.455 0.257 1.00 29.67 190 PRO A CA 1
ATOM 1482 C C . PRO A 1 190 ? 24.770 16.319 -0.624 1.00 29.67 190 PRO A C 1
ATOM 1484 O O . PRO A 1 190 ? 25.200 17.348 -1.151 1.00 29.67 190 PRO A O 1
ATOM 1487 N N . SER A 1 191 ? 23.516 15.887 -0.764 1.00 31.77 191 SER A N 1
ATOM 1488 C CA . SER A 1 191 ? 22.452 16.655 -1.413 1.00 31.77 191 SER A CA 1
ATOM 1489 C C . SER A 1 191 ? 22.216 17.979 -0.667 1.00 31.77 191 SER A C 1
ATOM 1491 O O . SER A 1 191 ? 22.305 17.993 0.565 1.00 31.77 191 SER A O 1
ATOM 1493 N N . PRO A 1 192 ? 21.945 19.097 -1.366 1.00 29.39 192 PRO A N 1
ATOM 1494 C CA . PRO A 1 192 ? 21.586 20.349 -0.715 1.00 29.39 192 PRO A CA 1
ATOM 1495 C C . PRO A 1 192 ? 20.289 20.202 0.095 1.00 29.39 192 PRO A C 1
ATOM 1497 O O . PRO A 1 192 ? 19.336 19.556 -0.331 1.00 29.39 192 PRO A O 1
ATOM 1500 N N . ASP A 1 193 ? 20.314 20.821 1.273 1.00 31.16 193 ASP A N 1
ATOM 1501 C CA . ASP A 1 193 ? 19.262 20.896 2.288 1.00 31.16 193 ASP A CA 1
ATOM 1502 C C . ASP A 1 193 ? 17.853 21.152 1.690 1.00 31.16 193 ASP A C 1
ATOM 1504 O O . ASP A 1 193 ? 17.648 22.196 1.060 1.00 31.16 193 ASP A O 1
ATOM 1508 N N . PRO A 1 194 ? 16.880 20.232 1.874 1.00 36.34 194 PRO A N 1
ATOM 1509 C CA . PRO A 1 194 ? 15.526 20.343 1.331 1.00 36.34 194 PRO A CA 1
ATOM 1510 C C . PRO A 1 194 ? 14.607 21.278 2.139 1.00 36.34 194 PRO A C 1
ATOM 1512 O O . PRO A 1 194 ? 13.400 21.292 1.906 1.00 36.34 194 PRO A O 1
ATOM 1515 N N . SER A 1 195 ? 15.138 22.088 3.058 1.00 31.38 195 SER A N 1
ATOM 1516 C CA . SER A 1 195 ? 14.378 22.939 3.986 1.00 31.38 195 SER A CA 1
ATOM 1517 C C . SER A 1 195 ? 13.546 24.081 3.375 1.00 31.38 195 SER A C 1
ATOM 1519 O O . SER A 1 195 ? 13.230 25.030 4.091 1.00 31.38 195 SER A O 1
ATOM 1521 N N . ASN A 1 196 ? 13.152 24.050 2.092 1.00 34.62 196 ASN A N 1
ATOM 1522 C CA . ASN A 1 196 ? 12.402 25.182 1.541 1.00 34.62 196 ASN A CA 1
ATOM 1523 C C . ASN A 1 196 ? 11.207 24.943 0.622 1.00 34.62 196 ASN A C 1
ATOM 1525 O O . ASN A 1 196 ? 10.587 25.945 0.275 1.00 34.62 196 ASN A O 1
ATOM 1529 N N . GLN A 1 197 ? 10.810 23.711 0.285 1.00 34.56 197 GLN A N 1
ATOM 1530 C CA . GLN A 1 197 ? 9.470 23.452 -0.274 1.00 34.56 197 GLN A CA 1
ATOM 1531 C C . GLN A 1 197 ? 8.977 22.057 0.134 1.00 34.56 197 GLN A C 1
ATOM 1533 O O . GLN A 1 197 ? 9.469 21.053 -0.374 1.00 34.56 197 GLN A O 1
ATOM 1538 N N . GLU A 1 198 ? 8.013 22.001 1.059 1.00 34.59 198 GLU A N 1
ATOM 1539 C CA . GLU A 1 198 ? 7.253 20.778 1.351 1.00 34.59 198 GLU A CA 1
ATOM 1540 C C . GLU A 1 198 ? 6.390 20.409 0.123 1.00 34.59 198 GLU A C 1
ATOM 1542 O O . GLU A 1 198 ? 5.680 21.282 -0.390 1.00 34.59 198 GLU A O 1
ATOM 1547 N N . PRO A 1 199 ? 6.431 19.159 -0.377 1.00 36.16 199 PRO A N 1
ATOM 1548 C CA . PRO A 1 199 ? 5.520 18.704 -1.423 1.00 36.16 199 PRO A CA 1
ATOM 1549 C C . PRO A 1 199 ? 4.077 18.699 -0.900 1.00 36.16 199 PRO A C 1
ATOM 1551 O O . PRO A 1 199 ? 3.788 18.055 0.105 1.00 36.16 199 PRO A O 1
ATOM 1554 N N . GLN A 1 200 ? 3.166 19.385 -1.592 1.00 33.34 200 GLN A N 1
ATOM 1555 C CA . GLN A 1 200 ? 1.749 19.429 -1.227 1.00 33.34 200 GLN A CA 1
ATOM 1556 C C . GLN A 1 200 ? 1.026 18.178 -1.746 1.00 33.34 200 GLN A C 1
ATOM 1558 O O . GLN A 1 200 ? 0.689 18.100 -2.925 1.00 33.34 200 GLN A O 1
ATOM 1563 N N . TYR A 1 201 ? 0.772 17.211 -0.864 1.00 40.88 201 TYR A N 1
ATOM 1564 C CA . TYR A 1 201 ? -0.153 16.099 -1.108 1.00 40.88 201 TYR A CA 1
ATOM 1565 C C . TYR A 1 201 ? -1.404 16.317 -0.265 1.00 40.88 201 TYR A C 1
ATOM 1567 O O . TYR A 1 201 ? -1.305 16.467 0.949 1.00 40.88 201 TYR A O 1
ATOM 1575 N N . HIS A 1 202 ? -2.568 16.354 -0.911 1.00 38.44 202 HIS A N 1
ATOM 1576 C CA . HIS A 1 202 ? -3.851 16.540 -0.240 1.00 38.44 202 HIS A CA 1
ATOM 1577 C C . HIS A 1 202 ? -4.579 15.206 -0.093 1.00 38.44 202 HIS A C 1
ATOM 1579 O O . HIS 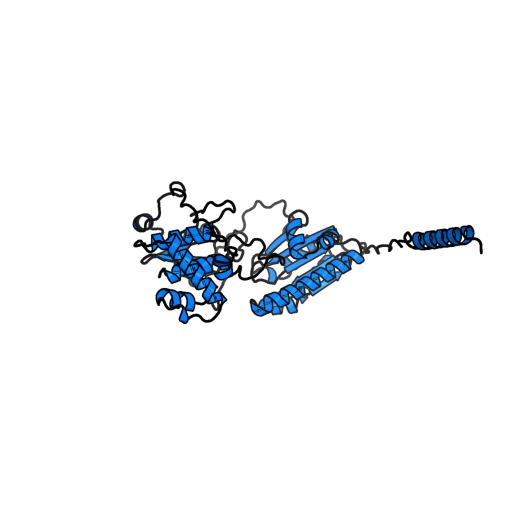A 1 202 ? -4.673 14.430 -1.041 1.00 38.44 202 HIS A O 1
ATOM 1585 N N . THR A 1 203 ? -5.141 14.980 1.091 1.00 40.97 203 THR A N 1
ATOM 1586 C CA . THR A 1 203 ? -5.956 13.804 1.457 1.00 40.97 203 THR A CA 1
ATOM 1587 C C . THR A 1 203 ? -7.353 13.766 0.819 1.00 40.97 203 THR A C 1
ATOM 1589 O O . THR A 1 203 ? -8.121 12.834 1.066 1.00 40.97 203 THR A O 1
ATOM 1592 N N . GLU A 1 204 ? -7.720 14.760 -0.000 1.00 35.31 204 GLU A N 1
ATOM 1593 C CA . GLU A 1 204 ? -9.049 14.841 -0.613 1.00 35.31 204 GLU A CA 1
ATOM 1594 C C . GLU A 1 204 ? -9.311 13.649 -1.553 1.00 35.31 204 GLU A C 1
ATOM 1596 O O . GLU A 1 204 ? -8.838 13.607 -2.687 1.00 35.31 204 GLU A O 1
ATOM 1601 N N . GLY A 1 205 ? -10.114 12.690 -1.077 1.00 36.25 205 GLY A N 1
ATOM 1602 C CA . GLY A 1 205 ? -10.586 11.541 -1.855 1.00 36.25 205 GLY A CA 1
ATOM 1603 C C . GLY A 1 205 ? -9.901 10.203 -1.560 1.00 36.25 205 GLY A C 1
ATOM 1604 O O . GLY A 1 205 ? -10.193 9.239 -2.264 1.00 36.25 205 GLY A O 1
ATOM 1605 N N . TYR A 1 206 ? -9.031 10.108 -0.547 1.00 45.16 206 TYR A N 1
ATOM 1606 C CA . TYR A 1 206 ? -8.543 8.807 -0.077 1.00 45.16 206 TYR A CA 1
ATOM 1607 C C . TYR A 1 206 ? -9.654 8.077 0.695 1.00 45.16 206 TYR A C 1
ATOM 1609 O O . TYR A 1 206 ? -10.067 8.510 1.772 1.00 45.16 206 TYR A O 1
ATOM 1617 N N . GLU A 1 207 ? -10.157 6.982 0.128 1.00 58.38 207 GLU A N 1
ATOM 1618 C CA . GLU A 1 207 ? -11.075 6.064 0.802 1.00 58.38 207 GLU A CA 1
ATOM 1619 C C . GLU A 1 207 ? -10.261 4.916 1.409 1.00 58.38 207 GLU A C 1
ATOM 1621 O O . GLU A 1 207 ? -9.471 4.276 0.714 1.00 58.38 207 GLU A O 1
ATOM 1626 N N . SER A 1 208 ? -10.442 4.657 2.707 1.00 67.12 208 SER A N 1
ATOM 1627 C CA . SER A 1 208 ? -9.838 3.496 3.367 1.00 67.12 208 SER A CA 1
ATOM 1628 C C . SER A 1 208 ? -10.210 2.213 2.621 1.00 67.12 208 SER A C 1
ATOM 1630 O O . SER A 1 208 ? -11.349 2.061 2.178 1.00 67.12 208 SER A O 1
ATOM 1632 N N . GLY A 1 209 ? -9.267 1.275 2.493 1.00 74.62 209 GLY A N 1
ATOM 1633 C CA . GLY A 1 209 ? -9.418 0.041 1.711 1.00 74.62 209 GLY A CA 1
ATOM 1634 C C . GLY A 1 209 ? -10.353 -1.004 2.338 1.00 74.62 209 GLY A C 1
ATOM 1635 O O . GLY A 1 209 ? -10.032 -2.191 2.349 1.00 74.62 209 GLY A O 1
ATOM 1636 N N . PHE A 1 210 ? -11.480 -0.590 2.916 1.00 80.88 210 PHE A N 1
ATOM 1637 C CA . PHE A 1 210 ? -12.531 -1.455 3.446 1.00 80.88 210 PHE A CA 1
ATOM 1638 C C . PHE A 1 210 ? -13.883 -0.726 3.502 1.00 80.88 210 PHE A C 1
ATOM 1640 O O . PHE A 1 210 ? -13.953 0.493 3.648 1.00 80.88 210 PHE A O 1
ATOM 1647 N N . ASN A 1 211 ? -14.982 -1.484 3.454 1.00 83.12 211 ASN A N 1
ATOM 1648 C CA . ASN A 1 211 ? -16.324 -0.943 3.657 1.00 83.12 211 ASN A CA 1
ATOM 1649 C C . ASN A 1 211 ? -16.565 -0.619 5.153 1.00 83.12 211 ASN A C 1
ATOM 1651 O O . ASN A 1 211 ? -16.546 -1.537 5.981 1.00 83.12 211 ASN A O 1
ATOM 1655 N N . PRO A 1 212 ? -16.862 0.639 5.540 1.00 84.00 212 PRO A N 1
ATOM 1656 C CA . PRO A 1 212 ? -17.083 1.009 6.942 1.00 84.00 212 PRO A CA 1
ATOM 1657 C C . PRO A 1 212 ? -18.305 0.331 7.587 1.00 84.00 212 PRO A C 1
ATOM 1659 O O . PRO A 1 212 ? -18.368 0.221 8.815 1.00 84.00 212 PRO A O 1
ATOM 1662 N N . GLU A 1 213 ? -19.260 -0.185 6.804 1.00 88.25 213 GLU A N 1
ATOM 1663 C CA . GLU A 1 213 ? -20.378 -0.964 7.354 1.00 88.25 213 GLU A CA 1
ATOM 1664 C C . GLU A 1 213 ? -19.912 -2.285 7.994 1.00 88.25 213 GLU A C 1
ATOM 1666 O O . GLU A 1 213 ? -20.623 -2.808 8.850 1.00 88.25 213 GLU A O 1
ATOM 1671 N N . ILE A 1 214 ? -18.710 -2.796 7.679 1.00 90.56 214 ILE A N 1
ATOM 1672 C CA . ILE A 1 214 ? -18.113 -3.963 8.359 1.00 90.56 214 ILE A CA 1
ATOM 1673 C C . ILE A 1 214 ? -17.860 -3.647 9.836 1.00 90.56 214 ILE A C 1
ATOM 1675 O O . ILE A 1 214 ? -18.259 -4.410 10.719 1.00 90.56 214 ILE A O 1
ATOM 1679 N N . VAL A 1 215 ? -17.265 -2.483 10.117 1.00 93.81 215 VAL A N 1
ATOM 1680 C CA . VAL A 1 215 ? -17.025 -2.002 11.487 1.00 93.81 215 VAL A CA 1
ATOM 1681 C C . VAL A 1 215 ? -18.349 -1.870 12.231 1.00 93.81 215 VAL A C 1
ATOM 1683 O O . VAL A 1 215 ? -18.484 -2.325 13.370 1.00 93.81 215 VAL A O 1
ATOM 1686 N N . ARG A 1 216 ? -19.356 -1.285 11.576 1.00 91.25 216 ARG A N 1
ATOM 1687 C CA . ARG A 1 216 ? -20.689 -1.115 12.153 1.00 91.25 216 ARG A CA 1
ATOM 1688 C C . ARG A 1 216 ? -21.363 -2.456 12.446 1.00 91.25 216 ARG A C 1
ATOM 1690 O O . ARG A 1 216 ? -21.854 -2.648 13.555 1.00 91.25 216 ARG A O 1
ATOM 1697 N N . ALA A 1 217 ? -21.343 -3.393 11.500 1.00 93.69 217 ALA A N 1
ATOM 1698 C CA . ALA A 1 217 ? -21.876 -4.742 11.676 1.00 93.69 217 ALA A CA 1
ATOM 1699 C C . ALA A 1 217 ? -21.216 -5.470 12.849 1.00 93.69 217 ALA A C 1
ATOM 1701 O O . ALA A 1 217 ? -21.896 -6.187 13.584 1.00 93.69 217 ALA A O 1
ATOM 1702 N N . TYR A 1 218 ? -19.913 -5.270 13.059 1.00 96.56 218 TYR A N 1
ATOM 1703 C CA . TYR A 1 218 ? -19.186 -5.910 14.154 1.00 96.56 218 TYR A CA 1
ATOM 1704 C C . TYR A 1 218 ? -19.570 -5.309 15.497 1.00 96.56 218 TYR A C 1
ATOM 1706 O O . TYR A 1 218 ? -19.994 -6.025 16.402 1.00 96.56 218 TYR A O 1
ATOM 1714 N N . ARG A 1 219 ? -19.522 -3.982 15.609 1.00 93.06 219 ARG A N 1
ATOM 1715 C CA . ARG A 1 219 ? -19.867 -3.284 16.851 1.00 93.06 219 ARG A CA 1
ATOM 1716 C C . ARG A 1 219 ? -21.333 -3.483 17.247 1.00 93.06 219 ARG A C 1
ATOM 1718 O O . ARG A 1 219 ? -21.631 -3.665 18.423 1.00 93.06 219 ARG A O 1
ATOM 1725 N N . GLU A 1 220 ? -22.251 -3.505 16.279 1.00 95.75 220 GLU A N 1
ATOM 1726 C CA . GLU A 1 220 ? -23.678 -3.768 16.519 1.00 95.75 220 GLU A CA 1
ATOM 1727 C C . GLU A 1 220 ? -24.008 -5.263 16.678 1.00 95.75 220 GLU A C 1
ATOM 1729 O O . GLU A 1 220 ? -25.158 -5.598 16.966 1.00 95.75 220 GLU A O 1
ATOM 1734 N N . GLN A 1 221 ? -23.036 -6.165 16.481 1.00 95.38 221 GLN A N 1
ATOM 1735 C CA . GLN A 1 221 ? -23.250 -7.618 16.460 1.00 95.38 221 GLN A CA 1
ATOM 1736 C C . GLN A 1 221 ? -24.359 -8.020 15.469 1.00 95.38 221 GLN A C 1
ATOM 1738 O O . GLN A 1 221 ? -25.196 -8.889 15.727 1.00 95.38 221 GLN A O 1
ATOM 1743 N N . ASN A 1 222 ? -24.381 -7.346 14.317 1.00 95.31 222 ASN A N 1
ATOM 1744 C CA . ASN A 1 222 ? -25.431 -7.438 13.315 1.00 95.31 222 ASN A CA 1
ATOM 1745 C C . ASN A 1 222 ? -24.847 -7.693 11.921 1.00 95.31 222 ASN A C 1
ATOM 1747 O O . ASN A 1 222 ? -24.867 -6.833 11.039 1.00 95.31 222 ASN A O 1
ATOM 1751 N N . ARG A 1 223 ? -24.383 -8.929 11.703 1.00 92.38 223 ARG A N 1
ATOM 1752 C CA . ARG A 1 223 ? -23.874 -9.416 10.407 1.00 92.38 223 ARG A CA 1
ATOM 1753 C C . ARG A 1 223 ? -24.856 -9.203 9.243 1.00 92.38 223 ARG A C 1
ATOM 1755 O O . ARG A 1 223 ? -24.434 -9.115 8.099 1.00 92.38 223 ARG A O 1
ATOM 1762 N N . ALA A 1 224 ? -26.162 -9.090 9.512 1.00 92.75 224 ALA A N 1
ATOM 1763 C CA . ALA A 1 224 ? -27.186 -8.876 8.487 1.00 92.75 224 ALA A CA 1
ATOM 1764 C C . ALA A 1 224 ? -27.171 -7.469 7.855 1.00 92.75 224 ALA A C 1
ATOM 1766 O O . ALA A 1 224 ? -27.898 -7.245 6.888 1.00 92.75 224 ALA A O 1
ATOM 1767 N N . LEU A 1 225 ? -26.369 -6.531 8.377 1.00 84.94 225 LEU A N 1
ATOM 1768 C CA . LEU A 1 225 ? -26.106 -5.247 7.714 1.00 84.94 225 LEU A CA 1
ATOM 1769 C C . LEU A 1 225 ? -25.300 -5.412 6.419 1.00 84.94 225 LEU A C 1
ATOM 1771 O O . LEU A 1 225 ? -25.387 -4.568 5.531 1.00 84.94 225 LEU A O 1
ATOM 1775 N N . LEU A 1 226 ? -24.549 -6.507 6.298 1.00 82.62 226 LEU A N 1
ATOM 1776 C CA . LEU A 1 226 ? -23.718 -6.800 5.141 1.00 82.62 226 LEU A CA 1
ATOM 1777 C C . LEU A 1 226 ? -24.474 -7.697 4.159 1.00 82.62 226 LEU A C 1
ATOM 1779 O O . LEU A 1 226 ? -25.171 -8.638 4.544 1.00 82.62 226 LEU A O 1
ATOM 1783 N N . THR A 1 227 ? -24.332 -7.396 2.870 1.00 81.56 227 THR A N 1
ATOM 1784 C CA . THR A 1 227 ? -24.968 -8.167 1.787 1.00 81.56 227 THR A CA 1
ATOM 1785 C C . THR A 1 227 ? -23.995 -8.576 0.691 1.00 81.56 227 THR A C 1
ATOM 1787 O O . THR A 1 227 ? -24.270 -9.546 -0.017 1.00 81.56 227 THR A O 1
ATOM 1790 N N . ASP A 1 228 ? -22.865 -7.879 0.569 1.00 82.25 228 ASP A N 1
ATOM 1791 C CA . ASP A 1 228 ? -21.806 -8.239 -0.361 1.00 82.25 228 ASP A CA 1
ATOM 1792 C C . ASP A 1 228 ? -21.025 -9.469 0.151 1.00 82.25 228 ASP A C 1
ATOM 1794 O O . ASP A 1 228 ? -20.670 -9.515 1.332 1.00 82.25 228 ASP A O 1
ATOM 1798 N N . PRO A 1 229 ? -20.772 -10.490 -0.691 1.00 77.56 229 PRO A N 1
ATOM 1799 C CA . PRO A 1 229 ? -20.040 -11.684 -0.276 1.00 77.56 229 PRO A CA 1
ATOM 1800 C C . PRO A 1 229 ? -18.609 -11.426 0.210 1.00 77.56 229 PRO A C 1
ATOM 1802 O O . PRO A 1 229 ? -18.182 -12.115 1.133 1.00 77.56 229 PRO A O 1
ATOM 1805 N N . LEU A 1 230 ? -17.886 -10.459 -0.369 1.00 80.00 230 LEU A N 1
ATOM 1806 C CA . LEU A 1 230 ? -16.517 -10.140 0.044 1.00 80.00 230 LEU A CA 1
ATOM 1807 C C . LEU A 1 230 ? -16.518 -9.429 1.399 1.00 80.00 230 LEU A C 1
ATOM 1809 O O . LEU A 1 230 ? -15.718 -9.770 2.266 1.00 80.00 230 LEU A O 1
ATOM 1813 N N . ASP A 1 231 ? -17.460 -8.509 1.622 1.00 84.62 231 ASP A N 1
ATOM 1814 C CA . ASP A 1 231 ? -17.621 -7.860 2.929 1.00 84.62 231 ASP A CA 1
ATOM 1815 C C . ASP A 1 231 ? -17.986 -8.870 4.025 1.00 84.62 231 ASP A C 1
ATOM 1817 O O . ASP A 1 231 ? -17.509 -8.769 5.153 1.00 84.62 231 ASP A O 1
ATOM 1821 N N . LEU A 1 232 ? -18.833 -9.853 3.701 1.00 85.44 232 LEU A N 1
ATOM 1822 C CA . LEU A 1 232 ? -19.214 -10.925 4.622 1.00 85.44 232 LEU A CA 1
ATOM 1823 C C . LEU A 1 232 ? -18.028 -11.829 4.977 1.00 85.44 232 LEU A C 1
ATOM 1825 O O . LEU A 1 232 ? -17.862 -12.172 6.144 1.00 85.44 232 LEU A O 1
ATOM 1829 N N . GLU A 1 233 ? -17.212 -12.202 3.991 1.00 89.69 233 GLU A N 1
ATOM 1830 C CA . GLU A 1 233 ? -16.013 -13.019 4.202 1.00 89.69 233 GLU A CA 1
ATOM 1831 C C . GLU A 1 233 ? -14.947 -12.262 5.003 1.00 89.69 233 GLU A C 1
ATOM 1833 O O . GLU A 1 233 ? -14.402 -12.803 5.965 1.00 89.69 233 GLU A O 1
ATOM 1838 N N . LEU A 1 234 ? -14.711 -10.986 4.682 1.00 91.44 234 LEU A N 1
ATOM 1839 C CA . LEU A 1 234 ? -13.805 -10.126 5.442 1.00 91.44 234 LEU A CA 1
ATOM 1840 C C . LEU A 1 234 ? -14.296 -9.919 6.878 1.00 91.44 234 LEU A C 1
ATOM 1842 O O . LEU A 1 234 ? -13.505 -10.012 7.811 1.00 91.44 234 LEU A O 1
ATOM 1846 N N . TYR A 1 235 ? -15.598 -9.698 7.078 1.00 95.69 235 TYR A N 1
ATOM 1847 C CA . TYR A 1 235 ? -16.202 -9.608 8.407 1.00 95.69 235 TYR A CA 1
ATOM 1848 C C . TYR A 1 235 ? -15.971 -10.876 9.236 1.00 95.69 235 TYR A C 1
ATOM 1850 O O . TYR A 1 235 ? -15.571 -10.781 10.401 1.00 95.69 235 TYR A O 1
ATOM 1858 N N . ASP A 1 236 ? -16.235 -12.050 8.654 1.00 95.06 236 ASP A N 1
ATOM 1859 C CA . ASP A 1 236 ? -16.069 -13.334 9.339 1.00 95.06 236 ASP A CA 1
ATOM 1860 C C . ASP A 1 236 ? -14.585 -13.551 9.685 1.00 95.06 236 ASP A C 1
ATOM 1862 O O . ASP A 1 236 ? -14.259 -13.848 10.834 1.00 95.06 236 ASP A O 1
ATOM 1866 N N . CYS A 1 237 ? -13.682 -13.275 8.736 1.00 96.38 237 CYS A N 1
ATOM 1867 C CA . CYS A 1 237 ? -12.234 -13.337 8.930 1.00 96.38 237 CYS A CA 1
ATOM 1868 C C . CYS A 1 237 ? -11.760 -12.416 10.066 1.00 96.38 237 CYS A C 1
ATOM 1870 O O . CYS A 1 237 ? -11.114 -12.878 11.005 1.00 96.38 237 CYS A O 1
ATOM 1872 N N . CYS A 1 238 ? -12.128 -11.131 10.046 1.00 97.75 238 CYS A N 1
ATOM 1873 C CA . CYS A 1 238 ? -11.764 -10.192 11.105 1.00 97.75 238 CYS A CA 1
ATOM 1874 C C . CYS A 1 238 ? -12.318 -10.617 12.471 1.00 97.75 238 CYS A C 1
ATOM 1876 O O . CYS A 1 238 ? -11.622 -10.506 13.478 1.00 97.75 238 CYS A O 1
ATOM 1878 N N . SER A 1 239 ? -13.558 -11.112 12.517 1.00 96.81 239 SER A N 1
ATOM 1879 C CA . SER A 1 239 ? -14.189 -11.564 13.762 1.00 96.81 239 SER A CA 1
ATOM 1880 C C . SER A 1 239 ? -13.444 -12.755 14.370 1.00 96.81 239 SER A C 1
ATOM 1882 O O . SER A 1 239 ? -13.228 -12.791 15.581 1.00 96.81 239 SER A O 1
ATOM 1884 N N . GLU A 1 240 ? -13.011 -13.705 13.539 1.00 96.50 240 GLU A N 1
ATOM 1885 C CA . GLU A 1 240 ? -12.193 -14.842 13.969 1.00 96.50 240 GLU A CA 1
ATOM 1886 C C . GLU A 1 240 ? -10.801 -14.409 14.439 1.00 96.50 240 GLU A C 1
ATOM 1888 O O . GLU A 1 240 ? -10.349 -14.859 15.491 1.00 96.50 240 GLU A O 1
ATOM 1893 N N . ILE A 1 241 ? -10.145 -13.506 13.703 1.00 96.50 241 ILE A N 1
ATOM 1894 C CA . ILE A 1 241 ? -8.834 -12.953 14.069 1.00 96.50 241 ILE A CA 1
ATOM 1895 C C . ILE A 1 241 ? -8.903 -12.273 15.435 1.00 96.50 241 ILE A C 1
ATOM 1897 O O . ILE A 1 241 ? -8.107 -12.585 16.317 1.00 96.50 241 ILE A O 1
ATOM 1901 N N . LEU A 1 242 ? -9.867 -11.370 15.634 1.00 96.31 242 LEU A N 1
ATOM 1902 C CA . LEU A 1 242 ? -10.021 -10.645 16.895 1.00 96.31 242 LEU A CA 1
ATOM 1903 C C . LEU A 1 242 ? -10.327 -11.594 18.058 1.00 96.31 242 LEU A C 1
ATOM 1905 O O . LEU A 1 242 ? -9.768 -11.424 19.140 1.00 96.31 242 LEU A O 1
ATOM 1909 N N . ALA A 1 243 ? -11.157 -12.619 17.840 1.00 94.75 243 ALA A N 1
ATOM 1910 C CA . ALA A 1 243 ? -11.426 -13.633 18.856 1.00 94.75 243 ALA A CA 1
ATOM 1911 C C . ALA A 1 243 ? -10.163 -14.427 19.243 1.00 94.75 243 ALA A C 1
ATOM 1913 O O . ALA A 1 243 ? -9.964 -14.711 20.423 1.00 94.75 243 ALA A O 1
ATOM 1914 N N . ASP A 1 244 ? -9.301 -14.758 18.277 1.00 93.81 244 ASP A N 1
ATOM 1915 C CA . ASP A 1 244 ? -8.055 -15.498 18.515 1.00 93.81 244 ASP A CA 1
ATOM 1916 C C . ASP A 1 244 ? -7.013 -14.652 19.262 1.00 93.81 244 ASP A C 1
ATOM 1918 O O . ASP A 1 244 ? -6.451 -15.099 20.264 1.00 93.81 244 ASP A O 1
ATOM 1922 N N . ILE A 1 245 ? -6.783 -13.411 18.819 1.00 92.94 245 ILE A N 1
ATOM 1923 C CA . ILE A 1 245 ? -5.700 -12.572 19.357 1.00 92.94 245 ILE A CA 1
ATOM 1924 C C . ILE A 1 245 ? -6.068 -11.861 20.667 1.00 92.94 245 ILE A C 1
ATOM 1926 O O . ILE A 1 245 ? -5.173 -11.518 21.442 1.00 92.94 245 ILE A O 1
ATOM 1930 N N . LEU A 1 246 ? -7.360 -11.631 20.935 1.00 92.00 246 LEU A N 1
ATOM 1931 C CA . LEU A 1 246 ? -7.826 -10.959 22.159 1.00 92.00 246 LEU A CA 1
ATOM 1932 C C . LEU A 1 246 ? -8.346 -11.947 23.214 1.00 92.00 246 LEU A C 1
ATOM 1934 O O . LEU A 1 246 ? -8.194 -11.701 24.414 1.00 92.00 246 LEU A O 1
ATOM 1938 N N . GLY A 1 247 ? -8.900 -13.084 22.784 1.00 87.62 247 GLY A N 1
ATOM 1939 C CA . GLY A 1 247 ? -9.504 -14.087 23.659 1.00 87.62 247 GLY A CA 1
ATOM 1940 C C . GLY A 1 247 ? -10.714 -13.573 24.452 1.00 87.62 247 GLY A C 1
ATOM 1941 O O . GLY A 1 247 ? -11.251 -12.498 24.203 1.00 87.62 247 GLY A O 1
ATOM 1942 N N . ASP A 1 248 ? -11.130 -14.343 25.462 1.00 83.44 248 ASP A N 1
ATOM 1943 C CA . ASP A 1 248 ? -12.318 -14.047 26.287 1.00 83.44 248 ASP A CA 1
ATOM 1944 C C . ASP A 1 248 ? -12.036 -13.101 27.476 1.00 83.44 248 ASP A C 1
ATOM 1946 O O . ASP A 1 248 ? -12.861 -12.963 28.385 1.00 83.44 248 ASP A O 1
ATOM 1950 N N . ARG A 1 249 ? -10.843 -12.497 27.539 1.00 80.81 249 ARG A N 1
ATOM 1951 C CA . ARG A 1 249 ? -10.429 -11.655 28.671 1.00 80.81 249 ARG A CA 1
ATOM 1952 C C . ARG A 1 249 ? -10.737 -10.185 28.417 1.00 80.81 249 ARG A C 1
ATOM 1954 O O . ARG A 1 249 ? -10.803 -9.730 27.282 1.00 80.81 249 ARG A O 1
ATOM 1961 N N . GLU A 1 250 ? -10.833 -9.422 29.500 1.00 81.62 250 GLU A N 1
ATOM 1962 C CA . GLU A 1 250 ? -10.782 -7.967 29.400 1.00 81.62 250 GLU A CA 1
ATOM 1963 C C . GLU A 1 250 ? -9.390 -7.565 28.881 1.00 81.62 250 GLU A C 1
ATOM 1965 O O . GLU A 1 250 ? -8.361 -7.920 29.470 1.00 81.62 250 GLU A O 1
ATOM 1970 N N . VAL A 1 251 ? -9.374 -6.895 27.730 1.00 84.12 251 VAL A N 1
ATOM 1971 C CA . VAL A 1 251 ? -8.181 -6.360 27.069 1.00 84.12 251 VAL A CA 1
ATOM 1972 C C . VAL A 1 251 ? -8.246 -4.843 27.110 1.00 84.12 251 VAL A C 1
ATOM 1974 O O . VAL A 1 251 ? -9.295 -4.244 26.872 1.00 84.12 251 VAL A O 1
ATOM 1977 N N . THR A 1 252 ? -7.128 -4.203 27.427 1.00 85.12 252 THR A N 1
ATOM 1978 C CA . THR A 1 252 ? -7.038 -2.742 27.300 1.00 85.12 252 THR A CA 1
ATOM 1979 C C . THR A 1 252 ? -6.851 -2.347 25.829 1.00 85.12 252 THR A C 1
ATOM 1981 O O . THR A 1 252 ? -6.367 -3.152 25.035 1.00 85.12 252 THR A O 1
ATOM 1984 N N . LEU A 1 253 ? -7.197 -1.109 25.446 1.00 86.25 253 LEU A N 1
ATOM 1985 C CA . LEU A 1 253 ? -6.982 -0.631 24.068 1.00 86.25 253 LEU A CA 1
ATOM 1986 C C . LEU A 1 253 ? -5.517 -0.777 23.597 1.00 86.25 253 LEU A C 1
ATOM 1988 O O . LEU A 1 253 ? -5.326 -1.274 22.493 1.00 86.25 253 LEU A O 1
ATOM 1992 N N . PRO A 1 254 ? -4.486 -0.449 24.406 1.00 83.56 254 PRO A N 1
ATOM 1993 C CA . PRO A 1 254 ? -3.091 -0.699 24.029 1.00 83.56 254 PRO A CA 1
ATOM 1994 C C . PRO A 1 254 ? -2.749 -2.180 23.815 1.00 83.56 254 PRO A C 1
ATOM 1996 O O . PRO A 1 254 ? -2.017 -2.533 22.893 1.00 83.56 254 PRO A O 1
ATOM 1999 N N . GLU A 1 255 ? -3.274 -3.068 24.668 1.00 82.50 255 GLU A N 1
ATOM 2000 C CA . GLU A 1 255 ? -3.072 -4.513 24.515 1.00 82.50 255 GLU A CA 1
ATOM 2001 C C . GLU A 1 255 ? -3.723 -5.023 23.228 1.00 82.50 255 GLU A C 1
ATOM 2003 O O . GLU A 1 255 ? -3.126 -5.836 22.523 1.00 82.50 255 GLU A O 1
ATOM 2008 N N . ALA A 1 256 ? -4.926 -4.531 22.918 1.00 89.38 256 ALA A N 1
ATOM 2009 C CA . ALA A 1 256 ? -5.637 -4.875 21.697 1.00 89.38 256 ALA A CA 1
ATOM 2010 C C . ALA A 1 256 ? -4.902 -4.359 20.454 1.00 89.38 256 ALA A C 1
ATOM 2012 O O . ALA A 1 256 ? -4.670 -5.126 19.524 1.00 89.38 256 ALA A O 1
ATOM 2013 N N . GLU A 1 257 ? -4.461 -3.100 20.464 1.00 92.75 257 GLU A N 1
ATOM 2014 C CA . GLU A 1 257 ? -3.671 -2.502 19.387 1.00 92.75 257 GLU A CA 1
ATOM 2015 C C . GLU A 1 257 ? -2.395 -3.305 19.109 1.00 92.75 257 GLU A C 1
ATOM 2017 O O . GLU A 1 257 ? -2.112 -3.651 17.965 1.00 92.75 257 GLU A O 1
ATOM 2022 N N . LYS A 1 258 ? -1.641 -3.652 20.158 1.00 86.31 258 LYS A N 1
ATOM 2023 C CA . LYS A 1 258 ? -0.413 -4.441 20.029 1.00 86.31 258 LYS A CA 1
ATOM 2024 C C . LYS A 1 258 ? -0.690 -5.824 19.447 1.00 86.31 258 LYS A C 1
ATOM 2026 O O . LYS A 1 258 ? 0.055 -6.275 18.582 1.00 86.31 258 LYS A O 1
ATOM 2031 N N . ALA A 1 259 ? -1.740 -6.504 19.909 1.00 88.62 259 ALA A N 1
ATOM 2032 C CA . ALA A 1 259 ? -2.120 -7.810 19.377 1.00 88.62 259 ALA A CA 1
ATOM 2033 C C . ALA A 1 259 ? -2.485 -7.723 17.885 1.00 88.62 259 ALA A C 1
ATOM 2035 O O . ALA A 1 259 ? -2.050 -8.561 17.095 1.00 88.62 259 ALA A O 1
ATOM 2036 N N . ILE A 1 260 ? -3.215 -6.673 17.494 1.00 95.56 260 ILE A N 1
ATOM 2037 C CA . ILE A 1 260 ? -3.548 -6.380 16.095 1.00 95.56 260 ILE A CA 1
ATOM 2038 C C . ILE A 1 260 ? -2.277 -6.100 15.284 1.00 95.56 260 ILE A C 1
ATOM 2040 O O . ILE A 1 260 ? -2.109 -6.688 14.219 1.00 95.56 260 ILE A O 1
ATOM 2044 N N . TYR A 1 261 ? -1.360 -5.268 15.788 1.00 93.12 261 TYR A N 1
ATOM 2045 C CA . TYR A 1 261 ? -0.088 -4.962 15.126 1.00 93.12 261 TYR A CA 1
ATOM 2046 C C . TYR A 1 261 ? 0.726 -6.228 14.863 1.00 93.12 261 TYR A C 1
ATOM 2048 O O . TYR A 1 261 ? 1.099 -6.493 13.725 1.00 93.12 261 TYR A O 1
ATOM 2056 N N . VAL A 1 262 ? 0.934 -7.050 15.898 1.00 87.19 262 VAL A N 1
ATOM 2057 C CA . VAL A 1 262 ? 1.670 -8.320 15.793 1.00 87.19 262 VAL A CA 1
ATOM 2058 C C . VAL A 1 262 ? 1.021 -9.253 14.778 1.00 87.19 262 VAL A C 1
ATOM 2060 O O . VAL A 1 262 ? 1.720 -9.903 14.002 1.00 87.19 262 VAL A O 1
ATOM 2063 N N . TYR A 1 263 ? -0.311 -9.315 14.754 1.00 92.38 263 TYR A N 1
ATOM 2064 C CA . TYR A 1 263 ? -1.017 -10.122 13.770 1.00 92.38 263 TYR A CA 1
ATOM 2065 C C . TYR A 1 263 ? -0.790 -9.599 12.348 1.00 92.38 263 TYR A C 1
ATOM 2067 O O . TYR A 1 263 ? -0.369 -10.363 11.482 1.00 92.38 263 TYR A O 1
ATOM 2075 N N . VAL A 1 264 ? -1.037 -8.310 12.097 1.00 93.38 264 VAL A N 1
ATOM 2076 C CA . VAL A 1 264 ? -0.929 -7.732 10.750 1.00 93.38 264 VAL A CA 1
ATOM 2077 C C . VAL A 1 264 ? 0.517 -7.796 10.251 1.00 93.38 264 VAL A C 1
ATOM 2079 O O . VAL A 1 264 ? 0.761 -8.358 9.185 1.00 93.38 264 VAL A O 1
ATOM 2082 N N . ALA A 1 265 ? 1.477 -7.324 11.048 1.00 86.81 265 ALA A N 1
ATOM 2083 C CA . ALA A 1 265 ? 2.896 -7.344 10.703 1.00 86.81 265 ALA A CA 1
ATOM 2084 C C . ALA A 1 265 ? 3.461 -8.772 10.592 1.00 86.81 265 ALA A C 1
ATOM 2086 O O . ALA A 1 265 ? 4.364 -9.009 9.803 1.00 86.81 265 ALA A O 1
ATOM 2087 N N . GLY A 1 266 ? 2.939 -9.746 11.344 1.00 84.44 266 GLY A N 1
ATOM 2088 C CA . GLY A 1 266 ? 3.459 -11.119 11.341 1.00 84.44 266 GLY A CA 1
ATOM 2089 C C . GLY A 1 266 ? 2.804 -12.079 10.336 1.00 84.44 266 GLY A C 1
ATOM 2090 O O . GLY A 1 266 ? 3.404 -13.101 9.994 1.00 84.44 266 GLY A O 1
ATOM 2091 N N . GLN A 1 267 ? 1.569 -11.811 9.886 1.00 83.94 267 GLN A N 1
ATOM 2092 C CA . GLN A 1 267 ? 0.771 -12.754 9.074 1.00 83.94 267 GLN A CA 1
ATOM 2093 C C . GLN A 1 267 ? 0.530 -12.316 7.632 1.00 83.94 267 GLN A C 1
ATOM 2095 O O . GLN A 1 267 ? 0.404 -13.178 6.752 1.00 83.94 267 GLN A O 1
ATOM 2100 N N . VAL A 1 268 ? 0.467 -11.008 7.375 1.00 85.38 268 VAL A N 1
ATOM 2101 C CA . VAL A 1 268 ? 0.262 -10.447 6.034 1.00 85.38 268 VAL A CA 1
ATOM 2102 C C . VAL A 1 268 ? 1.589 -10.371 5.304 1.00 85.38 268 VAL A C 1
ATOM 2104 O O . VAL A 1 268 ? 2.439 -9.621 5.740 1.00 85.38 268 VAL A O 1
ATOM 2107 N N . L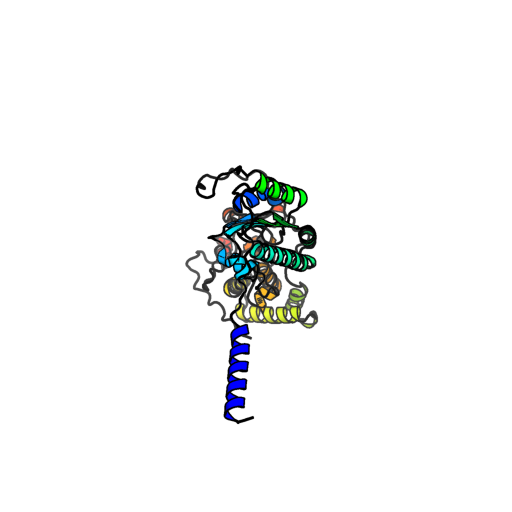YS A 1 269 ? 1.807 -11.129 4.227 1.00 83.06 269 LYS A N 1
ATOM 2108 C CA . LYS A 1 269 ? 3.073 -11.090 3.474 1.00 83.06 269 LYS A CA 1
ATOM 2109 C C . LYS A 1 269 ? 3.132 -9.884 2.550 1.00 83.06 269 LYS A C 1
ATOM 2111 O O . LYS A 1 269 ? 2.148 -9.605 1.868 1.00 83.06 269 LYS A O 1
ATOM 2116 N N . TYR A 1 270 ? 4.303 -9.266 2.430 1.00 76.56 270 TYR A N 1
ATOM 2117 C CA . TYR A 1 270 ? 4.455 -8.191 1.463 1.00 76.56 270 TYR A CA 1
ATOM 2118 C C . TYR A 1 270 ? 4.351 -8.759 0.048 1.00 76.56 270 TYR A C 1
ATOM 2120 O O . TYR A 1 270 ? 5.062 -9.699 -0.322 1.00 76.56 270 TYR A O 1
ATOM 2128 N N . ASP A 1 271 ? 3.422 -8.221 -0.734 1.00 71.50 271 ASP A N 1
ATOM 2129 C CA . ASP A 1 271 ? 3.221 -8.608 -2.119 1.00 71.50 271 ASP A CA 1
ATOM 2130 C C . ASP A 1 271 ? 4.226 -7.867 -3.004 1.00 71.50 271 ASP A C 1
ATOM 2132 O O . ASP A 1 271 ? 3.898 -6.931 -3.727 1.00 71.50 271 ASP A O 1
ATOM 2136 N N . GLU A 1 272 ? 5.482 -8.322 -2.970 1.00 63.91 272 GLU A N 1
ATOM 2137 C CA . GLU A 1 272 ? 6.552 -7.841 -3.860 1.00 63.91 272 GLU A CA 1
ATOM 2138 C C . GLU A 1 272 ? 6.167 -7.980 -5.346 1.00 63.91 272 GLU A C 1
ATOM 2140 O O . GLU A 1 272 ? 6.704 -7.297 -6.219 1.00 63.91 272 GLU A O 1
ATOM 2145 N N . LYS A 1 273 ? 5.215 -8.875 -5.640 1.00 53.94 273 LYS A N 1
ATOM 2146 C CA . LYS A 1 273 ? 4.694 -9.147 -6.976 1.00 53.94 273 LYS A CA 1
ATOM 2147 C C . LYS A 1 273 ? 3.471 -8.309 -7.320 1.00 53.94 273 LYS A C 1
ATOM 2149 O O . LYS A 1 273 ? 3.051 -8.387 -8.470 1.00 53.94 273 LYS A O 1
ATOM 2154 N N . HIS A 1 274 ? 2.945 -7.490 -6.414 1.00 49.66 274 HIS A N 1
ATOM 2155 C CA . HIS A 1 274 ? 1.808 -6.606 -6.675 1.00 49.66 274 HIS A CA 1
ATOM 2156 C C . HIS A 1 274 ? 2.076 -5.681 -7.868 1.00 49.66 274 HIS A C 1
ATOM 2158 O O . HIS A 1 274 ? 1.220 -5.476 -8.728 1.00 49.66 274 HIS A O 1
ATOM 2164 N N . TYR A 1 275 ? 3.313 -5.188 -7.963 1.00 45.44 275 TYR A N 1
ATOM 2165 C CA . TYR A 1 275 ? 3.784 -4.355 -9.070 1.00 45.44 275 TYR A CA 1
ATOM 2166 C C . TYR A 1 275 ? 4.278 -5.169 -10.276 1.00 45.44 275 TYR A C 1
ATOM 2168 O O . TYR A 1 275 ? 4.525 -4.613 -11.349 1.00 45.44 275 TYR A O 1
ATOM 2176 N N . SER A 1 276 ? 4.367 -6.495 -10.133 1.00 42.06 276 SER A N 1
ATOM 2177 C CA . SER A 1 276 ? 4.528 -7.403 -11.259 1.00 42.06 276 SER A CA 1
ATOM 2178 C C . SER A 1 276 ? 3.157 -7.688 -11.869 1.00 42.06 276 SER A C 1
ATOM 2180 O O . SER A 1 276 ? 2.169 -7.984 -11.204 1.00 42.06 276 SER A O 1
ATOM 2182 N N . LEU A 1 277 ? 3.068 -7.632 -13.182 1.00 34.75 277 LEU A N 1
ATOM 2183 C CA . LEU A 1 277 ? 1.869 -8.037 -13.906 1.00 34.75 277 LEU A CA 1
ATOM 2184 C C . LEU A 1 277 ? 1.479 -9.586 -13.749 1.00 34.75 277 LEU A C 1
ATOM 2186 O O . LEU A 1 277 ? 0.431 -9.921 -14.299 1.00 34.75 277 LEU A O 1
ATOM 2190 N N . GLU A 1 278 ? 2.235 -10.495 -13.056 1.00 36.12 278 GLU A N 1
ATOM 2191 C CA . GLU A 1 278 ? 1.954 -11.948 -12.764 1.00 36.12 278 GLU A CA 1
ATOM 2192 C C . GLU A 1 278 ? 1.346 -12.134 -11.378 1.00 36.12 278 GLU A C 1
ATOM 2194 O O . GLU A 1 278 ? 0.889 -13.232 -11.051 1.00 36.12 278 GLU A O 1
ATOM 2199 N N . GLY A 1 279 ? 1.408 -11.097 -10.537 1.00 40.69 279 GLY A N 1
ATOM 2200 C CA . GLY A 1 279 ? 0.760 -11.122 -9.240 1.00 40.69 279 GLY A CA 1
ATOM 2201 C C . GLY A 1 279 ? -0.718 -11.428 -9.442 1.00 40.69 279 GLY A C 1
ATOM 2202 O O . GLY A 1 279 ? -1.359 -10.864 -10.334 1.00 40.69 279 GLY A O 1
ATOM 2203 N N . ASP A 1 280 ? -1.260 -12.334 -8.637 1.00 40.09 280 ASP A N 1
ATOM 2204 C CA . ASP A 1 280 ? -2.704 -12.458 -8.505 1.00 40.09 280 ASP A CA 1
ATOM 2205 C C . ASP A 1 280 ? -3.151 -11.166 -7.810 1.00 40.09 280 ASP A C 1
ATOM 2207 O O . ASP A 1 280 ? -3.087 -11.045 -6.594 1.00 40.09 280 ASP A O 1
ATOM 2211 N N . ARG A 1 281 ? -3.465 -10.132 -8.604 1.00 51.38 281 ARG A N 1
ATOM 2212 C CA . ARG A 1 281 ? -3.637 -8.733 -8.154 1.00 51.38 281 ARG A CA 1
ATOM 2213 C C . ARG A 1 281 ? -4.886 -8.513 -7.310 1.00 51.38 281 ARG A C 1
ATOM 2215 O O . ARG A 1 281 ? -5.353 -7.384 -7.166 1.00 51.38 281 ARG A O 1
ATOM 2222 N N . VAL A 1 282 ? -5.518 -9.590 -6.870 1.00 56.31 282 VAL A N 1
ATOM 2223 C CA . VAL A 1 282 ? -6.822 -9.530 -6.242 1.00 56.31 282 VAL A CA 1
ATOM 2224 C C . VAL A 1 282 ? -6.615 -9.011 -4.828 1.00 56.31 282 VAL A C 1
ATOM 2226 O O . VAL A 1 282 ? -6.276 -9.763 -3.917 1.00 56.31 282 VAL A O 1
ATOM 2229 N N . ASN A 1 283 ? -6.881 -7.716 -4.669 1.00 59.75 283 ASN A N 1
ATOM 2230 C CA . ASN A 1 283 ? -7.054 -7.037 -3.393 1.00 59.75 283 ASN A CA 1
ATOM 2231 C C . ASN A 1 283 ? -5.783 -6.767 -2.562 1.00 59.75 283 ASN A C 1
ATOM 2233 O O . ASN A 1 283 ? -5.917 -6.449 -1.383 1.00 59.75 283 ASN A O 1
ATOM 2237 N N . SER A 1 284 ? -4.562 -6.840 -3.118 1.00 72.62 284 SER A N 1
ATOM 2238 C CA . SER A 1 284 ? -3.336 -6.575 -2.330 1.00 72.62 284 SER A CA 1
ATOM 2239 C C . SER A 1 284 ? -3.204 -5.121 -1.833 1.00 72.62 284 SER A C 1
ATOM 2241 O O . SER A 1 284 ? -2.347 -4.833 -1.005 1.00 72.62 284 SER A O 1
ATOM 2243 N N . ASP A 1 285 ? -4.026 -4.194 -2.317 1.00 70.75 285 ASP A N 1
ATOM 2244 C CA . ASP A 1 285 ? -4.059 -2.785 -1.912 1.00 70.75 285 ASP A CA 1
ATOM 2245 C C . ASP A 1 285 ? -5.090 -2.485 -0.810 1.00 70.75 285 ASP A C 1
ATOM 2247 O O . ASP A 1 285 ? -5.258 -1.331 -0.427 1.00 70.75 285 ASP A O 1
ATOM 2251 N N . ASN A 1 286 ? -5.785 -3.500 -0.288 1.00 78.69 286 ASN A N 1
ATOM 2252 C CA . ASN A 1 286 ? -6.898 -3.304 0.634 1.00 78.69 286 ASN A CA 1
ATOM 2253 C C . ASN A 1 286 ? -6.937 -4.358 1.759 1.00 78.69 286 ASN A C 1
ATOM 2255 O O . ASN A 1 286 ? -6.166 -5.323 1.773 1.00 78.69 286 ASN A O 1
ATOM 2259 N N . ALA A 1 287 ? -7.831 -4.163 2.734 1.00 86.25 287 ALA A N 1
ATOM 2260 C CA . ALA A 1 287 ? -7.898 -5.011 3.926 1.00 86.25 287 ALA A CA 1
ATOM 2261 C C . ALA A 1 287 ? -8.248 -6.475 3.602 1.00 86.25 287 ALA A C 1
ATOM 2263 O O . ALA A 1 287 ? -7.848 -7.381 4.334 1.00 86.25 287 ALA A O 1
ATOM 2264 N N . TYR A 1 288 ? -8.965 -6.720 2.500 1.00 83.88 288 TYR A N 1
ATOM 2265 C CA . TYR A 1 288 ? -9.340 -8.064 2.074 1.00 83.88 288 TYR A CA 1
ATOM 2266 C C . TYR A 1 288 ? -8.115 -8.879 1.657 1.00 83.88 288 TYR A C 1
ATOM 2268 O O . TYR A 1 288 ? -7.928 -9.992 2.148 1.00 83.88 288 TYR A O 1
ATOM 2276 N N . GLY A 1 289 ? -7.249 -8.348 0.786 1.00 82.38 289 GLY A N 1
ATOM 2277 C CA . GLY A 1 289 ? -6.038 -9.074 0.383 1.00 82.38 289 GLY A CA 1
ATOM 2278 C C . GLY A 1 289 ? -5.112 -9.319 1.569 1.00 82.38 289 GLY A C 1
ATOM 2279 O O . GLY A 1 289 ? -4.617 -10.433 1.762 1.00 82.38 289 GLY A O 1
ATOM 2280 N N . ALA A 1 290 ? -4.972 -8.320 2.440 1.00 89.25 290 ALA A N 1
ATOM 2281 C CA . ALA A 1 290 ? -4.181 -8.453 3.651 1.00 89.25 290 ALA A CA 1
ATOM 2282 C C . ALA A 1 290 ? -4.701 -9.568 4.577 1.00 89.25 290 ALA A C 1
ATOM 2284 O O . ALA A 1 290 ? -3.951 -10.486 4.896 1.00 89.25 290 ALA A O 1
ATOM 2285 N N . LEU A 1 291 ? -5.973 -9.531 4.983 1.00 92.62 291 LEU A N 1
ATOM 2286 C CA . LEU A 1 291 ? -6.491 -10.420 6.033 1.00 92.62 291 LEU A CA 1
ATOM 2287 C C . LEU A 1 291 ? -6.983 -11.772 5.502 1.00 92.62 291 LEU A C 1
ATOM 2289 O O . LEU A 1 291 ? -6.687 -12.807 6.098 1.00 92.62 291 LEU A O 1
ATOM 2293 N N . VAL A 1 292 ? -7.676 -11.788 4.361 1.00 85.50 292 VAL A N 1
ATOM 2294 C CA . VAL A 1 292 ? -8.260 -13.012 3.788 1.00 85.50 292 VAL A CA 1
ATOM 2295 C C . VAL A 1 292 ? -7.220 -13.759 2.951 1.00 85.50 292 VAL A C 1
ATOM 2297 O O . VAL A 1 292 ? -7.008 -14.960 3.136 1.00 85.50 292 VAL A O 1
ATOM 2300 N N . HIS A 1 293 ? -6.512 -13.066 2.051 1.00 83.81 293 HIS A N 1
ATOM 2301 C CA . HIS A 1 293 ? -5.494 -13.716 1.216 1.00 83.81 293 HIS A CA 1
ATOM 2302 C C . HIS A 1 293 ? -4.136 -13.857 1.924 1.00 83.81 293 HIS A C 1
ATOM 2304 O O . HIS A 1 293 ? -3.368 -14.789 1.646 1.00 83.81 293 HIS A O 1
ATOM 2310 N N . GLY A 1 294 ? -3.839 -12.985 2.890 1.00 84.88 294 GLY A N 1
ATOM 2311 C CA . GLY A 1 294 ? -2.562 -12.971 3.597 1.00 84.88 294 GLY A CA 1
ATOM 2312 C C . GLY A 1 294 ? -1.421 -12.362 2.786 1.00 84.88 294 GLY A C 1
ATOM 2313 O O . GLY A 1 294 ? -0.272 -12.735 3.034 1.00 84.88 294 GLY A O 1
ATOM 2314 N N . HIS A 1 295 ? -1.711 -11.510 1.798 1.00 82.00 295 HIS A N 1
ATOM 2315 C CA . HIS A 1 295 ? -0.703 -10.756 1.052 1.00 82.00 295 HIS A CA 1
ATOM 2316 C C . HIS A 1 295 ? -1.188 -9.344 0.709 1.00 82.00 295 HIS A C 1
ATOM 2318 O O . HIS A 1 295 ? -2.331 -9.164 0.296 1.00 82.00 295 HIS A O 1
ATOM 2324 N N . ALA A 1 296 ? -0.326 -8.344 0.874 1.00 80.44 296 ALA A N 1
ATOM 2325 C CA . ALA A 1 296 ? -0.664 -6.953 0.598 1.00 80.44 296 ALA A CA 1
ATOM 2326 C C . ALA A 1 296 ? 0.569 -6.088 0.311 1.00 80.44 296 ALA A C 1
ATOM 2328 O O . ALA A 1 296 ? 1.688 -6.463 0.643 1.00 80.44 296 ALA A O 1
ATOM 2329 N N . ILE A 1 297 ? 0.358 -4.915 -0.277 1.00 80.44 297 ILE A N 1
ATOM 2330 C CA . ILE A 1 297 ? 1.298 -3.785 -0.240 1.00 80.44 297 ILE A CA 1
ATOM 2331 C C . ILE A 1 297 ? 0.945 -2.846 0.918 1.00 80.44 297 ILE A C 1
ATOM 2333 O O . ILE A 1 297 ? -0.056 -3.059 1.601 1.00 80.44 297 ILE A O 1
ATOM 2337 N N . CYS A 1 298 ? 1.731 -1.785 1.119 1.00 84.75 298 CYS A N 1
ATOM 2338 C CA . CYS A 1 298 ? 1.590 -0.843 2.235 1.00 84.75 298 CYS A CA 1
ATOM 2339 C C . CYS A 1 298 ? 0.140 -0.390 2.499 1.00 84.75 298 CYS A C 1
ATOM 2341 O O . CYS A 1 298 ? -0.312 -0.464 3.637 1.00 84.75 298 CYS A O 1
ATOM 2343 N N . THR A 1 299 ? -0.637 -0.061 1.460 1.00 79.44 299 THR A N 1
ATOM 2344 C CA . THR A 1 299 ? -2.058 0.324 1.579 1.00 79.44 299 THR A CA 1
ATOM 2345 C C . THR A 1 299 ? -2.962 -0.793 2.112 1.00 79.44 299 THR A C 1
ATOM 2347 O O . THR A 1 299 ? -3.890 -0.533 2.879 1.00 79.44 299 THR A O 1
ATOM 2350 N N . GLY A 1 300 ? -2.704 -2.051 1.749 1.00 84.31 300 GLY A N 1
ATOM 2351 C CA . GLY A 1 300 ? -3.468 -3.182 2.273 1.00 84.31 300 GLY A CA 1
ATOM 2352 C C . GLY A 1 300 ? -3.110 -3.496 3.727 1.00 84.31 300 GLY A C 1
ATOM 2353 O O . GLY A 1 300 ? -4.008 -3.784 4.518 1.00 84.31 300 GLY A O 1
ATOM 2354 N N . TYR A 1 301 ? -1.834 -3.355 4.113 1.00 91.38 301 TYR A N 1
ATOM 2355 C CA . TYR A 1 301 ? -1.416 -3.429 5.521 1.00 91.38 301 TYR A CA 1
ATOM 2356 C C . TYR A 1 301 ? -2.082 -2.339 6.359 1.00 91.38 301 TYR A C 1
ATOM 2358 O O . TYR A 1 301 ? -2.663 -2.647 7.402 1.00 91.38 301 TYR A O 1
ATOM 2366 N N . SER A 1 302 ? -2.028 -1.086 5.898 1.00 92.12 302 SER A N 1
ATOM 2367 C CA . SER A 1 302 ? -2.605 0.032 6.639 1.00 92.12 302 SER A CA 1
ATOM 2368 C C . SER A 1 302 ? -4.127 -0.074 6.739 1.00 92.12 302 SER A C 1
ATOM 2370 O O . SER A 1 302 ? -4.682 0.091 7.824 1.00 92.12 302 SER A O 1
ATOM 2372 N N . SER A 1 303 ? -4.797 -0.489 5.658 1.00 88.81 303 SER A N 1
ATOM 2373 C CA . SER A 1 303 ? -6.246 -0.730 5.648 1.00 88.81 303 SER A CA 1
ATOM 2374 C C . SER A 1 303 ? -6.659 -1.870 6.581 1.00 88.81 303 SER A C 1
ATOM 2376 O O . SER A 1 303 ? -7.675 -1.766 7.265 1.00 88.81 303 SER A O 1
ATOM 2378 N N . ALA A 1 304 ? -5.890 -2.962 6.635 1.00 96.19 304 ALA A N 1
ATOM 2379 C CA . ALA A 1 304 ? -6.156 -4.080 7.538 1.00 96.19 304 ALA A CA 1
ATOM 2380 C C . ALA A 1 304 ? -6.003 -3.687 9.009 1.00 96.19 304 ALA A C 1
ATOM 2382 O O . ALA A 1 304 ? -6.868 -4.001 9.830 1.00 96.19 304 ALA A O 1
ATOM 2383 N N . PHE A 1 305 ? -4.922 -2.976 9.332 1.00 97.69 305 PHE A N 1
ATOM 2384 C CA . PHE A 1 305 ? -4.683 -2.471 10.677 1.00 97.69 305 PHE A CA 1
ATOM 2385 C C . PHE A 1 305 ? -5.777 -1.482 11.100 1.00 97.69 305 PHE A C 1
ATOM 2387 O O . PHE A 1 305 ? -6.377 -1.643 12.164 1.00 97.69 305 PHE A O 1
ATOM 2394 N N . HIS A 1 306 ? -6.122 -0.526 10.233 1.00 97.56 306 HIS A N 1
ATOM 2395 C CA . HIS A 1 306 ? -7.197 0.438 10.463 1.00 97.56 306 HIS A CA 1
ATOM 2396 C C . HIS A 1 306 ? -8.561 -0.248 10.655 1.00 97.56 306 HIS A C 1
ATOM 2398 O O . HIS A 1 306 ? -9.288 0.091 11.596 1.00 97.56 306 HIS A O 1
ATOM 2404 N N . LEU A 1 307 ? -8.902 -1.250 9.837 1.00 97.44 307 LEU A N 1
ATOM 2405 C CA . LEU A 1 307 ? -10.144 -2.014 9.974 1.00 97.44 307 LEU A CA 1
ATOM 2406 C C . LEU A 1 307 ? -10.237 -2.711 11.339 1.00 97.44 307 LEU A C 1
ATOM 2408 O O . LEU A 1 307 ? -11.225 -2.528 12.055 1.00 97.44 307 LEU A O 1
ATOM 2412 N N . LEU A 1 308 ? -9.211 -3.477 11.722 1.00 98.44 308 LEU A N 1
ATOM 2413 C CA . LEU A 1 308 ? -9.200 -4.224 12.984 1.00 98.44 308 LEU A CA 1
ATOM 2414 C C . LEU A 1 308 ? -9.235 -3.284 14.199 1.00 98.44 308 LEU A C 1
ATOM 2416 O O . LEU A 1 308 ? -10.034 -3.505 15.109 1.00 98.44 308 LEU A O 1
ATOM 2420 N N . CYS A 1 309 ? -8.453 -2.198 14.185 1.00 97.75 309 CYS A N 1
ATOM 2421 C CA . CYS A 1 309 ? -8.487 -1.155 15.216 1.00 97.75 309 CYS A CA 1
ATOM 2422 C C . CYS A 1 309 ? -9.884 -0.536 15.344 1.00 97.75 309 CYS A C 1
ATOM 2424 O O . CYS A 1 309 ? -10.438 -0.447 16.443 1.00 97.75 309 CYS A O 1
ATOM 2426 N N . SER A 1 310 ? -10.505 -0.194 14.213 1.00 96.75 310 SER A N 1
ATOM 2427 C CA . SER A 1 310 ? -11.861 0.350 14.189 1.00 96.75 310 SER A CA 1
ATOM 2428 C C . SER A 1 310 ? -12.876 -0.639 14.754 1.00 96.75 310 SER A C 1
ATOM 2430 O O . SER A 1 310 ? -13.762 -0.246 15.509 1.00 96.75 310 SER A O 1
ATOM 2432 N N . MET A 1 311 ? -12.768 -1.932 14.467 1.00 97.00 311 MET A N 1
ATOM 2433 C CA . MET A 1 311 ? -13.690 -2.928 15.022 1.00 97.00 311 MET A CA 1
ATOM 2434 C C . MET A 1 311 ? -13.653 -2.981 16.559 1.00 97.00 311 MET A C 1
ATOM 2436 O O . MET A 1 311 ? -14.699 -3.193 17.170 1.00 97.00 311 MET A O 1
ATOM 2440 N N . VAL A 1 312 ? -12.506 -2.689 17.184 1.00 95.31 312 VAL A N 1
ATOM 2441 C CA . VAL A 1 312 ? -12.319 -2.689 18.651 1.00 95.31 312 VAL A CA 1
ATOM 2442 C C . VAL A 1 312 ? -12.267 -1.293 19.283 1.00 95.31 312 VAL A C 1
ATOM 2444 O O . VAL A 1 312 ? -11.751 -1.119 20.381 1.00 95.31 312 VAL A O 1
ATOM 2447 N N . GLU A 1 313 ? -12.830 -0.295 18.599 1.00 93.31 313 GLU A N 1
ATOM 2448 C CA . GLU A 1 313 ? -12.974 1.083 19.102 1.00 93.31 313 GLU A CA 1
ATOM 2449 C C . GLU A 1 313 ? -11.662 1.862 19.301 1.00 93.31 313 GLU A C 1
ATOM 2451 O O . GLU A 1 313 ? -11.657 2.910 19.947 1.00 93.31 313 GLU A O 1
ATOM 2456 N N . ILE A 1 314 ? -10.569 1.417 18.679 1.00 92.62 314 ILE A N 1
ATOM 2457 C CA . ILE A 1 314 ? -9.336 2.199 18.575 1.00 92.62 314 ILE A CA 1
ATOM 2458 C C . ILE A 1 314 ? -9.502 3.190 17.420 1.00 92.62 314 ILE A C 1
ATOM 2460 O O . ILE A 1 314 ? -9.734 2.800 16.275 1.00 92.62 314 ILE A O 1
ATOM 2464 N N . GLU A 1 315 ? -9.402 4.485 17.724 1.00 92.25 315 GLU A N 1
ATOM 2465 C CA . GLU A 1 315 ? -9.419 5.543 16.712 1.00 92.25 315 GLU A CA 1
ATOM 2466 C C . GLU A 1 315 ? -8.107 5.469 15.921 1.00 92.25 315 GLU A C 1
ATOM 2468 O O . GLU A 1 315 ? -7.022 5.672 16.467 1.00 92.25 315 GLU A O 1
ATOM 2473 N N . CYS A 1 316 ? -8.219 5.120 14.643 1.00 94.81 316 CYS A N 1
ATOM 2474 C CA . CYS A 1 316 ? -7.109 4.924 13.724 1.00 94.81 316 CYS A CA 1
ATOM 2475 C C . CYS A 1 316 ? -7.420 5.649 12.412 1.00 94.81 316 CYS A C 1
ATOM 2477 O O . CYS A 1 316 ? -8.584 5.774 12.039 1.00 94.81 316 CYS A O 1
ATOM 2479 N N . ILE A 1 317 ? -6.390 6.168 11.754 1.00 91.50 317 ILE A N 1
ATOM 2480 C CA . ILE A 1 317 ? -6.478 6.810 10.444 1.00 91.50 317 ILE A CA 1
ATOM 2481 C C . ILE A 1 317 ? -5.344 6.302 9.561 1.00 91.50 317 ILE A C 1
ATOM 2483 O O . ILE A 1 317 ? -4.264 5.966 10.051 1.00 91.50 317 ILE A O 1
ATOM 2487 N N . ASP A 1 318 ? -5.589 6.264 8.259 1.00 87.25 318 ASP A N 1
ATOM 2488 C CA . ASP A 1 318 ? -4.554 5.993 7.268 1.00 87.25 318 ASP A CA 1
ATOM 2489 C C . ASP A 1 318 ? -3.761 7.276 7.008 1.00 87.25 318 ASP A C 1
ATOM 2491 O O . ASP A 1 318 ? -4.348 8.342 6.821 1.00 87.25 318 ASP A O 1
ATOM 2495 N N . VAL A 1 319 ? -2.434 7.172 6.990 1.00 86.81 319 VAL A N 1
ATOM 2496 C CA . VAL A 1 319 ? -1.543 8.245 6.552 1.00 86.81 319 VAL A CA 1
ATOM 2497 C C . VAL A 1 319 ? -1.013 7.898 5.178 1.00 86.81 319 VAL A C 1
ATOM 2499 O O . VAL A 1 319 ? -0.406 6.848 4.975 1.00 86.81 319 VAL A O 1
ATOM 2502 N N . VAL A 1 320 ? -1.238 8.812 4.243 1.00 79.62 320 VAL A N 1
ATOM 2503 C CA . VAL A 1 320 ? -0.677 8.775 2.898 1.00 79.62 320 VAL A CA 1
ATOM 2504 C C . VAL A 1 320 ? 0.483 9.754 2.836 1.00 79.62 320 VAL A C 1
ATOM 2506 O O . VAL A 1 320 ? 0.328 10.944 3.131 1.00 79.62 320 VAL A O 1
ATOM 2509 N N . GLY A 1 321 ? 1.638 9.247 2.429 1.00 72.12 321 GLY A N 1
ATOM 2510 C CA . GLY A 1 321 ? 2.850 10.029 2.303 1.00 72.12 321 GLY A CA 1
ATOM 2511 C C . GLY A 1 321 ? 3.871 9.332 1.421 1.00 72.12 321 GLY A C 1
ATOM 2512 O O . GLY A 1 321 ? 3.542 8.693 0.422 1.00 72.12 321 GLY A O 1
ATOM 2513 N N . GLN A 1 322 ? 5.129 9.491 1.790 1.00 74.88 322 GLN A N 1
ATOM 2514 C CA . GLN A 1 322 ? 6.287 8.936 1.119 1.00 74.88 322 GLN A CA 1
ATOM 2515 C C . GLN A 1 322 ? 7.197 8.286 2.155 1.00 74.88 322 GLN A C 1
ATOM 2517 O O . GLN A 1 322 ? 7.187 8.694 3.315 1.00 74.88 322 GLN A O 1
ATOM 2522 N N . ALA A 1 323 ? 8.004 7.322 1.738 1.00 61.38 323 ALA A N 1
ATOM 2523 C CA . ALA A 1 323 ? 9.028 6.719 2.568 1.00 61.38 323 ALA A CA 1
ATOM 2524 C C . ALA A 1 323 ? 10.349 6.536 1.805 1.00 61.38 323 ALA A C 1
ATOM 2526 O O . ALA A 1 323 ? 10.374 6.583 0.572 1.00 61.38 323 ALA A O 1
ATOM 2527 N N . HIS A 1 324 ? 11.430 6.311 2.552 1.00 53.50 324 HIS A N 1
ATOM 2528 C CA . HIS A 1 324 ? 12.814 6.227 2.080 1.00 53.50 324 HIS A CA 1
ATOM 2529 C C . HIS A 1 324 ? 13.392 7.536 1.523 1.00 53.50 324 HIS A C 1
ATOM 2531 O O . HIS A 1 324 ? 12.673 8.442 1.099 1.00 53.50 324 HIS A O 1
ATOM 2537 N N . TYR A 1 325 ? 14.725 7.619 1.453 1.00 39.72 325 TYR A N 1
ATOM 2538 C CA . TYR A 1 325 ? 15.446 8.722 0.802 1.00 39.72 325 TYR A CA 1
ATOM 2539 C C . TYR A 1 325 ? 14.927 9.036 -0.617 1.00 39.72 325 TYR A C 1
ATOM 2541 O O . TYR A 1 325 ? 14.948 10.187 -1.056 1.00 39.72 325 TYR A O 1
ATOM 2549 N N . GLU A 1 326 ? 14.438 8.013 -1.322 1.00 38.59 326 GLU A N 1
ATOM 2550 C CA . GLU A 1 326 ? 13.910 8.091 -2.690 1.00 38.59 326 GLU A CA 1
ATOM 2551 C C . GLU A 1 326 ? 12.483 8.665 -2.775 1.00 38.59 326 GLU A C 1
ATOM 2553 O O . GLU A 1 326 ? 12.030 9.006 -3.869 1.00 38.59 326 GLU A O 1
ATOM 2558 N N . ARG A 1 327 ? 11.821 8.893 -1.626 1.00 55.50 327 ARG A N 1
ATOM 2559 C CA . ARG A 1 327 ? 10.483 9.499 -1.506 1.00 55.50 327 ARG A CA 1
ATOM 2560 C C . ARG A 1 327 ? 9.384 8.712 -2.231 1.00 55.50 327 ARG A C 1
ATOM 2562 O O . ARG A 1 327 ? 8.498 9.290 -2.867 1.00 55.50 327 ARG A O 1
ATOM 2569 N N . ASN A 1 328 ? 9.420 7.394 -2.090 1.00 52.44 328 ASN A N 1
ATOM 2570 C CA . ASN A 1 328 ? 8.471 6.475 -2.713 1.00 52.44 328 ASN A CA 1
ATOM 2571 C C . ASN A 1 328 ? 7.107 6.556 -2.020 1.00 52.44 328 ASN A C 1
ATOM 2573 O O . ASN A 1 328 ? 7.088 6.637 -0.793 1.00 52.44 328 ASN A O 1
ATOM 2577 N N . PRO A 1 329 ? 5.967 6.540 -2.740 1.00 62.94 329 PRO A N 1
ATOM 2578 C CA . PRO A 1 329 ? 4.649 6.573 -2.116 1.00 62.94 329 PRO A CA 1
ATOM 2579 C C . PRO A 1 329 ? 4.495 5.465 -1.076 1.00 62.94 329 PRO A C 1
ATOM 2581 O O . PRO A 1 329 ? 4.754 4.294 -1.354 1.00 62.94 329 PRO A O 1
ATOM 2584 N N . HIS A 1 330 ? 4.052 5.838 0.118 1.00 80.06 330 HIS A N 1
ATOM 2585 C CA . HIS A 1 330 ? 3.906 4.908 1.225 1.00 80.06 330 HIS A CA 1
ATOM 2586 C C . HIS A 1 330 ? 2.639 5.196 2.018 1.00 80.06 330 HIS A C 1
ATOM 2588 O O . HIS A 1 330 ? 2.183 6.339 2.108 1.00 80.06 330 HIS A O 1
ATOM 2594 N N . GLY A 1 331 ? 2.066 4.131 2.568 1.00 82.88 331 GLY A N 1
ATOM 2595 C CA . GLY A 1 331 ? 0.860 4.170 3.378 1.00 82.88 331 GLY A CA 1
ATOM 2596 C C . GLY A 1 331 ? 1.105 3.482 4.711 1.00 82.88 331 GLY A C 1
ATOM 2597 O O . GLY A 1 331 ? 1.550 2.336 4.740 1.00 82.88 331 GLY A O 1
ATOM 2598 N N . TRP A 1 332 ? 0.802 4.174 5.801 1.00 92.88 332 TRP A N 1
ATOM 2599 C CA . TRP A 1 332 ? 0.877 3.644 7.163 1.00 92.88 332 TRP A CA 1
ATOM 2600 C C . TRP A 1 332 ? -0.304 4.181 7.981 1.00 92.88 332 TRP A C 1
ATOM 2602 O O . TRP A 1 332 ? -1.296 4.631 7.404 1.00 92.88 332 TRP A O 1
ATOM 2612 N N . ASN A 1 333 ? -0.248 4.118 9.310 1.00 95.38 333 ASN A N 1
ATOM 2613 C CA . ASN A 1 333 ? -1.343 4.535 10.175 1.00 95.38 333 ASN A CA 1
ATOM 2614 C C . ASN A 1 333 ? -0.925 5.534 11.252 1.00 95.38 333 ASN A C 1
ATOM 2616 O O . ASN A 1 333 ? 0.205 5.542 11.735 1.00 95.38 333 ASN A O 1
ATOM 2620 N N . MET A 1 334 ? -1.899 6.315 11.711 1.00 94.38 334 MET A N 1
ATOM 2621 C CA . MET A 1 334 ? -1.855 6.916 13.039 1.00 94.38 334 MET A CA 1
ATOM 2622 C C . MET A 1 334 ? -2.958 6.338 13.904 1.00 94.38 334 MET A C 1
ATOM 2624 O O . MET A 1 334 ? -4.071 6.103 13.435 1.00 94.38 334 MET A O 1
ATOM 2628 N N . VAL A 1 335 ? -2.660 6.134 15.181 1.00 92.44 335 VAL A N 1
ATOM 2629 C CA . VAL A 1 335 ? -3.608 5.602 16.163 1.00 92.44 335 VAL A CA 1
ATOM 2630 C C . VAL A 1 335 ? -3.644 6.516 17.369 1.00 92.44 335 VAL A C 1
ATOM 2632 O O . VAL A 1 335 ? -2.642 7.123 17.752 1.00 92.44 335 VAL A O 1
ATOM 2635 N N . LYS A 1 336 ? -4.819 6.620 17.977 1.00 84.94 336 LYS A N 1
ATOM 2636 C CA . LYS A 1 336 ? -5.023 7.410 19.177 1.00 84.94 336 LYS A CA 1
ATOM 2637 C C . LYS A 1 336 ? -5.273 6.515 20.378 1.00 84.94 336 LYS A C 1
ATOM 2639 O O . LYS A 1 336 ? -6.303 5.848 20.477 1.00 84.94 336 LYS A O 1
ATOM 2644 N N . ILE A 1 337 ? -4.355 6.576 21.334 1.00 79.75 337 ILE A N 1
ATOM 2645 C CA . ILE A 1 337 ? -4.456 5.876 22.613 1.00 79.75 337 ILE A CA 1
ATOM 2646 C C . ILE A 1 337 ? -4.607 6.918 23.720 1.00 79.75 337 ILE A C 1
ATOM 2648 O O . ILE A 1 337 ? -3.715 7.725 24.000 1.00 79.75 337 ILE A O 1
ATOM 2652 N N . GLY A 1 338 ? -5.781 6.927 24.353 1.00 77.38 338 GLY A N 1
ATOM 2653 C CA . GLY A 1 338 ? -6.149 7.987 25.286 1.00 77.38 338 GLY A CA 1
ATOM 2654 C C . GLY A 1 338 ? -6.234 9.345 24.568 1.00 77.38 338 GLY A C 1
ATOM 2655 O O . GLY A 1 338 ? -6.969 9.464 23.587 1.00 77.38 338 GLY A O 1
ATOM 2656 N N . PRO A 1 339 ? -5.542 10.398 25.043 1.00 78.75 339 PRO A N 1
ATOM 2657 C CA . PRO A 1 339 ? -5.567 11.708 24.397 1.00 78.75 339 PRO A CA 1
ATOM 2658 C C . PRO A 1 339 ? -4.471 11.896 23.333 1.00 78.75 339 PRO A C 1
ATOM 2660 O O . PRO A 1 339 ? -4.415 12.970 22.735 1.00 78.75 339 PRO A O 1
ATOM 2663 N N . TYR A 1 340 ? -3.591 10.912 23.128 1.00 81.19 340 TYR A N 1
ATOM 2664 C CA . TYR A 1 340 ? -2.374 11.063 22.329 1.00 81.19 340 TYR A CA 1
ATOM 2665 C C . TYR A 1 340 ? -2.456 10.286 21.022 1.00 81.19 340 TYR A C 1
ATOM 2667 O O . TYR A 1 340 ? -2.972 9.171 20.997 1.00 81.19 340 TYR A O 1
ATOM 2675 N N . TRP A 1 341 ? -1.920 10.890 19.964 1.00 83.44 341 TRP A N 1
ATOM 2676 C CA . TRP A 1 341 ? -1.722 10.256 18.668 1.00 83.44 341 TRP A CA 1
ATOM 2677 C C . TRP A 1 341 ? -0.311 9.695 18.556 1.00 83.44 341 TRP A C 1
ATOM 2679 O O . TRP A 1 341 ? 0.639 10.293 19.063 1.00 83.44 341 TRP A O 1
ATOM 2689 N N . TYR A 1 342 ? -0.197 8.583 17.845 1.00 85.19 342 TYR A N 1
ATOM 2690 C CA . TYR A 1 342 ? 1.041 7.865 17.599 1.00 85.19 342 TYR A CA 1
ATOM 2691 C C . TYR A 1 342 ? 1.118 7.438 16.136 1.00 85.19 342 TYR A C 1
ATOM 2693 O O . TYR A 1 342 ? 0.087 7.148 15.529 1.00 85.19 342 TYR A O 1
ATOM 2701 N N . GLN A 1 343 ? 2.328 7.406 15.582 1.00 90.25 343 GLN A N 1
ATOM 2702 C CA . GLN A 1 343 ? 2.604 6.841 14.264 1.00 90.25 343 GLN A CA 1
ATOM 2703 C C . GLN A 1 343 ? 2.815 5.326 14.377 1.00 90.25 343 GLN A C 1
ATOM 2705 O O . GLN A 1 343 ? 3.503 4.862 15.293 1.00 90.25 343 GLN A O 1
ATOM 2710 N N . VAL A 1 344 ? 2.227 4.561 13.456 1.00 92.94 344 VAL A N 1
ATOM 2711 C CA . VAL A 1 344 ? 2.335 3.099 13.387 1.00 92.94 344 VAL A CA 1
ATOM 2712 C C . VAL A 1 344 ? 2.491 2.647 11.936 1.00 92.94 344 VAL A C 1
ATOM 2714 O O . VAL A 1 344 ? 1.639 2.937 11.101 1.00 92.94 344 VAL A O 1
ATOM 2717 N N . ASP A 1 345 ? 3.546 1.887 11.645 1.00 92.06 345 ASP A N 1
ATOM 2718 C CA . ASP A 1 345 ? 3.780 1.268 10.338 1.00 92.06 345 ASP A CA 1
ATOM 2719 C C . ASP A 1 345 ? 3.803 -0.265 10.461 1.00 92.06 345 ASP A C 1
ATOM 2721 O O . ASP A 1 345 ? 4.817 -0.857 10.852 1.00 92.06 345 ASP A O 1
ATOM 2725 N N . PRO A 1 346 ? 2.675 -0.938 10.173 1.00 89.31 346 PRO A N 1
ATOM 2726 C CA . PRO A 1 346 ? 2.616 -2.396 10.196 1.00 89.31 346 PRO A CA 1
ATOM 2727 C C . PRO A 1 346 ? 3.301 -3.038 8.982 1.00 89.31 346 PRO A C 1
ATOM 2729 O O . PRO A 1 346 ? 3.636 -4.220 9.035 1.00 89.31 346 PRO A O 1
ATOM 2732 N N . CYS A 1 347 ? 3.526 -2.290 7.897 1.00 83.81 347 CYS A N 1
ATOM 2733 C CA . CYS A 1 347 ? 4.178 -2.792 6.691 1.00 83.81 347 CYS A CA 1
ATOM 2734 C C . CYS A 1 347 ? 5.691 -2.942 6.890 1.00 83.81 347 CYS A C 1
ATOM 2736 O O . CYS A 1 347 ? 6.292 -3.877 6.365 1.00 83.81 347 CYS A O 1
ATOM 2738 N N . TRP A 1 348 ? 6.305 -2.036 7.651 1.00 76.06 348 TRP A N 1
ATOM 2739 C CA . TRP A 1 348 ? 7.734 -2.079 7.987 1.00 76.06 348 TRP A CA 1
ATOM 2740 C C . TRP A 1 348 ? 8.033 -2.909 9.246 1.00 76.06 348 TRP A C 1
ATOM 2742 O O . TRP A 1 348 ? 9.177 -2.993 9.686 1.00 76.06 348 TRP A O 1
ATOM 2752 N N . GLY A 1 349 ? 7.016 -3.571 9.808 1.00 66.00 349 GLY A N 1
ATOM 2753 C CA . GLY A 1 349 ? 7.148 -4.488 10.941 1.00 66.00 349 GLY A CA 1
ATOM 2754 C C . GLY A 1 349 ? 7.594 -5.912 10.576 1.00 66.00 349 GLY A C 1
ATOM 2755 O O . GLY A 1 349 ? 7.700 -6.735 11.481 1.00 66.00 349 GLY A O 1
ATOM 2756 N N . TRP A 1 350 ? 7.846 -6.234 9.296 1.00 65.44 350 TRP A N 1
ATOM 2757 C CA . TRP A 1 350 ? 8.209 -7.589 8.834 1.00 65.44 350 TRP A CA 1
ATOM 2758 C C . TRP A 1 350 ? 9.555 -7.629 8.075 1.00 65.44 350 TRP A C 1
ATOM 2760 O O . TRP A 1 350 ? 9.722 -6.974 7.054 1.00 65.44 350 TRP A O 1
ATOM 2770 N N . ASP A 1 351 ? 10.491 -8.492 8.496 1.00 57.72 351 ASP A N 1
ATOM 2771 C CA . ASP A 1 351 ? 11.768 -8.816 7.819 1.00 57.72 351 ASP A CA 1
ATOM 2772 C C . ASP A 1 351 ? 11.767 -9.950 6.762 1.00 57.72 351 ASP A C 1
ATOM 2774 O O . ASP A 1 351 ? 12.824 -10.445 6.352 1.00 57.72 351 ASP A O 1
ATOM 2778 N N . GLY A 1 352 ? 10.609 -10.465 6.358 1.00 52.97 352 GLY A N 1
ATOM 2779 C CA . GLY A 1 352 ? 10.503 -11.653 5.504 1.00 52.97 352 GLY A CA 1
ATOM 2780 C C . GLY A 1 352 ? 10.835 -13.006 6.170 1.00 52.97 352 GLY A C 1
ATOM 2781 O O . GLY A 1 352 ? 10.731 -14.036 5.497 1.00 52.97 352 GLY A O 1
ATOM 2782 N N . LYS A 1 353 ? 11.194 -13.071 7.467 1.00 52.09 353 LYS A N 1
ATOM 2783 C CA . LYS A 1 353 ? 11.699 -14.294 8.143 1.00 52.09 353 LYS A CA 1
ATOM 2784 C C . LYS A 1 353 ? 10.952 -14.741 9.408 1.00 52.09 353 LYS A C 1
ATOM 2786 O O . LYS A 1 353 ? 11.317 -15.792 9.939 1.00 52.09 353 LYS A O 1
ATOM 2791 N N . LYS A 1 354 ? 9.824 -14.095 9.740 1.00 53.22 354 LYS A N 1
ATOM 2792 C CA . LYS A 1 354 ? 8.845 -14.415 10.815 1.00 53.22 354 LYS A CA 1
ATOM 2793 C C . LYS A 1 354 ? 9.072 -13.700 12.153 1.00 53.22 354 LYS A C 1
ATOM 2795 O O . LYS A 1 354 ? 8.404 -14.063 13.116 1.00 53.22 354 LYS A O 1
ATOM 2800 N N . GLU A 1 355 ? 9.955 -12.713 12.218 1.00 66.12 355 GLU A N 1
ATOM 2801 C CA . GLU A 1 355 ? 10.087 -11.861 13.403 1.00 66.12 355 GLU A CA 1
ATOM 2802 C C . GLU A 1 355 ? 9.341 -10.541 13.159 1.00 66.12 355 GLU A C 1
ATOM 2804 O O . GLU A 1 355 ? 9.415 -9.973 12.066 1.00 66.12 355 GLU A O 1
ATOM 2809 N N . VAL A 1 356 ? 8.566 -10.100 14.156 1.00 72.00 356 VAL A N 1
ATOM 2810 C CA . VAL A 1 356 ? 7.859 -8.812 14.125 1.00 72.00 356 VAL A CA 1
ATOM 2811 C C . VAL A 1 356 ? 8.746 -7.755 14.772 1.00 72.00 356 VAL A C 1
ATOM 2813 O O . VAL A 1 356 ? 9.110 -7.887 15.941 1.00 72.00 356 VAL A O 1
ATOM 2816 N N . TYR A 1 357 ? 9.058 -6.697 14.029 1.00 72.62 357 TYR A N 1
ATOM 2817 C CA . TYR A 1 357 ? 9.806 -5.540 14.521 1.00 72.62 357 TYR A CA 1
ATOM 2818 C C . TYR A 1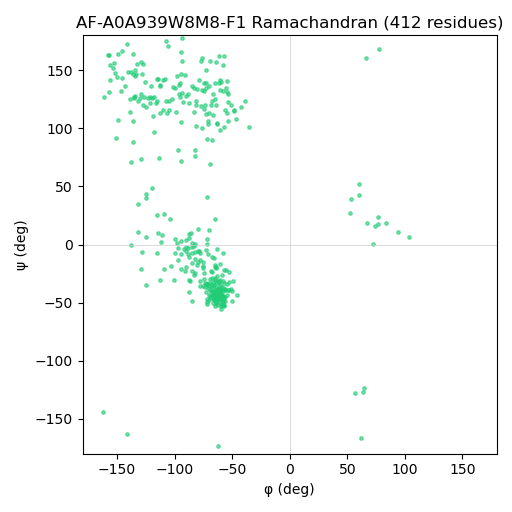 357 ? 8.854 -4.480 15.055 1.00 72.62 357 TYR A C 1
ATOM 2820 O O . TYR A 1 357 ? 7.764 -4.292 14.527 1.00 72.62 357 TYR A O 1
ATOM 2828 N N . PHE A 1 358 ? 9.281 -3.771 16.097 1.00 74.81 358 PHE A N 1
ATOM 2829 C CA . PHE A 1 358 ? 8.491 -2.720 16.746 1.00 74.81 358 PHE A CA 1
ATOM 2830 C C . PHE A 1 358 ? 9.061 -1.315 16.519 1.00 74.81 358 PHE A C 1
ATOM 2832 O O . PHE A 1 358 ? 8.562 -0.355 17.102 1.00 74.81 358 PHE A O 1
ATOM 2839 N N . ASP A 1 359 ? 10.071 -1.181 15.656 1.00 74.38 359 ASP A N 1
ATOM 2840 C CA . ASP A 1 359 ? 10.786 0.076 15.398 1.00 74.38 359 ASP A CA 1
ATOM 2841 C C . ASP A 1 359 ? 9.864 1.194 14.893 1.00 74.38 359 ASP A C 1
ATOM 2843 O O . ASP A 1 359 ? 10.127 2.366 15.131 1.00 74.38 359 ASP A O 1
ATOM 2847 N N . TYR A 1 360 ? 8.752 0.828 14.249 1.00 80.50 360 TYR A N 1
ATOM 2848 C CA . TYR A 1 360 ? 7.742 1.755 13.741 1.00 80.50 360 TYR A CA 1
ATOM 2849 C C . TYR A 1 360 ? 6.387 1.591 14.438 1.00 80.50 360 TYR A C 1
ATOM 2851 O O . TYR A 1 360 ? 5.348 1.893 13.856 1.00 80.50 360 TYR A O 1
ATOM 2859 N N . PHE A 1 361 ? 6.365 1.092 15.677 1.00 85.06 361 PHE A N 1
ATOM 2860 C CA . PHE A 1 361 ? 5.140 0.907 16.452 1.00 85.06 361 PHE A CA 1
ATOM 2861 C C . PHE A 1 361 ? 5.009 1.948 17.565 1.00 85.06 361 PHE A C 1
ATOM 2863 O O . PHE A 1 361 ? 5.722 1.911 18.564 1.00 85.06 361 PHE A O 1
ATOM 2870 N N . ASN A 1 362 ? 4.020 2.828 17.451 1.00 83.50 362 ASN A N 1
ATOM 2871 C CA . ASN A 1 362 ? 3.692 3.869 18.420 1.00 83.50 362 ASN A CA 1
ATOM 2872 C C . ASN A 1 362 ? 4.815 4.883 18.671 1.00 83.50 362 ASN A C 1
ATOM 2874 O O . ASN A 1 362 ? 5.188 5.160 19.816 1.00 83.50 362 ASN A O 1
ATOM 2878 N N . GLU A 1 363 ? 5.328 5.454 17.585 1.00 81.56 363 GLU A N 1
ATOM 2879 C CA . GLU A 1 363 ? 6.409 6.442 17.601 1.00 81.56 363 GLU A CA 1
ATOM 2880 C C . GLU A 1 363 ? 5.915 7.871 17.313 1.00 81.56 363 GLU A C 1
ATOM 2882 O O . GLU A 1 363 ? 4.745 8.110 16.987 1.00 81.56 363 GLU A O 1
ATOM 2887 N N . THR A 1 364 ? 6.799 8.859 17.486 1.00 79.69 364 THR A N 1
ATOM 2888 C CA . THR A 1 364 ? 6.484 10.264 17.192 1.00 79.69 364 THR A CA 1
ATOM 2889 C C . THR A 1 364 ? 6.490 10.571 15.701 1.00 79.69 364 THR A C 1
ATOM 2891 O O . THR A 1 364 ? 7.144 9.919 14.891 1.00 79.69 364 THR A O 1
ATOM 2894 N N . SER A 1 365 ? 5.830 11.676 15.355 1.00 83.69 365 SER A N 1
ATOM 2895 C CA . SER A 1 365 ? 5.978 12.310 14.043 1.00 83.69 365 SER A CA 1
ATOM 2896 C C . SER A 1 365 ? 7.433 12.713 13.761 1.00 83.69 365 SER A C 1
ATOM 2898 O O . SER A 1 365 ? 7.905 12.567 12.642 1.00 83.69 365 SER A O 1
ATOM 2900 N N . GLU A 1 366 ? 8.180 13.166 14.771 1.00 79.38 366 GLU A N 1
ATOM 2901 C CA . GLU A 1 366 ? 9.612 13.460 14.617 1.00 79.38 366 GLU A CA 1
ATOM 2902 C C . GLU A 1 366 ? 10.432 12.200 14.291 1.00 79.38 366 GLU A C 1
ATOM 2904 O O . GLU A 1 366 ? 11.323 12.254 13.447 1.00 79.38 366 GLU A O 1
ATOM 2909 N N . PHE A 1 367 ? 10.139 11.060 14.927 1.00 78.69 367 PHE A N 1
ATOM 2910 C CA . PHE A 1 367 ? 10.829 9.805 14.630 1.00 78.69 367 PHE A CA 1
ATOM 2911 C C . PHE A 1 367 ? 10.578 9.356 13.189 1.00 78.69 367 PHE A C 1
ATOM 2913 O O . PHE A 1 367 ? 11.536 9.094 12.467 1.00 78.69 367 PHE A O 1
ATOM 2920 N N . PHE A 1 368 ? 9.313 9.325 12.760 1.00 82.50 368 PHE A N 1
ATOM 2921 C CA . PHE A 1 368 ? 8.937 8.962 11.390 1.00 82.50 368 PHE A CA 1
ATOM 2922 C C . PHE A 1 368 ? 9.616 9.890 10.365 1.00 82.50 368 PHE A C 1
ATOM 2924 O O . PHE A 1 368 ? 10.250 9.414 9.430 1.00 82.50 368 PHE A O 1
ATOM 2931 N N . GLU A 1 369 ? 9.615 11.207 10.590 1.00 80.25 369 GLU A N 1
ATOM 2932 C CA . GLU A 1 369 ? 10.319 12.158 9.713 1.00 80.25 369 GLU A CA 1
ATOM 2933 C C . GLU A 1 369 ? 11.834 11.908 9.635 1.00 80.25 369 GLU A C 1
ATOM 2935 O O . GLU A 1 369 ? 12.427 11.948 8.554 1.00 80.25 369 GLU A O 1
ATOM 2940 N N . ASN A 1 370 ? 12.467 11.612 10.772 1.00 71.56 370 ASN A N 1
ATOM 2941 C CA . ASN A 1 370 ? 13.902 11.334 10.849 1.00 71.56 370 ASN A CA 1
ATOM 2942 C C . ASN A 1 370 ? 14.291 9.944 10.320 1.00 71.56 370 ASN A C 1
ATOM 2944 O O . ASN A 1 370 ? 15.474 9.700 10.081 1.00 71.56 370 ASN A O 1
ATOM 2948 N N . THR A 1 371 ? 13.321 9.048 10.139 1.00 65.12 371 THR A N 1
ATOM 2949 C CA . THR A 1 371 ? 13.503 7.687 9.606 1.00 65.12 371 THR A CA 1
ATOM 2950 C C . THR A 1 371 ? 12.928 7.531 8.200 1.00 65.12 371 THR A C 1
ATOM 2952 O O . THR A 1 371 ? 12.659 6.423 7.746 1.00 65.12 371 THR A O 1
ATOM 2955 N N . GLU A 1 372 ? 12.870 8.657 7.483 1.00 72.38 372 GLU A N 1
ATOM 2956 C CA . GLU A 1 372 ? 12.560 8.768 6.059 1.00 72.38 372 GLU A CA 1
ATOM 2957 C C . GLU A 1 372 ? 11.076 8.630 5.688 1.00 72.38 372 GLU A C 1
ATOM 2959 O O . GLU A 1 372 ? 10.789 8.475 4.507 1.00 72.38 372 GLU A O 1
ATOM 2964 N N . HIS A 1 373 ? 10.129 8.768 6.625 1.00 79.25 373 HIS A N 1
ATOM 2965 C CA . HIS A 1 373 ? 8.702 8.952 6.316 1.00 79.25 373 HIS A CA 1
ATOM 2966 C C . HIS A 1 373 ? 8.366 10.436 6.146 1.00 79.25 373 HIS A C 1
ATOM 2968 O O . HIS A 1 373 ? 8.636 11.262 7.013 1.00 79.25 373 HIS A O 1
ATOM 2974 N N . TYR A 1 374 ? 7.703 10.799 5.054 1.00 78.00 374 TYR A N 1
ATOM 2975 C CA . TYR A 1 374 ? 7.350 12.183 4.738 1.00 78.00 374 TYR A CA 1
ATOM 2976 C C . TYR A 1 374 ? 5.866 12.299 4.401 1.00 78.00 374 TYR A C 1
ATOM 2978 O O . TYR A 1 374 ? 5.359 11.568 3.561 1.00 78.00 374 TYR A O 1
ATOM 2986 N N . TRP A 1 375 ? 5.153 13.236 5.019 1.00 84.44 375 TRP A N 1
ATOM 2987 C CA . TRP A 1 375 ? 3.734 13.480 4.751 1.00 84.44 375 TRP A CA 1
ATOM 2988 C C . TRP A 1 375 ? 3.392 14.953 4.962 1.00 84.44 375 TRP A C 1
ATOM 2990 O O . TRP A 1 375 ? 4.135 15.694 5.610 1.00 84.44 375 TRP A O 1
ATOM 3000 N N . GLN A 1 376 ? 2.239 15.377 4.441 1.00 83.06 376 GLN A N 1
ATOM 3001 C CA . GLN A 1 376 ? 1.719 16.721 4.667 1.00 83.06 376 GLN A CA 1
ATOM 3002 C C . GLN A 1 376 ? 1.218 16.838 6.113 1.00 83.06 376 GLN A C 1
ATOM 3004 O O . GLN A 1 376 ? 0.064 16.547 6.412 1.00 83.06 376 GLN A O 1
ATOM 3009 N N . LYS A 1 377 ? 2.087 17.262 7.038 1.00 82.62 377 LYS A N 1
ATOM 3010 C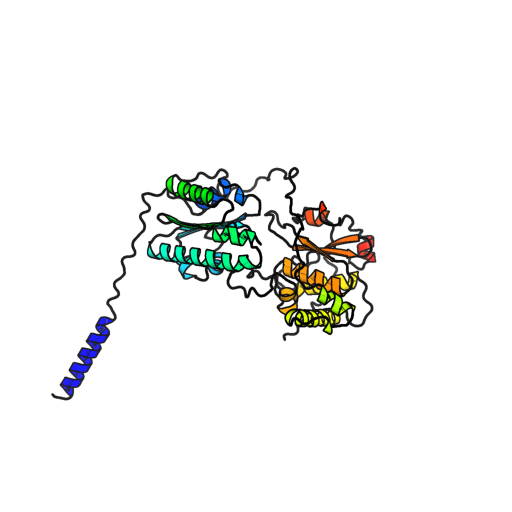 CA . LYS A 1 377 ? 1.789 17.305 8.484 1.00 82.62 377 LYS A CA 1
ATOM 3011 C C . LYS A 1 377 ? 0.508 18.062 8.834 1.00 82.62 377 LYS A C 1
ATOM 3013 O O . LYS A 1 377 ? -0.162 17.698 9.789 1.00 82.62 377 LYS A O 1
ATOM 3018 N N . SER A 1 378 ? 0.156 19.099 8.070 1.00 85.12 378 SER A N 1
ATOM 3019 C CA . SER A 1 378 ? -1.069 19.881 8.292 1.00 85.12 378 SER A CA 1
ATOM 3020 C C . SER A 1 378 ? -2.364 19.092 8.107 1.00 85.12 378 SER A C 1
ATOM 3022 O O . SER A 1 378 ? -3.399 19.527 8.609 1.00 85.12 378 SER A O 1
ATOM 3024 N N . ASP A 1 379 ? -2.313 17.971 7.389 1.00 83.44 379 ASP A N 1
ATOM 3025 C CA . ASP A 1 379 ? -3.484 17.161 7.054 1.00 83.44 379 ASP A CA 1
ATOM 3026 C C . ASP A 1 379 ? -3.795 16.125 8.147 1.00 83.44 379 ASP A C 1
ATOM 3028 O O . ASP A 1 379 ? -4.874 15.536 8.148 1.00 83.44 379 ASP A O 1
ATOM 3032 N N . TYR A 1 380 ? -2.883 15.934 9.109 1.00 86.69 380 TYR A N 1
ATOM 3033 C CA . TYR A 1 380 ? -2.971 14.886 10.122 1.00 86.69 380 TYR A CA 1
ATOM 3034 C C . TYR A 1 380 ? -2.775 15.434 11.543 1.00 86.69 380 TYR A C 1
ATOM 3036 O O . TYR A 1 380 ? -2.173 16.493 11.743 1.00 86.69 380 TYR A O 1
ATOM 3044 N N . PRO A 1 381 ? -3.273 14.728 12.573 1.00 87.38 381 PRO A N 1
ATOM 3045 C CA . PRO A 1 381 ? -2.926 15.020 13.957 1.00 87.38 381 PRO A CA 1
ATOM 3046 C C . PRO A 1 381 ? -1.413 14.928 14.188 1.00 87.38 381 PRO A C 1
ATOM 3048 O O . PRO A 1 381 ? -0.710 14.184 13.513 1.00 87.38 381 PRO A O 1
ATOM 3051 N N . ALA A 1 382 ? -0.910 15.647 15.188 1.00 84.19 382 ALA A N 1
ATOM 3052 C CA . ALA A 1 382 ? 0.499 15.586 15.550 1.00 84.19 382 ALA A CA 1
ATOM 3053 C C . ALA A 1 382 ? 0.751 14.492 16.603 1.00 84.19 382 ALA A C 1
ATOM 3055 O O . ALA A 1 382 ? 0.099 14.466 17.653 1.00 84.19 382 ALA A O 1
ATOM 3056 N N . ALA A 1 383 ? 1.714 13.605 16.338 1.00 84.31 383 ALA A N 1
ATOM 3057 C CA . ALA A 1 383 ? 2.229 12.642 17.314 1.00 84.31 383 ALA A CA 1
ATOM 3058 C C . ALA A 1 383 ? 3.483 13.216 17.995 1.00 84.31 383 ALA A C 1
ATOM 3060 O O . ALA A 1 383 ? 4.606 12.806 17.706 1.00 84.31 383 ALA A O 1
ATOM 3061 N N . ASP A 1 384 ? 3.289 14.213 18.863 1.00 71.75 384 ASP A N 1
ATOM 3062 C CA . ASP A 1 384 ? 4.374 15.040 19.428 1.00 71.75 384 ASP A CA 1
ATOM 3063 C C . ASP A 1 384 ? 4.968 14.502 20.738 1.00 71.75 384 ASP A C 1
ATOM 3065 O O . ASP A 1 384 ? 5.919 15.064 21.282 1.00 71.75 384 ASP A O 1
ATOM 3069 N N . THR A 1 385 ? 4.404 13.431 21.297 1.00 60.38 385 THR A N 1
ATOM 3070 C CA . THR A 1 385 ? 4.847 12.902 22.589 1.00 60.38 385 THR A CA 1
ATOM 3071 C C . THR A 1 385 ? 4.952 11.383 22.574 1.00 60.38 385 THR A C 1
ATOM 3073 O O . THR A 1 385 ? 3.946 10.698 22.747 1.00 60.38 385 THR A O 1
ATOM 3076 N N . VAL A 1 386 ? 6.177 10.849 22.538 1.00 57.94 386 VAL A N 1
ATOM 3077 C CA . VAL A 1 386 ? 6.457 9.557 23.180 1.00 57.94 386 VAL A CA 1
ATOM 3078 C C . VAL A 1 386 ? 6.684 9.863 24.653 1.00 57.94 386 VAL A C 1
ATOM 3080 O O . VAL A 1 386 ? 7.809 10.046 25.114 1.00 57.94 386 VAL A O 1
ATOM 3083 N N . ASN A 1 387 ? 5.613 10.011 25.430 1.00 51.62 387 ASN A N 1
ATOM 3084 C CA . ASN A 1 387 ? 5.816 10.039 26.870 1.00 51.62 387 ASN A CA 1
ATOM 3085 C C . ASN A 1 387 ? 6.182 8.611 27.290 1.00 51.62 387 ASN A C 1
ATOM 3087 O O . ASN A 1 387 ? 5.312 7.754 27.358 1.00 51.62 387 ASN A O 1
ATOM 3091 N N . TYR A 1 388 ? 7.464 8.368 27.553 1.00 47.28 388 TYR A N 1
ATOM 3092 C CA . TYR A 1 388 ? 8.008 7.096 28.033 1.00 47.28 388 TYR A CA 1
ATOM 3093 C C . TYR A 1 388 ? 7.239 6.549 29.253 1.00 47.28 388 TYR A C 1
ATOM 3095 O O . TYR A 1 388 ? 6.868 5.380 29.284 1.00 47.28 388 TYR A O 1
ATOM 3103 N N . GLU A 1 389 ? 6.843 7.412 30.199 1.00 44.88 389 GLU A N 1
ATOM 3104 C CA . GLU A 1 389 ? 5.967 7.007 31.306 1.00 44.88 389 GLU A CA 1
ATOM 3105 C C . GLU A 1 389 ? 4.547 6.651 30.846 1.00 44.88 389 GLU A C 1
ATOM 3107 O O . GLU A 1 389 ? 3.875 5.869 31.506 1.00 44.88 389 GLU A O 1
ATOM 3112 N N . THR A 1 390 ? 4.056 7.246 29.756 1.00 49.97 390 THR A N 1
ATOM 3113 C CA . THR A 1 390 ? 2.761 6.900 29.139 1.00 49.97 390 THR A CA 1
ATOM 3114 C C . THR A 1 390 ? 2.862 5.619 28.321 1.00 49.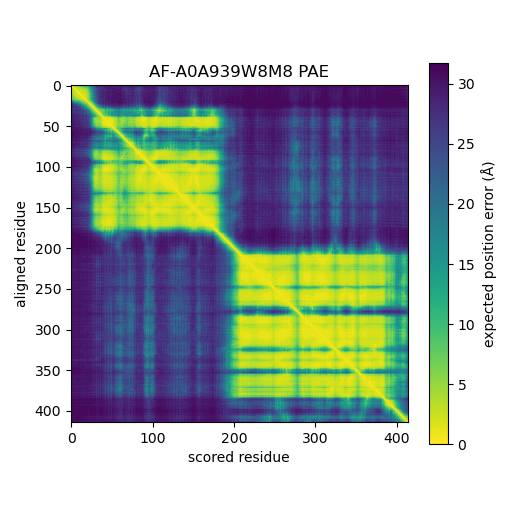97 390 THR A C 1
ATOM 3116 O O . THR A 1 390 ? 1.935 4.825 28.379 1.00 49.97 390 THR A O 1
ATOM 3119 N N . ARG A 1 391 ? 3.994 5.357 27.651 1.00 53.22 391 ARG A N 1
ATOM 3120 C CA . ARG A 1 391 ? 4.283 4.076 26.997 1.00 53.22 391 ARG A CA 1
ATOM 3121 C C . ARG A 1 391 ? 4.242 2.938 28.019 1.00 53.22 391 ARG A C 1
ATOM 3123 O O . ARG A 1 391 ? 3.439 2.021 27.884 1.00 53.22 391 ARG A O 1
ATOM 3130 N N . LEU A 1 392 ? 4.980 3.093 29.116 1.00 49.19 392 LEU A N 1
ATOM 3131 C CA . LEU A 1 392 ? 4.971 2.164 30.246 1.00 49.19 392 LEU A CA 1
ATOM 3132 C C . LEU A 1 392 ? 3.599 2.044 30.930 1.00 49.19 392 LEU A C 1
ATOM 3134 O O . LEU A 1 392 ? 3.150 0.936 31.216 1.00 49.19 392 LEU A O 1
ATOM 3138 N N . LYS A 1 393 ? 2.896 3.162 31.180 1.00 49.88 393 LYS A N 1
ATOM 3139 C CA . LYS A 1 393 ? 1.535 3.148 31.767 1.00 49.88 393 LYS A CA 1
ATOM 3140 C C . LYS A 1 393 ? 0.497 2.497 30.850 1.00 49.88 393 LYS A C 1
ATOM 3142 O O . LYS A 1 393 ? -0.470 1.945 31.365 1.00 49.88 393 LYS A O 1
ATOM 3147 N N . ASN A 1 394 ? 0.701 2.553 29.535 1.00 46.97 394 ASN A N 1
ATOM 3148 C CA . ASN A 1 394 ? -0.138 1.912 28.526 1.00 46.97 394 ASN A CA 1
ATOM 3149 C C . ASN A 1 394 ? 0.333 0.483 28.192 1.00 46.97 394 ASN A C 1
ATOM 3151 O O . ASN A 1 394 ? -0.262 -0.153 27.336 1.00 46.97 394 ASN A O 1
ATOM 3155 N N . GLY A 1 395 ? 1.358 -0.056 28.861 1.00 49.53 395 GLY A N 1
ATOM 3156 C CA . GLY A 1 395 ? 1.784 -1.449 28.683 1.00 49.53 395 GLY A CA 1
ATOM 3157 C C . GLY A 1 395 ? 2.716 -1.716 27.494 1.00 49.53 395 GLY A C 1
ATOM 3158 O O . GLY A 1 395 ? 2.852 -2.874 27.097 1.00 49.53 395 GLY A O 1
ATOM 3159 N N . TYR A 1 396 ? 3.376 -0.692 26.940 1.00 51.59 396 TYR A N 1
ATOM 3160 C CA . TYR A 1 396 ? 4.465 -0.855 25.968 1.00 51.59 396 TYR A CA 1
ATOM 3161 C C . TYR A 1 396 ? 5.816 -1.006 26.711 1.00 51.59 396 TYR A C 1
ATOM 3163 O O . TYR A 1 396 ? 6.152 -0.122 27.501 1.00 51.59 396 TYR A O 1
ATOM 3171 N N . PRO A 1 397 ? 6.563 -2.112 26.518 1.00 42.25 397 PRO A N 1
ATOM 3172 C CA . PRO A 1 397 ? 7.893 -2.329 27.102 1.00 42.25 397 PRO A CA 1
ATOM 3173 C C . PRO A 1 397 ? 8.960 -1.312 26.682 1.00 42.25 397 PRO A C 1
ATOM 3175 O O . PRO A 1 397 ? 8.807 -0.593 25.697 1.00 42.25 397 PRO A O 1
ATOM 3178 N N . ASP A 1 398 ? 10.032 -1.272 27.474 1.00 40.38 398 ASP A N 1
ATOM 3179 C CA . ASP A 1 398 ? 11.046 -0.210 27.524 1.00 40.38 398 ASP A CA 1
ATOM 3180 C C . ASP A 1 398 ? 12.143 -0.297 26.456 1.00 40.38 398 ASP A C 1
ATOM 3182 O O . ASP A 1 398 ? 12.918 0.644 26.276 1.00 40.38 398 ASP A O 1
ATOM 3186 N N . ASP A 1 399 ? 12.239 -1.425 25.767 1.00 38.69 399 ASP A N 1
ATOM 3187 C CA . ASP A 1 399 ? 13.426 -1.824 25.038 1.00 38.69 399 ASP A CA 1
ATOM 3188 C C . ASP A 1 399 ? 13.084 -2.822 23.931 1.00 38.69 399 ASP A C 1
ATOM 3190 O O . ASP A 1 399 ? 12.435 -3.843 24.154 1.00 38.69 399 ASP A O 1
ATOM 3194 N N . VAL A 1 400 ? 13.603 -2.547 22.732 1.00 40.59 400 VAL A N 1
ATOM 3195 C CA . VAL A 1 400 ? 13.535 -3.407 21.536 1.00 40.59 400 VAL A CA 1
ATOM 3196 C C . VAL A 1 400 ? 14.151 -4.804 21.779 1.00 40.59 400 VAL A C 1
ATOM 3198 O O . VAL A 1 400 ? 14.009 -5.693 20.951 1.00 40.59 400 VAL A O 1
ATOM 3201 N N . GLU A 1 401 ? 14.790 -5.042 22.934 1.00 32.94 401 GLU A N 1
ATOM 3202 C CA . GLU A 1 401 ? 15.412 -6.323 23.303 1.00 32.94 401 GLU A CA 1
ATOM 3203 C C . GLU A 1 401 ? 14.778 -7.065 24.504 1.00 32.94 401 GLU A C 1
ATOM 3205 O O . GLU A 1 401 ? 15.327 -8.077 24.941 1.00 32.94 401 GLU A O 1
ATOM 3210 N N . ALA A 1 402 ? 13.616 -6.653 25.029 1.00 30.94 402 ALA A N 1
ATOM 3211 C CA . ALA A 1 402 ? 12.947 -7.394 26.115 1.00 30.94 402 ALA A CA 1
ATOM 3212 C C . ALA A 1 402 ? 11.453 -7.654 25.876 1.00 30.94 402 ALA A C 1
ATOM 3214 O O . ALA A 1 402 ? 10.647 -7.691 26.808 1.00 30.94 402 ALA A O 1
ATOM 3215 N N . PHE A 1 403 ? 11.071 -7.881 24.624 1.00 40.47 403 PHE A N 1
ATOM 3216 C CA . PHE A 1 403 ? 9.785 -8.486 24.318 1.00 40.47 403 PHE A CA 1
ATOM 3217 C C . PHE A 1 403 ? 10.014 -9.982 24.157 1.00 40.47 403 PHE A C 1
ATOM 3219 O O . PHE A 1 403 ? 10.575 -10.408 23.152 1.00 40.47 403 PHE A O 1
ATOM 3226 N N . ASP A 1 404 ? 9.607 -10.776 25.151 1.00 34.78 404 ASP A N 1
ATOM 3227 C CA . ASP A 1 404 ? 9.413 -12.209 24.935 1.00 34.78 404 ASP A CA 1
ATOM 3228 C C . ASP A 1 404 ? 8.581 -12.365 23.654 1.00 34.78 404 ASP A C 1
ATOM 3230 O O . ASP A 1 404 ? 7.453 -11.868 23.593 1.00 34.78 404 ASP A O 1
ATOM 3234 N N . ASP A 1 405 ? 9.204 -12.971 22.641 1.00 37.94 405 ASP A N 1
ATOM 3235 C CA . ASP A 1 405 ? 8.689 -13.267 21.303 1.00 37.94 405 ASP A CA 1
ATOM 3236 C C . ASP A 1 405 ? 7.192 -13.621 21.384 1.00 37.94 405 ASP A C 1
ATOM 3238 O O . ASP A 1 405 ? 6.850 -14.713 21.864 1.00 37.94 405 ASP A O 1
ATOM 3242 N N . PRO A 1 406 ? 6.265 -12.695 21.049 1.00 42.66 406 PRO A N 1
ATOM 3243 C CA . PRO A 1 406 ? 4.854 -13.015 21.116 1.00 42.66 406 PRO A CA 1
ATOM 3244 C C . PRO A 1 406 ? 4.611 -14.066 20.042 1.00 42.66 406 PRO A C 1
ATOM 3246 O O . PRO A 1 406 ? 4.722 -13.757 18.859 1.00 42.66 406 PRO A O 1
ATOM 3249 N N . GLU A 1 407 ? 4.316 -15.305 20.461 1.00 42.09 407 GLU A N 1
ATOM 3250 C CA . GLU A 1 407 ? 4.063 -16.410 19.536 1.00 42.09 407 GLU A CA 1
ATOM 3251 C C . GLU A 1 407 ? 3.101 -15.939 18.444 1.00 42.09 407 GLU A C 1
ATOM 3253 O O . GLU A 1 407 ? 1.912 -15.728 18.682 1.00 42.09 407 GLU A O 1
ATOM 3258 N N . VAL A 1 408 ? 3.646 -15.767 17.242 1.00 46.12 408 VAL A N 1
ATOM 3259 C CA . VAL A 1 408 ? 2.914 -15.397 16.038 1.00 46.12 408 VAL A CA 1
ATOM 3260 C C . VAL A 1 408 ? 1.782 -16.425 15.864 1.00 46.12 408 VAL A C 1
ATOM 3262 O O . VAL A 1 408 ? 2.081 -17.609 15.641 1.00 46.12 408 VAL A O 1
ATOM 3265 N N . PRO A 1 409 ? 0.492 -16.039 15.999 1.00 48.88 409 PRO A N 1
ATOM 3266 C CA . PRO A 1 409 ? -0.611 -16.995 15.996 1.00 48.88 409 PRO A CA 1
ATOM 3267 C C . PRO A 1 409 ? -0.569 -17.859 14.734 1.00 48.88 409 PRO A C 1
ATOM 3269 O O . PRO A 1 409 ? -0.375 -17.369 13.624 1.00 48.88 409 PRO A O 1
ATOM 3272 N N . LYS A 1 410 ? -0.669 -19.185 14.859 1.00 41.56 410 LYS A N 1
ATOM 3273 C CA . LYS A 1 410 ? -0.495 -20.062 13.689 1.00 41.56 410 LYS A CA 1
ATOM 3274 C C . LYS A 1 410 ? -1.660 -19.885 12.717 1.00 41.56 410 LYS A C 1
ATOM 3276 O O . LYS A 1 410 ? -2.788 -20.235 13.053 1.00 41.56 410 LYS A O 1
ATOM 3281 N N . LYS A 1 411 ? -1.358 -19.473 11.477 1.00 42.53 411 LYS A N 1
ATOM 3282 C CA . LYS A 1 411 ? -2.308 -19.467 10.354 1.00 42.53 411 LYS A CA 1
ATOM 3283 C C . LYS A 1 411 ? -3.022 -20.821 10.267 1.00 42.53 411 LYS A C 1
ATOM 3285 O O . LYS A 1 411 ? -2.382 -21.845 10.003 1.00 42.53 411 LYS A O 1
ATOM 3290 N N . ARG A 1 412 ? -4.342 -20.846 10.472 1.00 40.53 412 ARG A N 1
ATOM 3291 C CA . ARG A 1 412 ? -5.153 -21.994 10.054 1.00 40.53 412 ARG A CA 1
ATOM 3292 C C . ARG A 1 412 ? -5.343 -21.875 8.548 1.00 40.53 412 ARG A C 1
ATOM 3294 O O . ARG A 1 412 ? -5.804 -20.860 8.046 1.00 40.53 412 ARG A O 1
ATOM 3301 N N . THR A 1 413 ? -4.856 -22.877 7.827 1.00 30.94 413 THR A N 1
ATOM 3302 C CA . THR A 1 413 ? -5.111 -23.014 6.389 1.00 30.94 413 THR A CA 1
ATOM 3303 C C . THR A 1 413 ? -6.615 -23.249 6.206 1.00 30.94 413 THR A C 1
ATOM 3305 O O . THR A 1 413 ? -7.165 -23.981 7.035 1.00 30.94 413 THR A O 1
ATOM 3308 N N . PRO A 1 414 ? -7.265 -22.632 5.202 1.00 33.59 414 PRO A N 1
ATOM 3309 C CA . PRO A 1 414 ? -8.680 -22.875 4.922 1.00 33.59 414 PRO A CA 1
ATOM 3310 C C . PRO A 1 414 ? -8.997 -24.359 4.701 1.00 33.59 414 PRO A C 1
ATOM 3312 O O . PRO A 1 414 ? -8.119 -25.093 4.177 1.00 33.59 414 PRO A O 1
#

Secondary structure (DSSP, 8-state):
--HHHHHHHHHHHHHHHHTTSS--------BPP-TTS----HHHHHHHHHHHSGGGGSS-EEEEETTT-HHHHHHHHS-HHHHTT-SEEEEEEE-TT---EEEEEE-SBHHHHHHHHHHHHHHHHHHHHHHHTT-HHHHHHHHH-EEEEETTEEEEEE-TTHHHHHHHHHHHHHH----SS--GGG--SPPP--TT-------TT---SS-HHHHHHHHTT-GGG--SHHHHHHHHHHHHHHHHHHTTS---HHHHHHHHHHHHHHHSEE-TTTTSTTS--SSTTSHHIIIIISEE-HHHHHHHHHHHHHHTT-EEEEEEEEETTTTEEEEEEEEEETTEEEEE-SSTTB-SSSPBP-TTEEE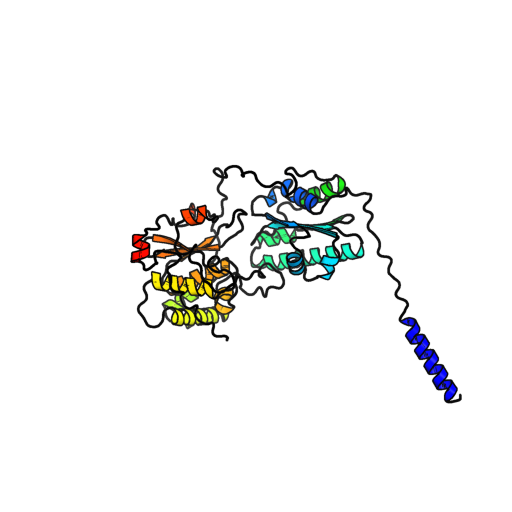-HHHHHHTT-B--GGGS-------HHHHHHTT--S-TT-------------

Nearest PDB structures (foldseek):
  9crn-assembly1_A  TM=5.594E-01  e=3.562E-08  Streptococcus pyogenes NZ131
  7pjo-assembly1_AAA  TM=6.841E-01  e=5.371E-03  candidate division CPR1
  7pjo-assembly1_BBB  TM=4.280E-01  e=1.035E-02  candidate division CPR1
  7ob7-assembly1_A-2  TM=4.924E-01  e=2.624E-02  candidate division CPR1

Foldseek 3Di:
DDPVVVVVVVVVVVVVVVVVVPPPPPPPFAWFDCPQWDPAAQVLLQLLLCPQPCQNPQAQKDKDWDVVCLVVVCLQQVDNVLNVQFPIKMKIFGFDLALFIKIKGFGTGPVSLVVNLVSLVVSLVVVLVVCVVPPVVNNVQSVVWDWDDDTRMTMTGGGPCRPSSVVSSVCCGRPNGDRPDDDPPDPDDDDPDPPPDARDDDPPPDDQQADCVLLVCLLVVNLVSDDDPLSSLLSVLLVVLQCVQVPPDDDALLSSLVSLLLQQLQQAAEPPSCPGPPPPVPSQQDCSCCRVVSYHHQNNSQSVSCSSSSSVPWDKDKFWFAFDPSRHTGIFMWTDDPNAIFFARSNVLYPPPRAGFCQRPRHFPVSCVVRGTGGDPVNDDGRHDPPVVVCVVSPNDDDRPPDPRPPNPDDDDD

Solvent-accessible surface area (backbone atoms only — not comparable to full-atom values): 23347 Å² total; per-residue (Å²): 133,58,71,70,56,52,54,49,51,50,50,52,51,53,50,55,60,58,62,70,71,76,69,78,75,75,74,79,77,55,64,51,72,58,88,84,41,42,97,59,52,27,54,46,32,39,47,38,25,51,72,74,31,79,70,55,75,83,50,32,61,54,71,56,43,62,89,82,32,61,71,59,50,40,40,68,64,80,35,67,69,53,59,71,34,46,77,41,36,19,40,37,29,35,54,83,82,44,59,37,28,31,36,26,36,28,29,64,31,51,71,39,43,56,50,45,48,52,49,48,50,49,47,46,51,53,49,24,60,62,24,52,84,79,37,51,74,36,15,56,34,35,73,61,36,49,74,48,79,56,80,43,38,34,36,38,40,24,39,88,55,44,68,60,35,53,49,35,33,57,44,23,44,62,69,39,62,82,69,97,63,79,72,85,91,72,81,84,74,84,78,80,84,74,90,81,71,84,74,91,64,77,76,86,83,76,72,70,38,64,68,68,64,48,39,51,19,58,67,67,72,34,68,82,77,55,83,52,69,65,59,47,51,43,44,53,50,51,53,51,50,50,48,69,66,56,50,97,56,96,68,53,71,55,56,48,51,50,41,50,42,50,48,50,17,54,57,34,38,76,38,81,39,61,87,24,83,79,35,82,67,70,41,28,60,13,18,51,8,16,69,74,72,31,29,12,39,40,44,0,37,26,23,32,52,37,49,57,33,44,47,72,73,36,55,52,44,77,41,73,36,21,32,49,96,67,44,38,72,38,36,26,30,35,39,42,64,86,97,43,41,24,32,34,34,46,59,78,10,44,78,90,79,79,57,66,52,61,92,43,57,66,35,25,49,66,52,41,48,76,68,33,37,47,61,45,64,91,81,50,86,73,16,88,63,74,47,62,70,52,37,50,73,52,70,46,80,96,48,101,84,72,68,79,78,72,78,72,78,79,82,77,78,133

Mean predicted aligned error: 18.71 Å